Protein AF-A0A0C7MWM7-F1 (afdb_monomer_lite)

Sequence (470 aa):
MTQKNDNQSDFERLVEHFRNSLSCLRSLIGVEPFIDVAGTFFELIVSMCPESCFQELLEEHCEGRRALELELEREITSHPELDLEVDPRFLMKSISRTRLYERHTLELKIKLVIISKTVIAFLDFFDKEYAEAFFKFRWTLQFLHECRKTLGICDIPVAVSLDYERSLSLLCAKSLVRGFGGLRATKTKIATEFKVNRLDIFEGLLANILDCTEPSILTCGDELDQFMMEEMFTVLGQMEECISFLRGPLCEIEDFGSRRIYAIRGQQTHLDGMIRKFILASTFTLSGDPSFLFCFDKILEGIVLYGGIHLYVIAFFCELRLFYEDELLNCGTVPRLFEKNSSPLAALANTLVERGSEMGTLDNDLKHLRCPYVLVKINDEKPIIVDALHEPAGKHSHEITLLLSAAKLKAKRKIHGEHQSEVQTSEDLWKKGLSWVQFWQNCYLDNKGEIPIKLATLFNDINGLEPYLP

Foldseek 3Di:
DDDPPVQAFLVNVVLVVLLVLVVVLLVCQVPPQLLVSLVSVLVCLLLVRDLVSCCQQQPPPRPNNVSNVVNLVVVCVVCVLQPLPDQLLVSLCSLVVPVVDDLVVSLVSLSNSLSSLLVVLVSCVSVLVLVSSLVSLVSSLSNLVSLVVDPPSCPNCCSPQLSSSLSSLLSNLVSLLRNCPALQNPDDPPPPDDPDPSLVSLVVSLVSNVVSDDPVLVDDPDLSSLLVLLSSLQSQLSSLVRNQQVLFDWDWDDDPDPDTFIWTQGNLVSLLSNLLSLLLSLLSDTQLDPCNLVSLLSNQLSQLSNWFAQLLLLVLSVVVSVVSVVSNVVSVNDVPPPPPDSPLSSVVSVVQNVVQPVVDPDPVSSLVHIRFHWTATSNPRDTDGDRDDDDDDDPDSDCVVVVVVCVVPDDDDDDDDDDDDPPCDSVNSHVSSVVSVVSSVVSNCVRVNDDDPSSVVSVCVSVVPPDPDD

pLDDT: mean 78.72, std 19.09, range [25.38, 97.62]

Structure (mmCIF, N/CA/C/O backbone):
data_AF-A0A0C7MWM7-F1
#
_entry.id   AF-A0A0C7MWM7-F1
#
loop_
_atom_site.group_PDB
_atom_site.id
_atom_site.type_symbol
_atom_site.label_atom_id
_atom_site.label_alt_id
_atom_site.label_comp_id
_atom_site.label_asym_id
_atom_site.label_entity_id
_atom_site.label_seq_id
_atom_site.pdbx_PDB_ins_code
_atom_site.Cartn_x
_atom_site.Cartn_y
_atom_site.Cartn_z
_atom_site.occupancy
_atom_site.B_iso_or_equiv
_atom_site.auth_seq_id
_atom_site.auth_comp_id
_atom_site.auth_asym_id
_atom_site.auth_atom_id
_atom_site.pdbx_PDB_model_num
ATOM 1 N N . MET A 1 1 ? -28.249 -20.165 -4.852 1.00 33.12 1 MET A N 1
ATOM 2 C CA . MET A 1 1 ? -27.755 -20.173 -6.245 1.00 33.12 1 MET A CA 1
ATOM 3 C C . MET A 1 1 ? -28.249 -18.904 -6.916 1.00 33.12 1 MET A C 1
ATOM 5 O O . MET A 1 1 ? -29.285 -18.905 -7.563 1.00 33.12 1 MET A O 1
ATOM 9 N N . THR A 1 2 ? -27.574 -17.796 -6.635 1.00 31.20 2 THR A N 1
ATOM 10 C CA . THR A 1 2 ? -27.790 -16.497 -7.276 1.00 31.20 2 THR A CA 1
ATOM 11 C C . THR A 1 2 ? -27.116 -16.527 -8.645 1.00 31.20 2 THR A C 1
ATOM 13 O O . THR A 1 2 ? -25.989 -17.004 -8.766 1.00 31.20 2 THR A O 1
ATOM 16 N N . GLN A 1 3 ? -27.835 -16.098 -9.684 1.00 28.28 3 GLN A N 1
ATOM 17 C CA . GLN A 1 3 ? -27.293 -15.941 -11.033 1.00 28.28 3 GLN A CA 1
ATOM 18 C C . GLN A 1 3 ? -26.101 -14.976 -10.972 1.00 28.28 3 GLN A C 1
ATOM 20 O O . GLN A 1 3 ? -26.263 -13.844 -10.518 1.00 28.28 3 GLN A O 1
ATOM 25 N N . LYS A 1 4 ? -24.913 -15.425 -11.400 1.00 34.53 4 LYS A N 1
ATOM 26 C CA . LYS A 1 4 ? -23.802 -14.524 -11.728 1.00 34.53 4 LYS A CA 1
ATOM 27 C C . LYS A 1 4 ? -24.313 -13.602 -12.838 1.00 34.53 4 LYS A C 1
ATOM 29 O O . LYS A 1 4 ? -24.700 -14.078 -13.901 1.00 34.53 4 LYS A O 1
ATOM 34 N N . ASN A 1 5 ? -24.381 -12.301 -12.572 1.00 39.12 5 ASN A N 1
ATOM 35 C CA . ASN A 1 5 ? -24.448 -11.319 -13.646 1.00 39.12 5 ASN A CA 1
ATOM 36 C C . ASN A 1 5 ? -23.078 -11.368 -14.333 1.00 39.12 5 ASN A C 1
ATOM 38 O O . ASN A 1 5 ? -22.126 -10.789 -13.821 1.00 39.12 5 ASN A O 1
ATOM 42 N N . ASP A 1 6 ? -22.975 -12.082 -15.455 1.00 54.12 6 ASP A N 1
ATOM 43 C CA . ASP A 1 6 ? -21.720 -12.341 -16.188 1.00 54.12 6 ASP A CA 1
ATOM 44 C C . ASP A 1 6 ? -21.024 -11.076 -16.750 1.00 54.12 6 ASP A C 1
ATOM 46 O O . ASP A 1 6 ? -20.010 -11.188 -17.428 1.00 54.12 6 ASP A O 1
ATOM 50 N N . ASN A 1 7 ? -21.531 -9.872 -16.456 1.00 61.16 7 ASN A N 1
ATOM 51 C CA . ASN A 1 7 ? -21.009 -8.602 -16.970 1.00 61.16 7 ASN A CA 1
ATOM 52 C C . ASN A 1 7 ? -20.361 -7.691 -15.910 1.00 61.16 7 ASN A C 1
ATOM 54 O O . ASN A 1 7 ? -19.885 -6.625 -16.282 1.00 61.16 7 ASN A O 1
ATOM 58 N N . GLN A 1 8 ? -20.381 -8.042 -14.619 1.00 73.12 8 GLN A N 1
ATOM 59 C CA . GLN A 1 8 ? -19.817 -7.192 -13.558 1.00 73.12 8 GLN A CA 1
ATOM 60 C C . GLN A 1 8 ? -18.421 -7.688 -13.164 1.00 73.12 8 GLN A C 1
ATOM 62 O O . GLN A 1 8 ? -18.262 -8.875 -12.865 1.00 73.12 8 GLN A O 1
ATOM 67 N N . SER A 1 9 ? -17.425 -6.796 -13.162 1.00 85.12 9 SER A N 1
ATOM 68 C CA . SER A 1 9 ? -16.034 -7.165 -12.862 1.00 85.12 9 SER A CA 1
ATOM 69 C C . SER A 1 9 ? -15.853 -7.593 -11.399 1.00 85.12 9 SER A C 1
ATOM 71 O O . SER A 1 9 ? -16.672 -7.262 -10.536 1.00 85.12 9 SER A O 1
ATOM 73 N N . ASP A 1 10 ? -14.789 -8.342 -11.094 1.00 89.38 10 ASP A N 1
ATOM 74 C CA . ASP A 1 10 ? -14.528 -8.808 -9.721 1.00 89.38 10 ASP A CA 1
ATOM 75 C C . ASP A 1 10 ? -14.315 -7.622 -8.772 1.00 89.38 10 ASP A C 1
ATOM 77 O O . ASP A 1 10 ? -14.869 -7.584 -7.673 1.00 89.38 10 ASP A O 1
ATOM 81 N N . PHE A 1 11 ? -13.593 -6.598 -9.237 1.00 90.38 11 PHE A N 1
ATOM 82 C CA . PHE A 1 11 ? -13.366 -5.381 -8.467 1.00 90.38 11 PHE A CA 1
ATOM 83 C C . PHE A 1 11 ? -14.666 -4.626 -8.164 1.00 90.38 11 PHE A C 1
ATOM 85 O O . PHE A 1 11 ? -14.890 -4.191 -7.035 1.00 90.38 11 PHE A O 1
ATOM 92 N N . GLU A 1 12 ? -15.571 -4.504 -9.140 1.00 89.31 12 GLU A N 1
ATOM 93 C CA . GLU A 1 12 ? -16.862 -3.842 -8.930 1.00 89.31 12 GLU A CA 1
ATOM 94 C C . GLU A 1 12 ? -17.726 -4.572 -7.900 1.00 89.31 12 GLU A C 1
ATOM 96 O O . GLU A 1 12 ? -18.411 -3.922 -7.106 1.00 89.31 12 GLU A O 1
ATOM 101 N N . ARG A 1 13 ? -17.688 -5.910 -7.884 1.00 91.12 13 ARG A N 1
ATOM 102 C CA . ARG A 1 13 ? -18.406 -6.721 -6.890 1.00 91.12 13 ARG A CA 1
ATOM 103 C C . ARG A 1 13 ? -17.858 -6.492 -5.482 1.00 91.12 13 ARG A C 1
ATOM 105 O O . ARG A 1 13 ? -18.648 -6.314 -4.553 1.00 91.12 13 ARG A O 1
ATOM 112 N N . LEU A 1 14 ? -16.536 -6.427 -5.331 1.00 93.06 14 LEU A N 1
ATOM 113 C CA . LEU A 1 14 ? -15.890 -6.136 -4.051 1.00 93.06 14 LEU A CA 1
ATOM 114 C C . LEU A 1 14 ? -16.191 -4.708 -3.561 1.00 93.06 14 LEU A C 1
ATOM 116 O O . LEU A 1 14 ? -16.560 -4.505 -2.405 1.00 93.06 14 LEU A O 1
ATOM 120 N N . VAL A 1 15 ? -16.105 -3.710 -4.444 1.00 92.31 15 VAL A N 1
ATOM 121 C CA . VAL A 1 15 ? -16.446 -2.315 -4.117 1.00 92.31 15 VAL A CA 1
ATOM 122 C C . VAL A 1 15 ? -17.910 -2.186 -3.695 1.00 92.31 15 VAL A C 1
ATOM 124 O O . VAL A 1 15 ? -18.219 -1.491 -2.726 1.00 92.31 15 VAL A O 1
ATOM 127 N N . GLU A 1 16 ? -18.821 -2.873 -4.381 1.00 92.81 16 GLU A N 1
ATOM 128 C CA . GLU A 1 16 ? -20.236 -2.895 -4.013 1.00 92.81 16 GLU A CA 1
ATOM 129 C C . GLU A 1 16 ? -20.456 -3.557 -2.645 1.00 92.81 16 GLU A C 1
ATOM 131 O O . GLU A 1 16 ? -21.248 -3.070 -1.837 1.00 92.81 16 GLU A O 1
ATOM 136 N N . HIS A 1 17 ? -19.714 -4.622 -2.328 1.00 93.88 17 HIS A N 1
ATOM 137 C CA . HIS A 1 17 ? -19.728 -5.216 -0.992 1.00 93.88 17 HIS A CA 1
ATOM 138 C C . HIS A 1 17 ? -19.313 -4.200 0.087 1.00 93.88 17 HIS A C 1
ATOM 140 O O . HIS A 1 17 ? -20.028 -4.032 1.078 1.00 93.88 17 HIS A O 1
ATOM 146 N N . PHE A 1 18 ? -18.222 -3.457 -0.125 1.00 95.38 18 PHE A N 1
ATOM 147 C CA . PHE A 1 18 ? -17.782 -2.417 0.808 1.00 95.38 18 PHE A CA 1
ATOM 148 C C . PHE A 1 18 ? -18.805 -1.287 0.978 1.00 95.38 18 PHE A C 1
ATOM 150 O O . PHE A 1 18 ? -19.082 -0.878 2.108 1.00 95.38 18 PHE A O 1
ATOM 157 N N . ARG A 1 19 ? -19.408 -0.803 -0.115 1.00 94.06 19 ARG A N 1
ATOM 158 C CA . ARG A 1 19 ? -20.455 0.234 -0.058 1.00 94.06 19 ARG A CA 1
ATOM 159 C C . ARG A 1 19 ? -21.679 -0.227 0.723 1.00 94.06 19 ARG A C 1
ATOM 161 O O . ARG A 1 19 ? -22.191 0.522 1.551 1.00 94.06 19 ARG A O 1
ATOM 168 N N . ASN A 1 20 ? -22.116 -1.469 0.520 1.00 93.81 20 ASN A N 1
ATOM 169 C CA . ASN A 1 20 ? -23.230 -2.039 1.275 1.00 93.81 20 ASN A CA 1
ATOM 170 C C . ASN A 1 20 ? -22.915 -2.133 2.775 1.00 93.81 20 ASN A C 1
ATOM 172 O O . ASN A 1 20 ? -23.752 -1.764 3.603 1.00 93.81 20 ASN A O 1
ATOM 176 N N . SER A 1 21 ? -21.696 -2.540 3.133 1.00 94.19 21 SER A N 1
ATOM 177 C CA . SER A 1 21 ? -21.236 -2.566 4.526 1.00 94.19 21 SER A CA 1
ATOM 178 C C . SER A 1 21 ? -21.186 -1.166 5.153 1.00 94.19 21 SER A C 1
ATOM 180 O O . SER A 1 21 ? -21.617 -0.990 6.292 1.00 94.19 21 SER A O 1
ATOM 182 N N . LEU A 1 22 ? -20.749 -0.145 4.409 1.00 93.94 22 LEU A N 1
ATOM 183 C CA . LEU A 1 22 ? -20.747 1.253 4.865 1.00 93.94 22 LEU A CA 1
ATOM 184 C C . LEU A 1 22 ? -22.156 1.844 5.003 1.00 93.94 22 LEU A C 1
ATOM 186 O O . LEU A 1 22 ? -22.429 2.573 5.957 1.00 93.94 22 LEU A O 1
ATOM 190 N N . SER A 1 23 ? -23.065 1.508 4.089 1.00 91.88 23 SER A N 1
ATOM 191 C CA . SER A 1 23 ? -24.478 1.892 4.172 1.00 91.88 23 SER A CA 1
ATOM 192 C C . SER A 1 23 ? -25.149 1.275 5.404 1.00 91.88 23 SER A C 1
ATOM 194 O O . SER A 1 23 ? -25.833 1.970 6.160 1.00 91.88 23 SER A O 1
ATOM 196 N N . CYS A 1 24 ? -24.869 -0.007 5.670 1.00 91.75 24 CYS A N 1
ATOM 197 C CA . CYS A 1 24 ? -25.295 -0.680 6.893 1.00 91.75 24 CYS A CA 1
ATOM 198 C C . CYS A 1 24 ? -24.737 0.037 8.128 1.00 91.75 24 CYS A C 1
ATOM 200 O O . CYS A 1 24 ? -25.513 0.458 8.985 1.00 91.75 24 CYS A O 1
ATOM 202 N N . LEU A 1 25 ? -23.423 0.282 8.174 1.00 93.19 25 LEU A N 1
ATOM 203 C CA . LEU A 1 25 ? -22.775 0.993 9.273 1.00 93.19 25 LEU A CA 1
ATOM 204 C C . LEU A 1 25 ? -23.434 2.348 9.554 1.00 93.19 25 LEU A C 1
ATOM 206 O O . LEU A 1 25 ? -23.732 2.653 10.706 1.00 93.19 25 LEU A O 1
ATOM 210 N N . ARG A 1 26 ? -23.717 3.140 8.513 1.00 91.31 26 ARG A N 1
ATOM 211 C CA . ARG A 1 26 ? -24.379 4.444 8.644 1.00 91.31 26 ARG A CA 1
ATOM 212 C C . ARG A 1 26 ? -25.718 4.346 9.375 1.00 91.31 26 ARG A C 1
ATOM 214 O O . ARG A 1 26 ? -26.043 5.241 10.148 1.00 91.31 26 ARG A O 1
ATOM 221 N N . SER A 1 27 ? -26.482 3.280 9.138 1.00 91.06 27 SER A N 1
ATOM 222 C CA . SER A 1 27 ? -27.773 3.059 9.799 1.00 91.06 27 SER A CA 1
ATOM 223 C C . SER A 1 27 ? -27.658 2.655 11.275 1.00 91.06 27 SER A C 1
ATOM 225 O O . SER A 1 27 ? -28.618 2.832 12.021 1.00 91.06 27 SER A O 1
ATOM 227 N N . LEU A 1 28 ? -26.495 2.147 11.701 1.00 92.62 28 LEU A N 1
ATOM 228 C CA . LEU A 1 28 ? -26.235 1.729 13.083 1.00 92.62 28 LEU A CA 1
ATOM 229 C C . LEU A 1 28 ? -25.753 2.885 13.972 1.00 92.62 28 LEU A C 1
ATOM 231 O O . LEU A 1 28 ? -25.896 2.818 15.194 1.00 92.62 28 LEU A O 1
ATOM 235 N N . ILE A 1 29 ? -25.191 3.948 13.384 1.00 91.62 29 ILE A N 1
ATOM 236 C CA . ILE A 1 29 ? -24.675 5.099 14.136 1.00 91.62 29 ILE A CA 1
ATOM 237 C C . ILE A 1 29 ? -25.815 5.764 14.921 1.00 91.62 29 ILE A C 1
ATOM 239 O O . ILE A 1 29 ? -26.821 6.187 14.354 1.00 91.62 29 ILE A O 1
ATOM 243 N N . GLY A 1 30 ? -25.640 5.875 16.241 1.00 85.19 30 GLY A N 1
ATOM 244 C CA . GLY A 1 30 ? -26.635 6.441 17.158 1.00 85.19 30 GLY A CA 1
ATOM 245 C C . GLY A 1 30 ? -27.773 5.487 17.542 1.00 85.19 30 GLY A C 1
ATOM 246 O O . GLY A 1 30 ? -28.643 5.877 18.322 1.00 85.19 30 GLY A O 1
ATOM 247 N N . VAL A 1 31 ? -27.773 4.255 17.019 1.00 90.75 31 VAL A N 1
ATOM 248 C CA . VAL A 1 31 ? -28.730 3.192 17.368 1.00 90.75 31 VAL A CA 1
ATOM 249 C C . VAL A 1 31 ? -28.053 2.112 18.208 1.00 90.75 31 VAL A C 1
ATOM 251 O O . VAL A 1 31 ? -28.560 1.762 19.272 1.00 90.75 31 VAL A O 1
ATOM 254 N N . GLU A 1 32 ? -26.909 1.611 17.745 1.00 93.19 32 GLU A N 1
ATOM 255 C CA . GLU A 1 32 ? -26.139 0.557 18.414 1.00 93.19 32 GLU A CA 1
ATOM 256 C C . GLU A 1 32 ? -25.053 1.130 19.345 1.00 93.19 32 GLU A C 1
ATOM 258 O O . GLU A 1 32 ? -24.655 2.292 19.192 1.00 93.19 32 GLU A O 1
ATOM 263 N N . PRO A 1 33 ? -24.536 0.335 20.306 1.00 90.62 33 PRO A N 1
ATOM 264 C CA . PRO A 1 33 ? -23.399 0.730 21.131 1.00 90.62 33 PRO A CA 1
ATOM 265 C C . PRO A 1 33 ? -22.183 1.124 20.287 1.00 90.62 33 PRO A C 1
ATOM 267 O O . PRO A 1 33 ? -21.852 0.467 19.296 1.00 90.62 33 PRO A O 1
ATOM 270 N N . PHE A 1 34 ? -21.460 2.163 20.719 1.00 90.94 34 PHE A N 1
ATOM 271 C CA . PHE A 1 34 ? -20.319 2.693 19.971 1.00 90.94 34 PHE A CA 1
ATOM 272 C C . PHE A 1 34 ? -19.281 1.617 19.631 1.00 90.94 34 PHE A C 1
ATOM 274 O O . PHE A 1 34 ? -18.800 1.574 18.504 1.00 90.94 34 PHE A O 1
ATOM 281 N N . ILE A 1 35 ? -18.958 0.718 20.565 1.00 89.75 35 ILE A N 1
ATOM 282 C CA . ILE A 1 35 ? -17.933 -0.317 20.357 1.00 89.75 35 ILE A CA 1
ATOM 283 C C . ILE A 1 35 ? -18.257 -1.277 19.199 1.00 89.75 35 ILE A C 1
ATOM 285 O O . ILE A 1 35 ? -17.336 -1.796 18.565 1.00 89.75 35 ILE A O 1
ATOM 289 N N . ASP A 1 36 ? -19.538 -1.499 18.902 1.00 91.25 36 ASP A N 1
ATOM 290 C CA . ASP A 1 36 ? -19.986 -2.394 17.831 1.00 91.25 36 ASP A CA 1
ATOM 291 C C . ASP A 1 36 ? -19.968 -1.674 16.476 1.00 91.25 36 ASP A C 1
ATOM 293 O O . ASP A 1 36 ? -19.462 -2.204 15.479 1.00 91.25 36 ASP A O 1
ATOM 297 N N . VAL A 1 37 ? -20.420 -0.415 16.462 1.00 93.50 37 VAL A N 1
ATOM 298 C CA . VAL A 1 37 ? -20.321 0.489 15.305 1.00 93.50 37 VAL A CA 1
ATOM 299 C C . VAL A 1 37 ? -18.852 0.701 14.926 1.00 93.50 37 VAL A C 1
ATOM 301 O O . VAL A 1 37 ? -18.446 0.459 13.790 1.00 93.50 37 VAL A O 1
ATOM 304 N N . ALA A 1 38 ? -18.026 1.095 15.893 1.00 93.12 38 ALA A N 1
ATOM 305 C CA . ALA A 1 38 ? -16.607 1.344 15.701 1.00 93.12 38 ALA A CA 1
ATOM 306 C C . ALA A 1 38 ? -15.834 0.058 15.386 1.00 93.12 38 ALA A C 1
ATOM 308 O O . ALA A 1 38 ? -14.878 0.109 14.621 1.00 93.12 38 ALA A O 1
ATOM 309 N N . GLY A 1 39 ? -16.267 -1.097 15.907 1.00 94.00 39 GLY A N 1
ATOM 310 C CA . GLY A 1 39 ? -15.743 -2.404 15.511 1.00 94.00 39 GLY A CA 1
ATOM 311 C C . GLY A 1 39 ? -15.975 -2.695 14.032 1.00 94.00 39 GLY A C 1
ATOM 312 O O . GLY A 1 39 ? -15.036 -3.033 13.324 1.00 94.00 39 GLY A O 1
ATOM 313 N N . THR A 1 40 ? -17.188 -2.468 13.532 1.00 94.25 40 THR A N 1
ATOM 314 C CA . THR A 1 40 ? -17.496 -2.649 12.104 1.00 94.25 40 THR A CA 1
ATOM 315 C C . THR A 1 40 ? -16.705 -1.674 11.224 1.00 94.25 40 THR A C 1
ATOM 317 O O . THR A 1 40 ? -16.177 -2.059 10.182 1.00 94.25 40 THR A O 1
ATOM 320 N N . PHE A 1 41 ? -16.566 -0.416 11.653 1.00 96.06 41 PHE A N 1
ATOM 321 C CA . PHE A 1 41 ? -15.723 0.566 10.964 1.00 96.06 41 PHE A CA 1
ATOM 322 C C . PHE A 1 41 ? -14.242 0.157 10.970 1.00 96.06 41 PHE A C 1
ATOM 324 O O . PHE A 1 41 ? -13.569 0.264 9.948 1.00 96.06 41 PHE A O 1
ATOM 331 N N . PHE A 1 42 ? -13.745 -0.359 12.097 1.00 96.38 42 PHE A N 1
ATOM 332 C CA . PHE A 1 42 ? -12.392 -0.892 12.230 1.00 96.38 42 PHE A CA 1
ATOM 333 C C . PHE A 1 42 ? -12.145 -2.056 11.266 1.00 96.38 42 PHE A C 1
ATOM 335 O O . PHE A 1 42 ? -11.141 -2.017 10.560 1.00 96.38 42 PHE A O 1
ATOM 342 N N . GLU A 1 43 ? -13.061 -3.028 11.168 1.00 95.75 43 GLU A N 1
ATOM 343 C CA . GLU A 1 43 ? -12.934 -4.148 10.221 1.00 95.75 43 GLU A CA 1
ATOM 344 C C . GLU A 1 43 ? -12.824 -3.657 8.770 1.00 95.75 43 GLU A C 1
ATOM 346 O O . GLU A 1 43 ? -11.996 -4.152 8.009 1.00 95.75 43 GLU A O 1
ATOM 351 N N . LEU A 1 44 ? -13.595 -2.632 8.386 1.00 96.31 44 LEU A N 1
ATOM 352 C CA . LEU A 1 44 ? -13.498 -2.028 7.052 1.00 96.31 44 LEU A CA 1
ATOM 353 C C . LEU A 1 44 ? -12.138 -1.353 6.817 1.00 96.31 44 LEU A C 1
ATOM 355 O O . LEU A 1 44 ? -11.580 -1.471 5.726 1.00 96.31 44 LEU A O 1
ATOM 359 N N . ILE A 1 45 ? -11.590 -0.673 7.830 1.00 96.31 45 ILE A N 1
ATOM 360 C CA . ILE A 1 45 ? -10.263 -0.045 7.758 1.00 96.31 45 ILE A CA 1
ATOM 361 C C . ILE A 1 45 ? -9.166 -1.100 7.590 1.00 96.31 45 ILE A C 1
ATOM 363 O O . ILE A 1 45 ? -8.324 -0.967 6.703 1.00 96.31 45 ILE A O 1
ATOM 367 N N . VAL A 1 46 ? -9.155 -2.140 8.431 1.00 95.19 46 VAL A N 1
ATOM 368 C CA . VAL A 1 46 ? -8.114 -3.183 8.375 1.00 95.19 46 VAL A CA 1
ATOM 369 C C . VAL A 1 46 ? -8.272 -4.103 7.165 1.00 95.19 46 VAL A C 1
ATOM 371 O O . VAL A 1 46 ? -7.281 -4.652 6.708 1.00 95.19 46 VAL A O 1
ATOM 374 N N . SER A 1 47 ? -9.465 -4.177 6.570 1.00 94.38 47 SER A N 1
ATOM 375 C CA . SER A 1 47 ? -9.691 -4.805 5.256 1.00 94.38 47 SER A CA 1
ATOM 376 C C . SER A 1 47 ? -9.239 -3.929 4.077 1.00 94.38 47 SER A C 1
ATOM 378 O O . SER A 1 47 ? -9.521 -4.249 2.925 1.00 94.38 47 SER A O 1
ATOM 380 N N . MET A 1 48 ? -8.568 -2.801 4.347 1.00 93.88 48 MET A N 1
ATOM 381 C CA . MET A 1 48 ? -8.035 -1.867 3.348 1.00 93.88 48 MET A CA 1
ATOM 382 C C . MET A 1 48 ? -9.102 -1.305 2.395 1.00 93.88 48 MET A C 1
ATOM 384 O O . MET A 1 48 ? -8.789 -0.960 1.255 1.00 93.88 48 MET A O 1
ATOM 388 N N . CYS A 1 49 ? -10.352 -1.184 2.863 1.00 94.69 49 CYS A N 1
ATOM 389 C CA . CYS A 1 49 ? -11.464 -0.665 2.069 1.00 94.69 49 CYS A CA 1
ATOM 390 C C . CYS A 1 49 ? -11.070 0.658 1.369 1.00 94.69 49 CYS A C 1
ATOM 392 O O . CYS A 1 49 ? -10.532 1.560 2.027 1.00 94.69 49 CYS A O 1
ATOM 394 N N . PRO A 1 50 ? -11.314 0.804 0.049 1.00 91.94 50 PRO A N 1
ATOM 395 C CA . PRO A 1 50 ? -10.897 1.991 -0.686 1.00 91.94 50 PRO A CA 1
ATOM 396 C C . PRO A 1 50 ? -11.461 3.283 -0.087 1.00 91.94 50 PRO A C 1
ATOM 398 O O . PRO A 1 50 ? -12.660 3.391 0.169 1.00 91.94 50 PRO A O 1
ATOM 401 N N . GLU A 1 51 ? -10.615 4.310 0.047 1.00 91.06 51 GLU A N 1
ATOM 402 C CA . GLU A 1 51 ? -10.994 5.633 0.579 1.00 91.06 51 GLU A CA 1
ATOM 403 C C . GLU A 1 51 ? -12.222 6.224 -0.138 1.00 91.06 51 GLU A C 1
ATOM 405 O O . GLU A 1 51 ? -13.062 6.871 0.481 1.00 91.06 51 GLU A O 1
ATOM 410 N N . SER A 1 52 ? -12.363 5.971 -1.443 1.00 89.56 52 SER A N 1
ATOM 411 C CA . SER A 1 52 ? -13.507 6.421 -2.242 1.00 89.56 52 SER A CA 1
ATOM 412 C C . SER A 1 52 ? -14.846 5.862 -1.754 1.00 89.56 52 SER A C 1
ATOM 414 O O . SER A 1 52 ? -15.859 6.543 -1.886 1.00 89.56 52 SER A O 1
ATOM 416 N N . CYS A 1 53 ? -14.870 4.668 -1.158 1.00 92.44 53 CYS A N 1
ATOM 417 C CA . CYS A 1 53 ? -16.091 4.082 -0.609 1.00 92.44 53 CYS A CA 1
ATOM 418 C C . CYS A 1 53 ? -16.559 4.836 0.640 1.00 92.44 53 CYS A C 1
ATOM 420 O O . CYS A 1 53 ? -17.758 4.989 0.854 1.00 92.44 53 CYS A O 1
ATOM 422 N N . PHE A 1 54 ? -15.626 5.370 1.433 1.00 93.62 54 PHE A N 1
ATOM 423 C CA . PHE A 1 54 ? -15.937 6.110 2.654 1.00 93.62 54 PHE A CA 1
ATOM 424 C C . PHE A 1 54 ? -16.498 7.515 2.406 1.00 93.62 54 PHE A C 1
ATOM 426 O O . PHE A 1 54 ? -16.996 8.120 3.352 1.00 93.62 54 PHE A O 1
ATOM 433 N N . GLN A 1 55 ? -16.457 8.040 1.175 1.00 90.25 55 GLN A N 1
ATOM 434 C CA . GLN A 1 55 ? -16.918 9.401 0.861 1.00 90.25 55 GLN A CA 1
ATOM 435 C C . GLN A 1 55 ? -18.350 9.658 1.337 1.00 90.25 55 GLN A C 1
ATOM 437 O O . GLN A 1 55 ? -18.600 10.643 2.023 1.00 90.25 55 GLN A O 1
ATOM 442 N N . GLU A 1 56 ? -19.269 8.725 1.092 1.00 86.06 56 GLU A N 1
ATOM 443 C CA . GLU A 1 56 ? -20.674 8.875 1.494 1.00 86.06 56 GLU A CA 1
ATOM 444 C C . GLU A 1 56 ? -20.875 8.978 3.016 1.00 86.06 56 GLU A C 1
ATOM 446 O O . GLU A 1 56 ? -21.893 9.506 3.474 1.00 86.06 56 GLU A O 1
ATOM 451 N N . LEU A 1 57 ? -19.918 8.479 3.805 1.00 90.25 57 LEU A N 1
ATOM 452 C CA . LEU A 1 57 ? -19.961 8.491 5.265 1.00 90.25 57 LEU A CA 1
ATOM 453 C C . LEU A 1 57 ? -19.120 9.624 5.873 1.00 90.25 57 LEU A C 1
ATOM 455 O O . LEU A 1 57 ? -19.548 10.217 6.862 1.00 90.25 57 LEU A O 1
ATOM 459 N N . LEU A 1 58 ? -17.947 9.914 5.301 1.00 92.50 58 LEU A N 1
ATOM 460 C CA . LEU A 1 58 ? -16.889 10.737 5.905 1.00 92.50 58 LEU A CA 1
ATOM 461 C C . LEU A 1 58 ? -16.635 12.082 5.207 1.00 92.50 58 LEU A C 1
ATOM 463 O O . LEU A 1 58 ? -15.831 12.874 5.704 1.00 92.50 58 LEU A O 1
ATOM 467 N N . GLU A 1 59 ? -17.283 12.368 4.073 1.00 89.00 59 GLU A N 1
ATOM 468 C CA . GLU A 1 59 ? -17.121 13.661 3.400 1.00 89.00 59 GLU A CA 1
ATOM 469 C C . GLU A 1 59 ? -17.469 14.833 4.334 1.00 89.00 59 GLU A C 1
ATOM 471 O O . GLU A 1 59 ? -18.301 14.723 5.245 1.00 89.00 59 GLU A O 1
ATOM 476 N N . GLU A 1 60 ? -16.782 15.960 4.132 1.00 76.00 60 GLU A N 1
ATOM 477 C CA . GLU A 1 60 ? -16.915 17.143 4.974 1.00 76.00 60 GLU A CA 1
ATOM 478 C C . GLU A 1 60 ? -18.391 17.571 5.047 1.00 76.00 60 GLU A C 1
ATOM 480 O O . GLU A 1 60 ? -19.066 17.748 4.035 1.00 76.00 60 GLU A O 1
ATOM 485 N N . HIS A 1 61 ? -18.904 17.714 6.272 1.00 79.62 61 HIS A N 1
ATOM 486 C CA . HIS A 1 61 ? -20.310 18.018 6.581 1.00 79.62 61 HIS A CA 1
ATOM 487 C C . HIS A 1 61 ? -21.333 16.881 6.412 1.00 79.62 61 HIS A C 1
ATOM 489 O O . HIS A 1 61 ? -22.520 17.134 6.638 1.00 79.62 61 HIS A O 1
ATOM 495 N N . CYS A 1 62 ? -20.921 15.646 6.113 1.00 87.12 62 CYS A N 1
ATOM 496 C CA . CYS A 1 62 ? -21.832 14.504 6.172 1.00 87.12 62 CYS A CA 1
ATOM 497 C C . CYS A 1 62 ? -22.360 14.297 7.606 1.00 87.12 62 CYS A C 1
ATOM 499 O O . CYS A 1 62 ? -21.613 14.350 8.587 1.00 87.12 62 CYS A O 1
ATOM 501 N N . GLU A 1 63 ? -23.667 14.052 7.744 1.00 87.19 63 GLU A N 1
ATOM 502 C CA . GLU A 1 63 ? -24.295 13.777 9.044 1.00 87.19 63 GLU A CA 1
ATOM 503 C C . GLU A 1 63 ? -23.721 12.518 9.701 1.00 87.19 63 GLU A C 1
ATOM 505 O O . GLU A 1 63 ? -23.541 12.494 10.917 1.00 87.19 63 GLU A O 1
ATOM 510 N N . GLY A 1 64 ? -23.383 11.504 8.895 1.00 87.38 64 GLY A N 1
ATOM 511 C CA . GLY A 1 64 ? -22.791 10.256 9.376 1.00 87.38 64 GLY A CA 1
ATOM 512 C C . GLY A 1 64 ? -21.445 10.483 10.061 1.00 87.38 64 GLY A C 1
ATOM 513 O O . GLY A 1 64 ? -21.233 9.983 11.163 1.00 87.38 64 GLY A O 1
ATOM 514 N N . ARG A 1 65 ? -20.583 11.319 9.469 1.00 91.69 65 ARG A N 1
ATOM 515 C CA . ARG A 1 65 ? -19.309 11.723 10.069 1.00 91.69 65 ARG A CA 1
ATOM 516 C C . ARG A 1 65 ? -19.495 12.406 11.415 1.00 91.69 65 ARG A C 1
ATOM 518 O O . ARG A 1 65 ? -18.904 11.975 12.398 1.00 91.69 65 ARG A O 1
ATOM 525 N N . ARG A 1 66 ? -20.339 13.442 11.469 1.00 91.38 66 ARG A N 1
ATOM 526 C CA . ARG A 1 66 ? -20.590 14.184 12.717 1.00 91.38 66 ARG A CA 1
ATOM 527 C C . ARG A 1 66 ? -21.118 13.263 13.809 1.00 91.38 66 ARG A C 1
ATOM 529 O O . ARG A 1 66 ? -20.705 13.379 14.955 1.00 91.38 66 ARG A O 1
ATOM 536 N N . ALA A 1 67 ? -22.031 12.360 13.461 1.00 91.75 67 ALA A N 1
ATOM 537 C CA . ALA A 1 67 ? -22.581 11.408 14.410 1.00 91.75 67 ALA A CA 1
ATOM 538 C C . ALA A 1 67 ? -21.510 10.421 14.912 1.00 91.75 67 ALA A C 1
ATOM 540 O O . ALA A 1 67 ? -21.422 10.198 16.115 1.00 91.75 67 ALA A O 1
ATOM 541 N N . LEU A 1 68 ? -20.647 9.902 14.030 1.00 92.62 68 LEU A N 1
ATOM 542 C CA . LEU A 1 68 ? -19.527 9.037 14.413 1.00 92.62 68 LEU A CA 1
ATOM 543 C C . LEU A 1 68 ? -18.531 9.752 15.342 1.00 92.62 68 LEU A C 1
ATOM 545 O O . LEU A 1 68 ? -18.157 9.198 16.372 1.00 92.62 68 LEU A O 1
ATOM 549 N N . GLU A 1 69 ? -18.125 10.977 15.000 1.00 93.69 69 GLU A N 1
ATOM 550 C CA . GLU A 1 69 ? -17.201 11.790 15.803 1.00 93.69 69 GLU A CA 1
ATOM 551 C C . GLU A 1 69 ? -17.788 12.123 17.184 1.00 93.69 69 GLU A C 1
ATOM 553 O O . GLU A 1 69 ? -17.087 12.016 18.188 1.00 93.69 69 GLU A O 1
ATOM 558 N N . LEU A 1 70 ? -19.083 12.454 17.258 1.00 93.31 70 LEU A N 1
ATOM 559 C CA . LEU A 1 70 ? -19.773 12.719 18.525 1.00 93.31 70 LEU A CA 1
ATOM 560 C C . LEU A 1 70 ? -19.880 11.476 19.417 1.00 93.31 70 LEU A C 1
ATOM 562 O O . LEU A 1 70 ? -19.722 11.585 20.633 1.00 93.31 70 LEU A O 1
ATOM 566 N N . GLU A 1 71 ? -20.171 10.304 18.846 1.00 93.06 71 GLU A N 1
ATOM 567 C CA . GLU A 1 71 ? -20.199 9.050 19.610 1.00 93.06 71 GLU A CA 1
ATOM 568 C C . GLU A 1 71 ? -18.793 8.670 20.096 1.00 93.06 71 GLU A C 1
ATOM 570 O O . GLU A 1 71 ? -18.624 8.318 21.262 1.00 93.06 71 GLU A O 1
ATOM 575 N N . LEU A 1 72 ? -17.770 8.839 19.254 1.00 93.50 72 LEU A N 1
ATOM 576 C CA . LEU A 1 72 ? -16.368 8.638 19.624 1.00 93.50 72 LEU A CA 1
ATOM 577 C C . LEU A 1 72 ? -15.932 9.574 20.764 1.00 93.50 72 LEU A C 1
ATOM 579 O O . LEU A 1 72 ? -15.324 9.121 21.734 1.00 93.50 72 LEU A O 1
ATOM 583 N N . GLU A 1 73 ? -16.252 10.868 20.680 1.00 93.00 73 GLU A N 1
ATOM 584 C CA . GLU A 1 73 ? -15.946 11.847 21.729 1.00 93.00 73 GLU A CA 1
ATOM 585 C C . GLU A 1 73 ? -16.659 11.497 23.042 1.00 93.00 73 GLU A C 1
ATOM 587 O O . GLU A 1 73 ? -16.049 11.543 24.117 1.00 93.00 73 GLU A O 1
ATOM 592 N N . ARG A 1 74 ? -17.937 11.100 22.968 1.00 92.94 74 ARG A N 1
ATOM 593 C CA . ARG A 1 74 ? -18.717 10.667 24.133 1.00 92.94 74 ARG A CA 1
ATOM 594 C C . ARG A 1 74 ? -18.091 9.441 24.789 1.00 92.94 74 ARG A C 1
ATOM 596 O O . ARG A 1 74 ? -17.930 9.438 26.009 1.00 92.94 74 ARG A O 1
ATOM 603 N N . GLU A 1 75 ? -17.721 8.439 23.997 1.00 91.75 75 GLU A N 1
ATOM 604 C CA . GLU A 1 75 ? -17.117 7.207 24.495 1.00 91.75 75 GLU A CA 1
ATOM 605 C C . GLU A 1 75 ? -15.776 7.495 25.186 1.00 91.75 75 GLU A C 1
ATOM 607 O O . GLU A 1 75 ? -15.578 7.103 26.336 1.00 91.75 75 GLU A O 1
ATOM 612 N N . ILE A 1 76 ? -14.885 8.263 24.548 1.00 90.38 76 ILE A N 1
ATOM 613 C CA . ILE A 1 76 ? -13.585 8.642 25.128 1.00 90.38 76 ILE A CA 1
ATOM 614 C C . ILE A 1 76 ? -13.776 9.429 26.431 1.00 90.38 76 ILE A C 1
ATOM 616 O O . ILE A 1 76 ? -13.130 9.136 27.437 1.00 90.38 76 ILE A O 1
ATOM 620 N N . THR A 1 77 ? -14.700 10.392 26.450 1.00 90.44 77 THR A N 1
ATOM 621 C CA . THR A 1 77 ? -14.973 11.216 27.639 1.00 90.44 77 THR A CA 1
ATOM 622 C C . THR A 1 77 ? -15.576 10.397 28.784 1.00 90.44 77 THR A C 1
ATOM 624 O O . THR A 1 77 ? -15.360 10.716 29.955 1.00 90.44 77 THR A O 1
ATOM 627 N N . SER A 1 78 ? -16.311 9.324 28.474 1.00 90.00 78 SER A N 1
ATOM 628 C CA . SER A 1 78 ? -16.876 8.413 29.477 1.00 90.00 78 SER A CA 1
ATOM 629 C C . SER A 1 78 ? -15.828 7.519 30.156 1.00 90.00 78 SER A C 1
ATOM 631 O O . SER A 1 78 ? -16.073 7.018 31.256 1.00 90.00 78 SER A O 1
ATOM 633 N N . HIS A 1 79 ? -14.641 7.392 29.552 1.00 88.06 79 HIS A N 1
ATOM 634 C CA . HIS A 1 79 ? -13.521 6.584 30.032 1.00 88.06 79 HIS A CA 1
ATOM 635 C C . HIS A 1 79 ? -12.251 7.427 30.248 1.00 88.06 79 HIS A C 1
ATOM 637 O O . HIS A 1 79 ? -11.236 7.197 29.587 1.00 88.06 79 HIS A O 1
ATOM 643 N N . PRO A 1 80 ? -12.247 8.387 31.195 1.00 85.69 80 PRO A N 1
ATOM 644 C CA . PRO A 1 80 ? -11.110 9.286 31.415 1.00 85.69 80 PRO A CA 1
ATOM 645 C C . PRO A 1 80 ? -9.834 8.562 31.871 1.00 85.69 80 PRO A C 1
ATOM 647 O O . PRO A 1 80 ? -8.743 9.124 31.813 1.00 85.69 80 PRO A O 1
ATOM 650 N N . GLU A 1 81 ? -9.936 7.318 32.345 1.00 85.06 81 GLU A N 1
ATOM 651 C CA . GLU A 1 81 ? -8.774 6.485 32.646 1.00 85.06 81 GLU A CA 1
ATOM 652 C C . GLU A 1 81 ? -8.057 5.943 31.395 1.00 85.06 81 GLU A C 1
ATOM 654 O O . GLU A 1 81 ? -6.929 5.454 31.511 1.00 85.06 81 GLU A O 1
ATOM 659 N N . LEU A 1 82 ? -8.707 6.006 30.227 1.00 89.06 82 LEU A N 1
ATOM 660 C CA . LEU A 1 82 ? -8.193 5.598 28.920 1.00 89.06 82 LEU A CA 1
ATOM 661 C C . LEU A 1 82 ? -7.733 6.815 28.112 1.00 89.06 82 LEU A C 1
ATOM 663 O O . LEU A 1 82 ? -8.185 7.050 26.995 1.00 89.06 82 LEU A O 1
ATOM 667 N N . ASP A 1 83 ? -6.823 7.596 28.687 1.00 88.44 83 ASP A N 1
ATOM 668 C CA . ASP A 1 83 ? -6.245 8.749 28.002 1.00 88.44 83 ASP A CA 1
ATOM 669 C C . ASP A 1 83 ? -5.421 8.288 26.786 1.00 88.44 83 ASP A C 1
ATOM 671 O O . ASP A 1 83 ? -4.370 7.660 26.930 1.00 88.44 83 ASP A O 1
ATOM 675 N N . LEU A 1 84 ? -5.920 8.577 25.582 1.00 90.44 84 LEU A N 1
ATOM 676 C CA . LEU A 1 84 ? -5.301 8.181 24.316 1.00 90.44 84 LEU A CA 1
ATOM 677 C C . LEU A 1 84 ? -4.151 9.111 23.890 1.00 90.44 84 LEU A C 1
ATOM 679 O O . LEU A 1 84 ? -3.531 8.860 22.857 1.00 90.44 84 LEU A O 1
ATOM 683 N N . GLU A 1 85 ? -3.869 10.173 24.646 1.00 89.94 85 GLU A N 1
ATOM 684 C CA . GLU A 1 85 ? -2.788 11.126 24.361 1.00 89.94 85 GLU A CA 1
ATOM 685 C C . GLU A 1 85 ? -1.490 10.795 25.120 1.00 89.94 85 GLU A C 1
ATOM 687 O O . GLU A 1 85 ? -0.417 11.311 24.798 1.00 89.94 85 GLU A O 1
ATOM 692 N N . VAL A 1 86 ? -1.548 9.909 26.121 1.00 93.31 86 VAL A N 1
ATOM 693 C CA . VAL A 1 86 ? -0.357 9.479 26.874 1.00 93.31 86 VAL A CA 1
ATOM 694 C C . VAL A 1 86 ? 0.469 8.444 26.111 1.00 93.31 86 VAL A C 1
ATOM 696 O O . VAL A 1 86 ? 0.028 7.825 25.147 1.00 93.31 86 VAL A O 1
ATOM 699 N N . ASP A 1 87 ? 1.695 8.206 26.577 1.00 93.38 87 ASP A N 1
ATOM 700 C CA . ASP A 1 87 ? 2.566 7.173 26.014 1.00 93.38 87 ASP A CA 1
ATOM 701 C C . ASP A 1 87 ? 1.925 5.762 26.111 1.00 93.38 87 ASP A C 1
ATOM 703 O O . ASP A 1 87 ? 1.441 5.389 27.192 1.00 93.38 87 ASP A O 1
ATOM 707 N N . PRO A 1 88 ? 1.976 4.935 25.043 1.00 94.56 88 PRO A N 1
ATOM 708 C CA . PRO A 1 88 ? 1.328 3.621 25.010 1.00 94.56 88 PRO A CA 1
ATOM 709 C C . PRO A 1 88 ? 1.728 2.703 26.170 1.00 94.56 88 PRO A C 1
ATOM 711 O O . PRO A 1 88 ? 0.900 1.989 26.743 1.00 94.56 88 PRO A O 1
ATOM 714 N N . ARG A 1 89 ? 3.005 2.741 26.572 1.00 93.62 89 ARG A N 1
ATOM 715 C CA . ARG A 1 89 ? 3.522 1.923 27.674 1.00 93.62 89 ARG A CA 1
ATOM 716 C C . ARG A 1 89 ? 2.972 2.386 29.012 1.00 93.62 89 ARG A C 1
ATOM 718 O O . ARG A 1 89 ? 2.769 1.565 29.912 1.00 93.62 89 ARG A O 1
ATOM 725 N N . PHE A 1 90 ? 2.780 3.691 29.185 1.00 92.62 90 PHE A N 1
ATOM 726 C CA . PHE A 1 90 ? 2.158 4.227 30.389 1.00 92.62 90 PHE A CA 1
ATOM 727 C C . PHE A 1 90 ? 0.686 3.819 30.468 1.00 92.62 90 PHE A C 1
ATOM 729 O O . PHE A 1 90 ? 0.270 3.299 31.507 1.00 92.62 90 PHE A O 1
ATOM 736 N N . LEU A 1 91 ? -0.063 3.960 29.370 1.00 93.00 91 LEU A N 1
ATOM 737 C CA . LEU A 1 91 ? -1.468 3.564 29.313 1.00 93.00 91 LEU A CA 1
ATOM 738 C C . LEU A 1 91 ? -1.646 2.070 29.609 1.00 93.00 91 LEU A C 1
ATOM 740 O O . LEU A 1 91 ? -2.411 1.703 30.500 1.00 93.00 91 LEU A O 1
ATOM 744 N N . MET A 1 92 ? -0.866 1.202 28.959 1.00 90.88 92 MET A N 1
ATOM 745 C CA . MET A 1 92 ? -0.929 -0.243 29.197 1.00 90.88 92 MET A CA 1
ATOM 746 C C . MET A 1 92 ? -0.575 -0.603 30.650 1.00 90.88 92 MET A C 1
ATOM 748 O O . MET A 1 92 ? -1.198 -1.472 31.266 1.00 90.88 92 MET A O 1
ATOM 752 N N . LYS A 1 93 ? 0.389 0.094 31.266 1.00 88.25 93 LYS A N 1
ATOM 753 C CA . LYS A 1 93 ? 0.665 -0.055 32.705 1.00 88.25 93 LYS A CA 1
ATOM 754 C C . LYS A 1 93 ? -0.508 0.396 33.570 1.00 88.25 93 LYS A C 1
ATOM 756 O O . LYS A 1 93 ? -0.736 -0.224 34.601 1.00 88.25 93 LYS A O 1
ATOM 761 N N . SER A 1 94 ? -1.218 1.457 33.197 1.00 88.12 94 SER A N 1
ATOM 762 C CA . SER A 1 94 ? -2.409 1.923 33.916 1.00 88.12 94 SER A CA 1
ATOM 763 C C . SER A 1 94 ? -3.515 0.866 33.871 1.00 88.12 94 SER A C 1
ATOM 765 O O . SER A 1 94 ? -3.960 0.405 34.921 1.00 88.12 94 SER A O 1
ATOM 767 N N . ILE A 1 95 ? -3.836 0.384 32.665 1.00 87.31 95 ILE A N 1
ATOM 768 C CA . ILE A 1 95 ? -4.848 -0.650 32.408 1.00 87.31 95 ILE A CA 1
ATOM 769 C C . ILE A 1 95 ? -4.518 -1.957 33.156 1.00 87.31 95 ILE A C 1
ATOM 771 O O . ILE A 1 95 ? -5.391 -2.564 33.772 1.00 87.31 95 ILE A O 1
ATOM 775 N N . SER A 1 96 ? -3.250 -2.386 33.155 1.00 80.12 96 SER A N 1
ATOM 776 C CA . SER A 1 96 ? -2.816 -3.645 33.792 1.00 80.12 96 SER A CA 1
ATOM 777 C C . SER A 1 96 ? -2.596 -3.559 35.308 1.00 80.12 96 SER A C 1
ATOM 779 O O . SER A 1 96 ? -2.652 -4.576 36.006 1.00 80.12 96 SER A O 1
ATOM 781 N N . ARG A 1 97 ? -2.326 -2.366 35.858 1.00 76.56 97 ARG A N 1
ATOM 782 C CA . ARG A 1 97 ? -2.169 -2.161 37.311 1.00 76.56 97 ARG A CA 1
ATOM 783 C C . ARG A 1 97 ? -3.466 -2.353 38.061 1.00 76.56 97 ARG A C 1
ATOM 785 O O . ARG A 1 97 ? -3.434 -2.715 39.239 1.00 76.56 97 ARG A O 1
ATOM 792 N N . THR A 1 98 ? -4.592 -2.169 37.393 1.00 61.59 98 THR A N 1
ATOM 793 C CA . THR A 1 98 ? -5.895 -2.497 37.942 1.00 61.59 98 THR A CA 1
ATOM 794 C C . THR A 1 98 ? -6.114 -4.014 37.884 1.00 61.59 98 THR A C 1
ATOM 796 O O . THR A 1 98 ? -7.019 -4.527 37.240 1.00 61.59 98 THR A O 1
ATOM 799 N N . ARG A 1 99 ? -5.285 -4.760 38.633 1.00 52.00 99 ARG A N 1
ATOM 800 C CA . ARG A 1 99 ? -5.360 -6.220 38.864 1.00 52.00 99 ARG A CA 1
ATOM 801 C C . ARG A 1 99 ? -6.680 -6.691 39.508 1.00 52.00 99 ARG A C 1
ATOM 803 O O . ARG A 1 99 ? -6.781 -7.838 39.923 1.00 52.00 99 ARG A O 1
ATOM 810 N N . LEU A 1 100 ? -7.650 -5.792 39.650 1.00 52.56 100 LEU A N 1
ATOM 811 C CA . LEU A 1 100 ? -8.967 -6.011 40.233 1.00 52.56 100 LEU A CA 1
ATOM 812 C C . LEU A 1 100 ? -10.052 -6.247 39.173 1.00 52.56 100 LEU A C 1
ATOM 814 O O . LEU A 1 100 ? -11.177 -6.554 39.550 1.00 52.56 100 LEU A O 1
ATOM 818 N N . TYR A 1 101 ? -9.751 -6.091 37.880 1.00 56.66 101 TYR A N 1
ATOM 819 C CA . TYR A 1 101 ? -10.752 -6.257 36.830 1.00 56.66 101 TYR A CA 1
ATOM 820 C C . TYR A 1 101 ? -10.851 -7.698 36.329 1.00 56.66 101 TYR A C 1
ATOM 822 O O . TYR A 1 101 ? -9.845 -8.367 36.086 1.00 56.66 101 TYR A O 1
ATOM 830 N N . GLU A 1 102 ? -12.092 -8.148 36.145 1.00 72.62 102 GLU A N 1
ATOM 831 C CA . GLU A 1 102 ? -12.423 -9.366 35.414 1.00 72.62 102 GLU A CA 1
ATOM 832 C C . GLU A 1 102 ? -11.796 -9.316 34.013 1.00 72.62 102 GLU A C 1
ATOM 834 O O . GLU A 1 102 ? -11.736 -8.261 33.378 1.00 72.62 102 GLU A O 1
ATOM 839 N N . ARG A 1 103 ? -11.327 -10.470 33.519 1.00 77.31 103 ARG A N 1
ATOM 840 C CA . ARG A 1 103 ? -10.671 -10.625 32.206 1.00 77.31 103 ARG A CA 1
ATOM 841 C C . ARG A 1 103 ? -11.437 -9.925 31.076 1.00 77.31 103 ARG A C 1
ATOM 843 O O . ARG A 1 103 ? -10.822 -9.303 30.217 1.00 77.31 103 ARG A O 1
ATOM 850 N N . HIS A 1 104 ? -12.764 -9.978 31.134 1.00 81.94 104 HIS A N 1
ATOM 851 C CA . HIS A 1 104 ? -13.654 -9.335 30.176 1.00 81.94 104 HIS A CA 1
ATOM 852 C C . HIS A 1 104 ? -13.526 -7.802 30.160 1.00 81.94 104 HIS A C 1
ATOM 854 O O . HIS A 1 104 ? -13.429 -7.198 29.098 1.00 81.94 104 HIS A O 1
ATOM 860 N N . THR A 1 105 ? -13.448 -7.150 31.323 1.00 84.12 105 THR A N 1
ATOM 861 C CA . THR A 1 105 ? -13.258 -5.693 31.401 1.00 84.12 105 THR A CA 1
ATOM 862 C C . THR A 1 105 ? -11.898 -5.270 30.842 1.00 84.12 105 THR A C 1
ATOM 864 O O . THR A 1 105 ? -11.800 -4.237 30.183 1.00 84.12 105 THR A O 1
ATOM 867 N N . LEU A 1 106 ? -10.842 -6.053 31.092 1.00 83.81 106 LEU A N 1
ATOM 868 C CA . LEU A 1 106 ? -9.513 -5.795 30.529 1.00 83.81 106 LEU A CA 1
ATOM 869 C C . LEU A 1 106 ? -9.540 -5.862 28.995 1.00 83.81 106 LEU A C 1
ATOM 871 O O . LEU A 1 106 ? -9.017 -4.969 28.330 1.00 83.81 106 LEU A O 1
ATOM 875 N N . GLU A 1 107 ? -10.178 -6.899 28.455 1.00 86.62 107 GLU A N 1
ATOM 876 C CA . GLU A 1 107 ? -10.374 -7.089 27.019 1.00 86.62 107 GLU A CA 1
ATOM 877 C C . GLU A 1 107 ? -11.140 -5.925 26.385 1.00 86.62 107 GLU A C 1
ATOM 879 O O . GLU A 1 107 ? -10.664 -5.351 25.407 1.00 86.62 107 GLU A O 1
ATOM 884 N N . LEU A 1 108 ? -12.259 -5.510 26.985 1.00 87.75 108 LEU A N 1
ATOM 885 C CA . LEU A 1 108 ? -13.047 -4.373 26.506 1.00 87.75 108 LEU A CA 1
ATOM 886 C C . LEU A 1 108 ? -12.236 -3.073 26.477 1.00 87.75 108 LEU A C 1
ATOM 888 O O . LEU A 1 108 ? -12.277 -2.361 25.478 1.00 87.75 108 LEU A O 1
ATOM 892 N N . LYS A 1 109 ? -11.453 -2.778 27.524 1.00 90.00 109 LYS A N 1
ATOM 893 C CA . LYS A 1 109 ? -10.613 -1.568 27.563 1.00 90.00 109 LYS A CA 1
ATOM 894 C C . LYS A 1 109 ? -9.542 -1.576 26.475 1.00 90.00 109 LYS A C 1
ATOM 896 O O . LYS A 1 109 ? -9.331 -0.561 25.821 1.00 90.00 109 LYS A O 1
ATOM 901 N N . ILE A 1 110 ? -8.872 -2.710 26.268 1.00 91.44 110 ILE A N 1
ATOM 902 C CA . ILE A 1 110 ? -7.853 -2.849 25.217 1.00 91.44 110 ILE A CA 1
ATOM 903 C C . ILE A 1 110 ? -8.490 -2.705 23.833 1.00 91.44 110 ILE A C 1
ATOM 905 O O . ILE A 1 110 ? -7.977 -1.952 23.006 1.00 91.44 110 ILE A O 1
ATOM 909 N N . LYS A 1 111 ? -9.624 -3.380 23.605 1.00 91.75 111 LYS A N 1
ATOM 910 C CA . LYS A 1 111 ? -10.391 -3.288 22.361 1.00 91.75 111 LYS A CA 1
ATOM 911 C C . LYS A 1 111 ? -10.797 -1.841 22.078 1.00 91.75 111 LYS A C 1
ATOM 913 O O . LYS A 1 111 ? -10.553 -1.356 20.979 1.00 91.75 111 LYS A O 1
ATOM 918 N N . LEU A 1 112 ? -11.337 -1.142 23.076 1.00 92.81 112 LEU A N 1
ATOM 919 C CA . LEU A 1 112 ? -11.749 0.252 22.952 1.00 92.81 112 LEU A CA 1
ATOM 920 C C . LEU A 1 112 ? -10.570 1.171 22.598 1.00 92.81 112 LEU A C 1
ATOM 922 O O . LEU A 1 112 ? -10.693 1.985 21.691 1.00 92.81 112 LEU A O 1
ATOM 926 N N . VAL A 1 113 ? -9.408 1.010 23.243 1.00 94.94 113 VAL A N 1
ATOM 927 C CA . VAL A 1 113 ? -8.207 1.803 22.919 1.00 94.94 113 VAL A CA 1
ATOM 928 C C . VAL A 1 113 ? -7.766 1.588 21.470 1.00 94.94 113 VAL A C 1
ATOM 930 O O . VAL A 1 113 ? -7.549 2.563 20.751 1.00 94.94 113 VAL A O 1
ATOM 933 N N . ILE A 1 114 ? -7.641 0.329 21.033 1.00 95.50 114 ILE A N 1
ATOM 934 C CA . ILE A 1 114 ? -7.167 -0.003 19.679 1.00 95.50 114 ILE A CA 1
ATOM 935 C C . ILE A 1 114 ? -8.142 0.529 18.627 1.00 95.50 114 ILE A C 1
ATOM 937 O O . ILE A 1 114 ? -7.719 1.213 17.693 1.00 95.50 114 ILE A O 1
ATOM 941 N N . ILE A 1 115 ? -9.438 0.252 18.791 1.00 95.44 115 ILE A N 1
ATOM 942 C CA . ILE A 1 115 ? -10.471 0.656 17.834 1.00 95.44 115 ILE A CA 1
ATOM 943 C C . ILE A 1 115 ? -10.564 2.178 17.768 1.00 95.44 115 ILE A C 1
ATOM 945 O O . ILE A 1 115 ? -10.390 2.742 16.690 1.00 95.44 115 ILE A O 1
ATOM 949 N N . SER A 1 116 ? -10.753 2.859 18.902 1.00 95.56 116 SER A N 1
ATOM 950 C CA . SER A 1 116 ? -10.917 4.316 18.922 1.00 95.56 116 SER A CA 1
ATOM 951 C C . SER A 1 116 ? -9.704 5.028 18.338 1.00 95.56 116 SER A C 1
ATOM 953 O O . SER A 1 116 ? -9.861 5.945 17.533 1.00 95.56 116 SER A O 1
ATOM 955 N N . LYS A 1 117 ? -8.478 4.599 18.675 1.00 96.06 117 LYS A N 1
ATOM 956 C CA . LYS A 1 117 ? -7.279 5.270 18.159 1.00 96.06 117 LYS A CA 1
ATOM 957 C C . LYS A 1 117 ? -7.030 4.986 16.677 1.00 96.06 117 LYS A C 1
ATOM 959 O O . LYS A 1 117 ? -6.565 5.884 15.977 1.00 96.06 117 LYS A O 1
ATOM 964 N N . THR A 1 118 ? -7.431 3.813 16.187 1.00 97.19 118 THR A N 1
ATOM 965 C CA . THR A 1 118 ? -7.443 3.494 14.750 1.00 97.19 118 THR A CA 1
ATOM 966 C C . THR A 1 118 ? -8.465 4.342 13.994 1.00 97.19 118 THR A C 1
ATOM 968 O O . THR A 1 118 ? -8.126 4.895 12.952 1.00 97.19 118 THR A O 1
ATOM 971 N N . VAL A 1 119 ? -9.684 4.504 14.528 1.00 96.38 119 VAL A N 1
ATOM 972 C CA . VAL A 1 119 ? -10.721 5.365 13.931 1.00 96.38 119 VAL A CA 1
ATOM 973 C C . VAL A 1 119 ? -10.219 6.803 13.818 1.00 96.38 119 VAL A C 1
ATOM 975 O O . VAL A 1 119 ? -10.271 7.369 12.731 1.00 96.38 119 VAL A O 1
ATOM 978 N N . ILE A 1 120 ? -9.655 7.368 14.894 1.00 96.38 120 ILE A N 1
ATOM 979 C CA . ILE A 1 120 ? -9.078 8.724 14.869 1.00 96.38 120 ILE A CA 1
ATOM 980 C C . ILE A 1 120 ? -7.977 8.826 13.805 1.00 96.38 120 ILE A C 1
ATOM 982 O O . ILE A 1 120 ? -7.980 9.754 13.004 1.00 96.38 120 ILE A O 1
ATOM 986 N N . ALA A 1 121 ? -7.046 7.866 13.770 1.00 97.62 121 ALA A N 1
ATOM 987 C CA . ALA A 1 121 ? -5.952 7.875 12.799 1.00 97.62 121 ALA A CA 1
ATOM 988 C C . ALA A 1 121 ? -6.459 7.820 11.349 1.00 97.62 121 ALA A C 1
ATOM 990 O O . ALA A 1 121 ? -5.893 8.462 10.465 1.00 97.62 121 ALA A O 1
ATOM 991 N N . PHE A 1 122 ? -7.526 7.057 11.102 1.00 97.50 122 PHE A N 1
ATOM 992 C CA . PHE A 1 122 ? -8.126 6.943 9.781 1.00 97.50 122 PHE A CA 1
ATOM 993 C C . PHE A 1 122 ? -8.894 8.201 9.363 1.00 97.50 122 PHE A C 1
ATOM 995 O O . PHE A 1 122 ? -8.840 8.562 8.191 1.00 97.50 122 PHE A O 1
ATOM 1002 N N . LEU A 1 123 ? -9.561 8.896 10.292 1.00 95.94 123 LEU A N 1
ATOM 1003 C CA . LEU A 1 123 ? -10.194 10.188 10.000 1.00 95.94 123 LEU A CA 1
ATOM 1004 C C . LEU A 1 123 ? -9.152 11.211 9.519 1.00 95.94 123 LEU A C 1
ATOM 1006 O O . LEU A 1 123 ? -9.318 11.777 8.441 1.00 95.94 123 LEU A O 1
ATOM 1010 N N . ASP A 1 124 ? -8.024 11.342 10.226 1.00 95.50 124 ASP A N 1
ATOM 1011 C CA . ASP A 1 124 ? -6.916 12.205 9.789 1.00 95.50 124 ASP A CA 1
ATOM 1012 C C . ASP A 1 124 ? -6.365 11.778 8.420 1.00 95.50 124 ASP A C 1
ATOM 1014 O O . ASP A 1 124 ? -6.032 12.604 7.568 1.00 95.50 124 ASP A O 1
ATOM 1018 N N . PHE A 1 125 ? -6.254 10.466 8.189 1.00 95.25 125 PHE A N 1
ATOM 1019 C CA . PHE A 1 125 ? -5.786 9.931 6.914 1.00 95.25 125 PHE A CA 1
ATOM 1020 C C . PHE A 1 125 ? -6.726 10.317 5.767 1.00 95.25 125 PHE A C 1
ATOM 1022 O O . PHE A 1 125 ? -6.261 10.774 4.721 1.00 95.25 125 PHE A O 1
ATOM 1029 N N . PHE A 1 126 ? -8.035 10.169 5.981 1.00 94.94 126 PHE A N 1
ATOM 1030 C CA . PHE A 1 126 ? -9.084 10.518 5.028 1.00 94.94 126 PHE A CA 1
ATOM 1031 C C . PHE A 1 126 ? -9.090 12.023 4.715 1.00 94.94 126 PHE A C 1
ATOM 1033 O O . PHE A 1 126 ? -9.180 12.422 3.550 1.00 94.94 126 PHE A O 1
ATOM 1040 N N . ASP A 1 127 ? -8.864 12.857 5.732 1.00 92.56 127 ASP A N 1
ATOM 1041 C CA . ASP A 1 127 ? -8.725 14.313 5.603 1.00 92.56 127 ASP A CA 1
ATOM 1042 C C . ASP A 1 127 ? -7.399 14.754 4.968 1.00 92.56 127 ASP A C 1
ATOM 1044 O O . ASP A 1 127 ? -7.169 15.942 4.726 1.00 92.56 127 ASP A O 1
ATOM 1048 N N . LYS A 1 128 ? -6.534 13.794 4.616 1.00 92.12 128 LYS A N 1
ATOM 1049 C CA . LYS A 1 128 ? -5.201 14.008 4.035 1.00 92.12 128 LYS A CA 1
ATOM 1050 C C . LYS A 1 128 ? -4.223 14.663 5.013 1.00 92.12 128 LYS A C 1
ATOM 1052 O O . LYS A 1 128 ? -3.156 15.128 4.597 1.00 92.12 128 LYS A O 1
ATOM 1057 N N . GLU A 1 129 ? -4.512 14.616 6.310 1.00 91.75 129 GLU A N 1
ATOM 1058 C CA . GLU A 1 129 ? -3.600 14.944 7.408 1.00 91.75 129 GLU A CA 1
ATOM 1059 C C . GLU A 1 129 ? -2.660 13.762 7.702 1.00 91.75 129 GLU A C 1
ATOM 1061 O O . GLU A 1 129 ? -2.500 13.273 8.817 1.00 91.75 129 GLU A O 1
ATOM 1066 N N . TYR A 1 130 ? -1.988 13.282 6.658 1.00 92.06 130 TYR A N 1
ATOM 1067 C CA . TYR A 1 130 ? -1.226 12.033 6.685 1.00 92.06 130 TYR A CA 1
ATOM 1068 C C . TYR A 1 130 ? -0.088 11.998 7.721 1.00 92.06 130 TYR A C 1
ATOM 1070 O O . TYR A 1 130 ? 0.290 10.923 8.182 1.00 92.06 130 TYR A O 1
ATOM 1078 N N . ALA A 1 131 ? 0.494 13.148 8.076 1.00 89.12 131 ALA A N 1
ATOM 1079 C CA . ALA A 1 131 ? 1.526 13.206 9.111 1.00 89.12 131 ALA A CA 1
ATOM 1080 C C . ALA A 1 131 ? 0.948 12.887 10.501 1.00 89.12 131 ALA A C 1
ATOM 1082 O O . ALA A 1 131 ? 1.554 12.125 11.253 1.00 89.12 131 ALA A O 1
ATOM 1083 N N . GLU A 1 132 ? -0.238 13.415 10.802 1.00 92.06 132 GLU A N 1
ATOM 1084 C CA . GLU A 1 132 ? -0.963 13.150 12.045 1.00 92.06 132 GLU A CA 1
ATOM 1085 C C . GLU A 1 132 ? -1.451 11.702 12.094 1.00 92.06 132 GLU A C 1
ATOM 1087 O O . GLU A 1 132 ? -1.173 10.986 13.062 1.00 92.06 132 GLU A O 1
ATOM 1092 N N . ALA A 1 133 ? -2.051 11.228 10.998 1.00 95.62 133 ALA A N 1
ATOM 1093 C CA . ALA A 1 133 ? -2.443 9.832 10.837 1.00 95.62 133 ALA A CA 1
ATOM 1094 C C . ALA A 1 133 ? -1.269 8.874 11.094 1.00 95.62 133 ALA A C 1
ATOM 1096 O O . ALA A 1 133 ? -1.398 7.906 11.845 1.00 95.62 133 ALA A O 1
ATOM 1097 N N . PHE A 1 134 ? -0.086 9.171 10.538 1.00 95.00 134 PHE A N 1
ATOM 1098 C CA . PHE A 1 134 ? 1.125 8.377 10.754 1.00 95.00 134 PHE A CA 1
ATOM 1099 C C . PHE A 1 134 ? 1.474 8.244 12.242 1.00 95.00 134 PHE A C 1
ATOM 1101 O O . PHE A 1 134 ? 1.737 7.133 12.711 1.00 95.00 134 PHE A O 1
ATOM 1108 N N . PHE A 1 135 ? 1.477 9.344 13.002 1.00 93.75 135 PHE A N 1
ATOM 1109 C CA . PHE A 1 135 ? 1.800 9.283 14.428 1.00 93.75 135 PHE A CA 1
ATOM 1110 C C . PHE A 1 135 ? 0.771 8.472 15.214 1.00 93.75 135 PHE A C 1
ATOM 1112 O O . PHE A 1 135 ? 1.165 7.692 16.083 1.00 93.75 135 PHE A O 1
ATOM 1119 N N . LYS A 1 136 ? -0.517 8.586 14.881 1.00 96.50 136 LYS A N 1
ATOM 1120 C CA . LYS A 1 136 ? -1.593 7.855 15.565 1.00 96.50 136 LYS A CA 1
ATOM 1121 C C . LYS A 1 136 ? -1.611 6.359 15.214 1.00 96.50 136 LYS A C 1
ATOM 1123 O O . LYS A 1 136 ? -1.737 5.525 16.115 1.00 96.50 136 LYS A O 1
ATOM 1128 N N . PHE A 1 137 ? -1.368 5.982 13.957 1.00 97.62 137 PHE A N 1
ATOM 1129 C CA . PHE A 1 137 ? -1.170 4.573 13.585 1.00 97.62 137 PHE A CA 1
ATOM 1130 C C . PHE A 1 137 ? 0.076 3.984 14.251 1.00 97.62 137 PHE A C 1
ATOM 1132 O O . PHE A 1 137 ? 0.022 2.899 14.830 1.00 97.62 137 PHE A O 1
ATOM 1139 N N . ARG A 1 138 ? 1.196 4.718 14.252 1.00 95.69 138 ARG A N 1
ATOM 1140 C CA . ARG A 1 138 ? 2.416 4.300 14.953 1.00 95.69 138 ARG A CA 1
ATOM 1141 C C . ARG A 1 138 ? 2.176 4.111 16.449 1.00 95.69 138 ARG A C 1
ATOM 1143 O O . ARG A 1 138 ? 2.661 3.132 17.012 1.00 95.69 138 ARG A O 1
ATOM 1150 N N . TRP A 1 139 ? 1.456 5.032 17.085 1.00 96.94 139 TRP A N 1
ATOM 1151 C CA . TRP A 1 139 ? 1.084 4.932 18.494 1.00 96.94 139 TRP A CA 1
ATOM 1152 C C . TRP A 1 139 ? 0.287 3.646 18.751 1.00 96.94 139 TRP A C 1
ATOM 1154 O O . TRP A 1 139 ? 0.589 2.908 19.686 1.00 96.94 139 TRP A O 1
ATOM 1164 N N . THR A 1 140 ? -0.654 3.318 17.861 1.00 97.44 140 THR A N 1
ATOM 1165 C CA . THR A 1 140 ? -1.472 2.098 17.950 1.00 97.44 140 THR A CA 1
ATOM 1166 C C . THR A 1 140 ? -0.613 0.833 17.848 1.00 97.44 140 THR A C 1
ATOM 1168 O O . THR A 1 140 ? -0.733 -0.063 18.681 1.00 97.44 140 THR A O 1
ATOM 1171 N N . LEU A 1 141 ? 0.338 0.779 16.908 1.00 96.38 141 LEU A N 1
ATOM 1172 C CA . LEU A 1 141 ? 1.291 -0.337 16.788 1.00 96.38 141 LEU A CA 1
ATOM 1173 C C . LEU A 1 141 ? 2.182 -0.481 18.033 1.00 96.38 141 LEU A C 1
ATOM 1175 O O . LEU A 1 141 ? 2.429 -1.588 18.516 1.00 96.38 141 LEU A O 1
ATOM 1179 N N . GLN A 1 142 ? 2.64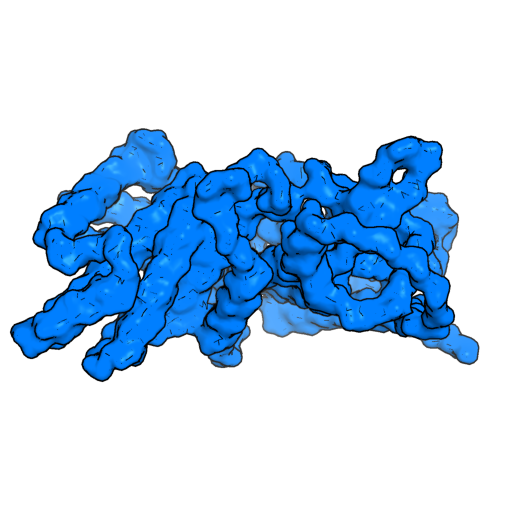1 0.638 18.599 1.00 95.38 142 GLN A N 1
ATOM 1180 C CA . GLN A 1 142 ? 3.398 0.639 19.854 1.00 95.38 142 GLN A CA 1
ATOM 1181 C C . GLN A 1 142 ? 2.550 0.130 21.026 1.00 95.38 142 GLN A C 1
ATOM 1183 O O . GLN A 1 142 ? 3.058 -0.612 21.867 1.00 95.38 142 GLN A O 1
ATOM 1188 N N . PHE A 1 143 ? 1.262 0.477 21.067 1.00 95.81 143 PHE A N 1
ATOM 1189 C CA . PHE A 1 143 ? 0.327 -0.038 22.061 1.00 95.81 143 PHE A CA 1
ATOM 1190 C C . PHE A 1 143 ? 0.147 -1.557 21.935 1.00 95.81 143 PHE A C 1
ATOM 1192 O O . PHE A 1 143 ? 0.333 -2.261 22.926 1.00 95.81 143 PHE A O 1
ATOM 1199 N N . LEU A 1 144 ? -0.078 -2.083 20.723 1.00 94.25 144 LEU A N 1
ATOM 1200 C CA . LEU A 1 144 ? -0.149 -3.530 20.456 1.00 94.25 144 LEU A CA 1
ATOM 1201 C C . LEU A 1 144 ? 1.118 -4.273 20.910 1.00 94.25 144 LEU A C 1
ATOM 1203 O O . LEU A 1 144 ? 1.059 -5.372 21.469 1.00 94.25 144 LEU A O 1
ATOM 1207 N N . HIS A 1 145 ? 2.289 -3.674 20.696 1.00 91.81 145 HIS A N 1
ATOM 1208 C CA . HIS A 1 145 ? 3.552 -4.231 21.171 1.00 91.81 145 HIS A CA 1
ATOM 1209 C C . HIS A 1 145 ? 3.634 -4.287 22.709 1.00 91.81 145 HIS A C 1
ATOM 1211 O O . HIS A 1 145 ? 4.099 -5.280 23.272 1.00 91.81 145 HIS A O 1
ATOM 1217 N N . GLU A 1 146 ? 3.167 -3.254 23.415 1.00 91.88 146 GLU A N 1
ATOM 1218 C CA . GLU A 1 146 ? 3.126 -3.248 24.884 1.00 91.88 146 GLU A CA 1
ATOM 1219 C C . GLU A 1 146 ? 2.055 -4.198 25.450 1.00 91.88 146 GLU A C 1
ATOM 1221 O O . GLU A 1 146 ? 2.295 -4.840 26.478 1.00 91.88 146 GLU A O 1
ATOM 1226 N N . CYS A 1 147 ? 0.921 -4.366 24.763 1.00 89.88 147 CYS A N 1
ATOM 1227 C CA . CYS A 1 147 ? -0.093 -5.372 25.084 1.00 89.88 147 CYS A CA 1
ATOM 1228 C C . CYS A 1 147 ? 0.524 -6.780 25.138 1.00 89.88 147 CYS A C 1
ATOM 1230 O O . CYS A 1 147 ? 0.406 -7.473 26.150 1.00 89.88 147 CYS A O 1
ATOM 1232 N N . ARG A 1 148 ? 1.286 -7.173 24.110 1.00 86.12 148 ARG A N 1
ATOM 1233 C CA . ARG A 1 148 ? 1.919 -8.504 24.021 1.00 86.12 148 ARG A CA 1
ATOM 1234 C C . ARG A 1 148 ? 2.957 -8.790 25.113 1.00 86.12 148 ARG A C 1
ATOM 1236 O O . ARG A 1 148 ? 3.211 -9.949 25.428 1.00 86.12 148 ARG A O 1
ATOM 1243 N N . LYS A 1 149 ? 3.535 -7.761 25.743 1.00 86.00 149 LYS A N 1
ATOM 1244 C CA . LYS A 1 149 ? 4.469 -7.927 26.877 1.00 86.00 149 LYS A CA 1
ATOM 1245 C C . LYS A 1 149 ? 3.777 -8.301 28.186 1.00 86.00 149 LYS A C 1
ATOM 1247 O O . LYS A 1 149 ? 4.451 -8.687 29.143 1.00 86.00 149 LYS A O 1
ATOM 1252 N N . THR A 1 150 ? 2.459 -8.144 28.269 1.00 80.25 150 THR A N 1
ATOM 1253 C CA . THR A 1 150 ? 1.707 -8.353 29.506 1.00 80.25 150 THR A CA 1
ATOM 1254 C C . THR A 1 150 ? 1.125 -9.766 29.541 1.00 80.25 150 THR A C 1
ATOM 1256 O O . THR A 1 150 ? 0.384 -10.179 28.652 1.00 80.25 150 THR A O 1
ATOM 1259 N N . LEU A 1 151 ? 1.440 -10.513 30.603 1.00 70.06 151 LEU A N 1
ATOM 1260 C CA . LEU A 1 151 ? 0.933 -11.872 30.821 1.00 70.06 151 LEU A CA 1
ATOM 1261 C C . LEU A 1 151 ? -0.605 -11.880 30.881 1.00 70.06 151 LEU A C 1
ATOM 1263 O O . LEU A 1 151 ? -1.192 -11.120 31.650 1.00 70.06 151 LEU A O 1
ATOM 1267 N N . GLY A 1 152 ? -1.241 -12.759 30.100 1.00 67.69 152 GLY A N 1
ATOM 1268 C CA . GLY A 1 152 ? -2.702 -12.922 30.051 1.00 67.69 152 GLY A CA 1
ATOM 1269 C C . GLY A 1 152 ? -3.415 -12.179 28.913 1.00 67.69 152 GLY A C 1
ATOM 1270 O O . GLY A 1 152 ? -4.610 -12.385 28.736 1.00 67.69 152 GLY A O 1
ATOM 1271 N N . ILE A 1 153 ? -2.700 -11.364 28.124 1.00 70.50 153 ILE A N 1
ATOM 1272 C CA . ILE A 1 153 ? -3.246 -10.672 26.936 1.00 70.50 153 ILE A CA 1
ATOM 1273 C C . ILE A 1 153 ? -3.179 -11.539 25.668 1.00 70.50 153 ILE A C 1
ATOM 1275 O O . ILE A 1 153 ? -3.839 -11.231 24.682 1.00 70.50 153 ILE A O 1
ATOM 1279 N N . CYS A 1 154 ? -2.455 -12.664 25.709 1.00 62.28 154 CYS A N 1
ATOM 1280 C CA . CYS A 1 154 ? -2.288 -13.592 24.582 1.00 62.28 154 CYS A CA 1
ATOM 1281 C C . CYS A 1 154 ? -3.606 -14.112 23.980 1.00 62.28 154 CYS A C 1
ATOM 1283 O O . CYS A 1 154 ? -3.601 -14.599 22.857 1.00 62.28 154 CYS A O 1
ATOM 1285 N N . ASP A 1 155 ? -4.714 -13.984 24.708 1.00 69.19 155 ASP A N 1
ATOM 1286 C CA . ASP A 1 155 ? -6.022 -14.476 24.296 1.00 69.19 155 ASP A CA 1
ATOM 1287 C C . ASP A 1 155 ? -6.981 -13.363 23.827 1.00 69.19 155 ASP A C 1
ATOM 1289 O O . ASP A 1 155 ? -8.148 -13.656 23.586 1.00 69.19 155 ASP A O 1
ATOM 1293 N N . ILE A 1 156 ? -6.549 -12.094 23.759 1.00 80.75 156 ILE A N 1
ATOM 1294 C CA . ILE A 1 156 ? -7.383 -10.981 23.269 1.00 80.75 156 ILE A CA 1
ATOM 1295 C C . ILE A 1 156 ? -7.183 -10.868 21.752 1.00 80.75 156 ILE A C 1
ATOM 1297 O O . ILE A 1 156 ? -6.143 -10.346 21.339 1.00 80.75 156 ILE A O 1
ATOM 1301 N N . PRO A 1 157 ? -8.146 -11.303 20.909 1.00 84.50 157 PRO A N 1
ATOM 1302 C CA . PRO A 1 157 ? -7.906 -11.502 19.477 1.00 84.50 157 PRO A CA 1
ATOM 1303 C C . PRO A 1 157 ? -7.425 -10.238 18.764 1.00 84.50 157 PRO A C 1
ATOM 1305 O O . PRO A 1 157 ? -6.439 -10.274 18.035 1.00 84.50 157 PRO A O 1
ATOM 1308 N N . VAL A 1 158 ? -8.043 -9.089 19.057 1.00 84.88 158 VAL A N 1
ATOM 1309 C CA . VAL A 1 158 ? -7.684 -7.804 18.435 1.00 84.88 158 VAL A CA 1
ATOM 1310 C C . VAL A 1 158 ? -6.253 -7.349 18.758 1.00 84.88 158 VAL A C 1
ATOM 1312 O O . VAL A 1 158 ? -5.641 -6.638 17.969 1.00 84.88 158 VAL A O 1
ATOM 1315 N N . ALA A 1 159 ? -5.697 -7.766 19.900 1.00 85.25 159 ALA A N 1
ATOM 1316 C CA . ALA A 1 159 ? -4.365 -7.358 20.346 1.00 85.25 159 ALA A CA 1
ATOM 1317 C C . ALA A 1 159 ? -3.240 -8.291 19.862 1.00 85.25 159 ALA A C 1
ATOM 1319 O O . ALA A 1 159 ? -2.069 -7.910 19.915 1.00 85.25 159 ALA A O 1
ATOM 1320 N N . VAL A 1 160 ? -3.584 -9.512 19.441 1.00 87.62 160 VAL A N 1
ATOM 1321 C CA . VAL A 1 160 ? -2.622 -10.542 19.004 1.00 87.62 160 VAL A CA 1
ATOM 1322 C C . VAL A 1 160 ? -2.764 -10.927 17.533 1.00 87.62 160 VAL A C 1
ATOM 1324 O O . VAL A 1 160 ? -1.922 -11.663 17.028 1.00 87.62 160 VAL A O 1
ATOM 1327 N N . SER A 1 161 ? -3.807 -10.442 16.854 1.00 90.31 161 SER A N 1
ATOM 1328 C CA . SER A 1 161 ? -4.030 -10.674 15.428 1.00 90.31 161 SER A CA 1
ATOM 1329 C C . SER A 1 161 ? -2.895 -10.075 14.599 1.00 90.31 161 SER A C 1
ATOM 1331 O O . SER A 1 161 ? -2.733 -8.852 14.524 1.00 90.31 161 SER A O 1
ATOM 1333 N N . LEU A 1 162 ? -2.128 -10.953 13.950 1.00 89.38 162 LEU A N 1
ATOM 1334 C CA . LEU A 1 162 ? -1.073 -10.558 13.018 1.00 89.38 162 LEU A CA 1
ATOM 1335 C C . LEU A 1 162 ? -1.651 -9.864 11.779 1.00 89.38 162 LEU A C 1
ATOM 1337 O O . LEU A 1 162 ? -1.018 -8.956 11.250 1.00 89.38 162 LEU A O 1
ATOM 1341 N N . ASP A 1 163 ? -2.867 -10.218 11.356 1.00 89.88 163 ASP A N 1
ATOM 1342 C CA . ASP A 1 163 ? -3.528 -9.586 10.209 1.00 89.88 163 ASP A CA 1
ATOM 1343 C C . ASP A 1 163 ? -3.892 -8.125 10.492 1.00 89.88 163 ASP A C 1
ATOM 1345 O O . ASP A 1 163 ? -3.668 -7.247 9.653 1.00 89.88 163 ASP A O 1
ATOM 1349 N N . TYR A 1 164 ? -4.383 -7.830 11.700 1.00 93.56 164 TYR A N 1
ATOM 1350 C CA . TYR A 1 164 ? -4.660 -6.451 12.107 1.00 93.56 164 TYR A CA 1
ATOM 1351 C C . TYR A 1 164 ? -3.372 -5.653 12.269 1.00 93.56 164 TYR A C 1
ATOM 1353 O O . TYR A 1 164 ? -3.287 -4.518 11.803 1.00 93.56 164 TYR A O 1
ATOM 1361 N N . GLU A 1 165 ? -2.341 -6.243 12.876 1.00 94.56 165 GLU A N 1
ATOM 1362 C CA . GLU A 1 165 ? -1.039 -5.592 13.000 1.00 94.56 165 GLU A CA 1
ATOM 1363 C C . GLU A 1 165 ? -0.405 -5.302 11.632 1.00 94.56 165 GLU A C 1
ATOM 1365 O O . GLU A 1 165 ? 0.116 -4.202 11.418 1.00 94.56 165 GLU A O 1
ATOM 1370 N N . ARG A 1 166 ? -0.497 -6.241 10.684 1.00 94.38 166 ARG A N 1
ATOM 1371 C CA . ARG A 1 166 ? -0.057 -6.063 9.296 1.00 94.38 166 ARG A CA 1
ATOM 1372 C C . ARG A 1 166 ? -0.801 -4.908 8.636 1.00 94.38 166 ARG A C 1
ATOM 1374 O O . ARG A 1 166 ? -0.161 -3.996 8.117 1.00 94.38 166 ARG A O 1
ATOM 1381 N N . SER A 1 167 ? -2.127 -4.894 8.713 1.00 95.81 167 SER A N 1
ATOM 1382 C CA . SER A 1 167 ? -2.969 -3.877 8.069 1.00 95.81 167 SER A CA 1
ATOM 1383 C C . SER A 1 167 ? -2.752 -2.480 8.656 1.00 95.81 167 SER A C 1
ATOM 1385 O O . SER A 1 167 ? -2.561 -1.509 7.925 1.00 95.81 167 SER A O 1
ATOM 1387 N N . LEU A 1 168 ? -2.641 -2.369 9.982 1.00 97.44 168 LEU A N 1
ATOM 1388 C CA . LEU A 1 168 ? -2.270 -1.118 10.649 1.00 97.44 168 LEU A CA 1
ATOM 1389 C C . LEU A 1 168 ? -0.847 -0.670 10.284 1.00 97.44 168 LEU A C 1
ATOM 1391 O O . LEU A 1 168 ? -0.600 0.527 10.132 1.00 97.44 168 LEU A O 1
ATOM 1395 N N . SER A 1 169 ? 0.090 -1.607 10.099 1.00 97.56 169 SER A N 1
ATOM 1396 C CA . SER A 1 169 ? 1.446 -1.302 9.623 1.00 97.56 169 SER A CA 1
ATOM 1397 C C . SER A 1 169 ? 1.438 -0.777 8.186 1.00 97.56 169 SER A C 1
ATOM 1399 O O . SER A 1 169 ? 2.154 0.181 7.888 1.00 97.56 169 SER A O 1
ATOM 1401 N N . LEU A 1 170 ? 0.588 -1.335 7.317 1.00 97.25 170 LEU A N 1
ATOM 1402 C CA . LEU A 1 170 ? 0.383 -0.863 5.946 1.00 97.25 170 LEU A CA 1
ATOM 1403 C C . LEU A 1 170 ? -0.222 0.546 5.915 1.00 97.25 170 LEU A C 1
ATOM 1405 O O . LEU A 1 170 ? 0.287 1.412 5.203 1.00 97.25 170 LEU A O 1
ATOM 1409 N N . LEU A 1 171 ? -1.246 0.822 6.726 1.00 97.44 171 LEU A N 1
ATOM 1410 C CA . LEU A 1 171 ? -1.844 2.160 6.846 1.00 97.44 171 LEU A CA 1
ATOM 1411 C C . LEU A 1 171 ? -0.858 3.186 7.422 1.00 97.44 171 LEU A C 1
ATOM 1413 O O . LEU A 1 171 ? -0.767 4.318 6.933 1.00 97.44 171 LEU A O 1
ATOM 1417 N N . CYS A 1 172 ? -0.055 2.781 8.409 1.00 97.25 172 CYS A N 1
ATOM 1418 C CA . CYS A 1 172 ? 1.040 3.585 8.946 1.00 97.25 172 CYS A CA 1
ATOM 1419 C C . CYS A 1 172 ? 2.064 3.929 7.852 1.00 97.25 172 CYS A C 1
ATOM 1421 O O . CYS A 1 172 ? 2.439 5.093 7.688 1.00 97.25 172 CYS A O 1
ATOM 1423 N N . ALA A 1 173 ? 2.472 2.941 7.050 1.00 95.56 173 ALA A N 1
ATOM 1424 C CA . ALA A 1 173 ? 3.390 3.136 5.934 1.00 95.56 173 ALA A CA 1
ATOM 1425 C C . ALA A 1 173 ? 2.796 4.046 4.845 1.00 95.56 173 ALA A C 1
ATOM 1427 O O . ALA A 1 173 ? 3.462 4.993 4.429 1.00 95.56 173 ALA A O 1
ATOM 1428 N N . LYS A 1 174 ? 1.534 3.842 4.440 1.00 94.62 174 LYS A N 1
ATOM 1429 C CA . LYS A 1 174 ? 0.819 4.722 3.495 1.00 94.62 174 LYS A CA 1
ATOM 1430 C C . LYS A 1 174 ? 0.804 6.171 3.975 1.00 94.62 174 LYS A C 1
ATOM 1432 O O . LYS A 1 174 ? 1.112 7.083 3.206 1.00 94.62 174 LYS A O 1
ATOM 1437 N N . SER A 1 175 ? 0.491 6.377 5.252 1.00 94.38 175 SER A N 1
ATOM 1438 C CA . SER A 1 175 ? 0.499 7.697 5.890 1.00 94.38 175 SER A CA 1
ATOM 1439 C C . SER A 1 175 ? 1.890 8.335 5.841 1.00 94.38 175 SER A C 1
ATOM 1441 O O . SER A 1 175 ? 2.027 9.502 5.483 1.00 94.38 175 SER A O 1
ATOM 1443 N N . LEU A 1 176 ? 2.946 7.561 6.112 1.00 91.69 176 LEU A N 1
ATOM 1444 C CA . LEU A 1 176 ? 4.333 8.029 6.048 1.00 91.69 176 LEU A CA 1
ATOM 1445 C C . LEU A 1 176 ? 4.763 8.404 4.618 1.00 91.69 176 LEU A C 1
ATOM 1447 O O . LEU A 1 176 ? 5.372 9.459 4.421 1.00 91.69 176 LEU A O 1
ATOM 1451 N N . VAL A 1 177 ? 4.426 7.577 3.621 1.00 89.50 177 VAL A N 1
ATOM 1452 C CA . VAL A 1 177 ? 4.709 7.838 2.198 1.00 89.50 177 VAL A CA 1
ATOM 1453 C C . VAL A 1 177 ? 4.030 9.135 1.745 1.00 89.50 177 VAL A C 1
ATOM 1455 O O . VAL A 1 177 ? 4.680 10.006 1.160 1.00 89.50 177 VAL A O 1
ATOM 1458 N N . ARG A 1 178 ? 2.735 9.305 2.050 1.00 87.94 178 ARG A N 1
ATOM 1459 C CA . ARG A 1 178 ? 1.945 10.464 1.600 1.00 87.94 178 ARG A CA 1
ATOM 1460 C C . ARG A 1 178 ? 2.228 11.740 2.401 1.00 87.94 178 ARG A C 1
ATOM 1462 O O . ARG A 1 178 ? 2.343 12.816 1.817 1.00 87.94 178 ARG A O 1
ATOM 1469 N N . GLY A 1 179 ? 2.379 11.643 3.722 1.00 78.81 179 GLY A N 1
ATOM 1470 C CA . GLY A 1 179 ? 2.499 12.796 4.624 1.00 78.81 179 GLY A CA 1
ATOM 1471 C C . GLY A 1 179 ? 3.819 13.538 4.552 1.00 78.81 179 GLY A C 1
ATOM 1472 O O . GLY A 1 179 ? 3.874 14.736 4.825 1.00 78.81 179 GLY A O 1
ATOM 1473 N N . PHE A 1 180 ? 4.875 12.865 4.104 1.00 68.50 180 PHE A N 1
ATOM 1474 C CA . PHE A 1 180 ? 6.175 13.494 3.904 1.00 68.50 180 PHE A CA 1
ATOM 1475 C C . PHE A 1 180 ? 6.483 13.757 2.423 1.00 68.50 180 PHE A C 1
ATOM 1477 O O . PHE A 1 180 ? 7.617 14.087 2.099 1.00 68.50 180 PHE A O 1
ATOM 1484 N N . GLY A 1 181 ? 5.479 13.695 1.537 1.00 56.25 181 GLY A N 1
ATOM 1485 C CA . GLY A 1 181 ? 5.518 14.288 0.195 1.00 56.25 181 GLY A CA 1
ATOM 1486 C C . GLY A 1 181 ? 6.684 13.862 -0.703 1.00 56.25 181 GLY A C 1
ATOM 1487 O O . GLY A 1 181 ? 7.175 14.695 -1.462 1.00 56.25 181 GLY A O 1
ATOM 1488 N N . GLY A 1 182 ? 7.151 12.614 -0.604 1.00 58.78 182 GLY A N 1
ATOM 1489 C CA . GLY A 1 182 ? 8.285 12.116 -1.393 1.00 58.78 182 GLY A CA 1
ATOM 1490 C C . GLY A 1 182 ? 9.650 12.701 -0.986 1.00 58.78 182 GLY A C 1
ATOM 1491 O O . GLY A 1 182 ? 9.901 13.029 0.180 1.00 58.78 182 GLY A O 1
ATOM 1492 N N . LEU A 1 183 ? 10.567 12.841 -1.950 1.00 50.47 183 LEU A N 1
ATOM 1493 C CA . LEU A 1 183 ? 11.921 13.381 -1.741 1.00 50.47 183 LEU A CA 1
ATOM 1494 C C . LEU A 1 183 ? 11.913 14.872 -1.354 1.00 50.47 183 LEU A C 1
ATOM 1496 O O . LEU A 1 183 ? 12.843 15.344 -0.684 1.00 50.47 183 LEU A O 1
ATOM 1500 N N . ARG A 1 184 ? 10.846 15.607 -1.708 1.00 44.78 184 ARG A N 1
ATOM 1501 C CA . ARG A 1 184 ? 10.644 17.044 -1.420 1.00 44.78 184 ARG A CA 1
ATOM 1502 C C . ARG A 1 184 ? 10.759 17.420 0.054 1.00 44.78 184 ARG A C 1
ATOM 1504 O O . ARG A 1 184 ? 11.185 18.535 0.367 1.00 44.78 184 ARG A O 1
ATOM 1511 N N . ALA A 1 185 ? 10.416 16.536 0.991 1.00 47.41 185 ALA A N 1
ATOM 1512 C CA . ALA A 1 185 ? 10.444 16.896 2.410 1.00 47.41 185 ALA A CA 1
ATOM 1513 C C . ALA A 1 185 ? 11.835 16.830 3.052 1.00 47.41 185 ALA A C 1
ATOM 1515 O O . ALA A 1 185 ? 11.937 16.899 4.278 1.00 47.41 185 ALA A O 1
ATOM 1516 N N . THR A 1 186 ? 12.915 16.733 2.274 1.00 47.00 186 THR A N 1
ATOM 1517 C CA . THR A 1 186 ? 14.258 16.914 2.834 1.00 47.00 186 THR A CA 1
ATOM 1518 C C . THR A 1 186 ? 14.553 18.359 3.245 1.00 47.00 186 THR A C 1
ATOM 1520 O O . THR A 1 186 ? 15.459 18.535 4.058 1.00 47.00 186 THR A O 1
ATOM 1523 N N . LYS A 1 187 ? 13.832 19.402 2.770 1.00 40.91 187 LYS A N 1
ATOM 1524 C CA . LYS A 1 1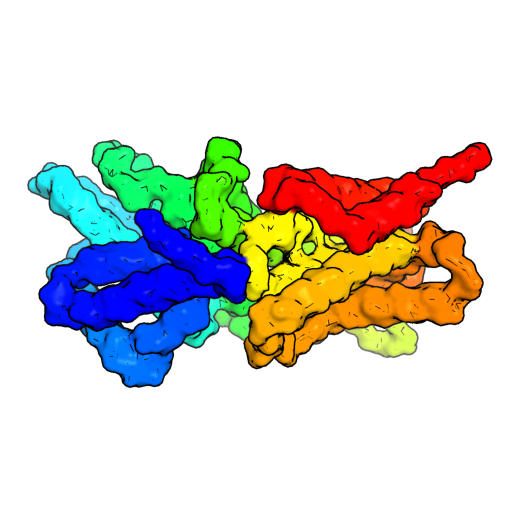87 ? 14.251 20.792 3.084 1.00 40.91 187 LYS A CA 1
ATOM 1525 C C . LYS A 1 187 ? 13.221 21.888 3.379 1.00 40.91 187 LYS A C 1
ATOM 1527 O O . LYS A 1 187 ? 13.659 22.898 3.921 1.00 40.91 187 LYS A O 1
ATOM 1532 N N . THR A 1 188 ? 11.918 21.773 3.113 1.00 34.94 188 THR A N 1
ATOM 1533 C CA . THR A 1 188 ? 11.122 23.027 3.006 1.00 34.94 188 THR A CA 1
ATOM 1534 C C . THR A 1 188 ? 10.092 23.342 4.094 1.00 34.94 188 THR A C 1
ATOM 1536 O O . THR A 1 188 ? 9.593 24.461 4.086 1.00 34.94 188 THR A O 1
ATOM 1539 N N . LYS A 1 189 ? 9.814 22.467 5.075 1.00 34.81 189 LYS A N 1
ATOM 1540 C CA . LYS A 1 189 ? 8.912 22.807 6.210 1.00 34.81 189 LYS A CA 1
ATOM 1541 C C . LYS A 1 189 ? 9.223 22.132 7.559 1.00 34.81 189 LYS A C 1
ATOM 1543 O O . LYS A 1 189 ? 8.384 22.124 8.445 1.00 34.81 189 LYS A O 1
ATOM 1548 N N . ILE A 1 190 ? 10.429 21.598 7.760 1.00 40.94 190 ILE A N 1
ATOM 1549 C CA . ILE A 1 190 ? 10.787 20.871 8.998 1.00 40.94 190 ILE A CA 1
ATOM 1550 C C . ILE A 1 190 ? 11.937 21.583 9.716 1.00 40.94 190 ILE A C 1
ATOM 1552 O O . ILE A 1 190 ? 12.971 20.998 10.022 1.00 40.94 190 ILE A O 1
ATOM 1556 N N . ALA A 1 191 ? 11.797 22.892 9.923 1.00 33.91 191 ALA A N 1
ATOM 1557 C CA . ALA A 1 191 ? 12.767 23.659 10.702 1.00 33.91 191 ALA A CA 1
ATOM 1558 C C . ALA A 1 191 ? 12.402 23.750 12.193 1.00 33.91 191 ALA A C 1
ATOM 1560 O O . ALA A 1 191 ? 13.222 24.252 12.957 1.00 33.91 191 ALA A O 1
ATOM 1561 N N . THR A 1 192 ? 11.239 23.246 12.630 1.00 35.38 192 THR A N 1
ATOM 1562 C CA . THR A 1 192 ? 10.842 23.383 14.042 1.00 35.38 192 THR A CA 1
ATOM 1563 C C . THR A 1 192 ? 10.329 22.137 14.761 1.00 35.38 192 THR A C 1
ATOM 1565 O O . THR A 1 192 ? 10.512 22.126 15.971 1.00 35.38 192 THR A O 1
ATOM 1568 N N . GLU A 1 193 ? 9.800 21.072 14.130 1.00 39.94 193 GLU A N 1
ATOM 1569 C CA . GLU A 1 193 ? 9.107 20.042 14.951 1.00 39.94 193 GLU A CA 1
ATOM 1570 C C . GLU A 1 193 ? 9.465 18.556 14.776 1.00 39.94 193 GLU A C 1
ATOM 1572 O O . GLU A 1 193 ? 9.248 17.814 15.726 1.00 39.94 193 GLU A O 1
ATOM 1577 N N . PHE A 1 194 ? 10.110 18.066 13.705 1.00 47.03 194 PHE A N 1
ATOM 1578 C CA . PHE A 1 194 ? 10.285 16.600 13.580 1.00 47.03 194 PHE A CA 1
ATOM 1579 C C . PHE A 1 194 ? 11.641 16.141 13.016 1.00 47.03 194 PHE A C 1
ATOM 1581 O O . PHE A 1 194 ? 11.839 16.016 11.811 1.00 47.03 194 PHE A O 1
ATOM 1588 N N . LYS A 1 195 ? 12.586 15.800 13.909 1.00 54.66 195 LYS A N 1
ATOM 1589 C CA . LYS A 1 195 ? 13.809 15.029 13.587 1.00 54.66 195 LYS A CA 1
ATOM 1590 C C . LYS A 1 195 ? 13.515 13.526 13.599 1.00 54.66 195 LYS A C 1
ATOM 1592 O O . LYS A 1 195 ? 14.000 12.793 14.455 1.00 54.66 195 LYS A O 1
ATOM 1597 N N . VAL A 1 196 ? 12.681 13.071 12.677 1.00 62.50 196 VAL A N 1
ATOM 1598 C CA . VAL A 1 196 ? 12.306 11.659 12.578 1.00 62.50 196 VAL A CA 1
ATOM 1599 C C . VAL A 1 196 ? 13.196 10.981 11.531 1.00 62.50 196 VAL A C 1
ATOM 1601 O O . VAL A 1 196 ? 13.223 11.417 10.379 1.00 62.50 196 VAL A O 1
ATOM 1604 N N . ASN A 1 197 ? 13.947 9.940 11.918 1.00 79.75 197 ASN A N 1
ATOM 1605 C CA . ASN A 1 197 ? 14.738 9.153 10.966 1.00 79.75 197 ASN A CA 1
ATOM 1606 C C . ASN A 1 197 ? 13.801 8.273 10.128 1.00 79.75 197 ASN A C 1
ATOM 1608 O O . ASN A 1 197 ? 13.392 7.199 10.562 1.00 79.75 197 ASN A O 1
ATOM 1612 N N . ARG A 1 198 ? 13.420 8.764 8.945 1.00 81.56 198 ARG A N 1
ATOM 1613 C CA . ARG A 1 198 ? 12.449 8.093 8.068 1.00 81.56 198 ARG A CA 1
ATOM 1614 C C . ARG A 1 198 ? 12.953 6.752 7.553 1.00 81.56 198 ARG A C 1
ATOM 1616 O O . ARG A 1 198 ? 12.144 5.848 7.401 1.00 81.56 198 ARG A O 1
ATOM 1623 N N . LEU A 1 199 ? 14.259 6.628 7.312 1.00 84.50 199 LEU A N 1
ATOM 1624 C CA . LEU A 1 199 ? 14.853 5.398 6.798 1.00 84.50 199 LEU A CA 1
ATOM 1625 C C . LEU A 1 199 ? 14.639 4.242 7.781 1.00 84.50 199 LEU A C 1
ATOM 1627 O O . LEU A 1 199 ? 14.010 3.254 7.421 1.00 84.50 199 LEU A O 1
ATOM 1631 N N . ASP A 1 200 ? 15.054 4.422 9.038 1.00 85.50 200 ASP A N 1
ATOM 1632 C CA . ASP A 1 200 ? 14.895 3.403 10.085 1.00 85.50 200 ASP A CA 1
ATOM 1633 C C . ASP A 1 200 ? 13.422 3.027 10.306 1.00 85.50 200 AS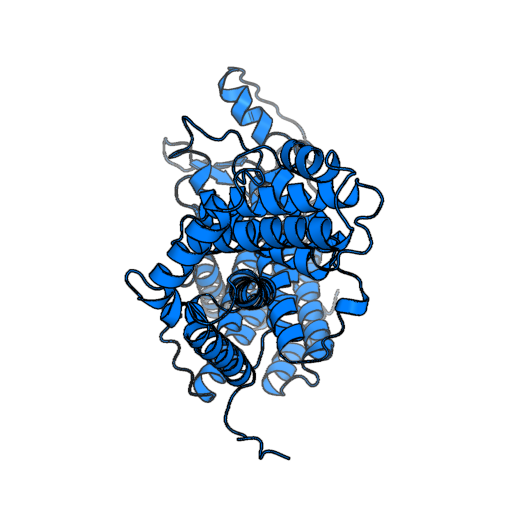P A C 1
ATOM 1635 O O . ASP A 1 200 ? 13.108 1.898 10.670 1.00 85.50 200 ASP A O 1
ATOM 1639 N N . ILE A 1 201 ? 12.501 3.973 10.102 1.00 89.81 201 ILE A N 1
ATOM 1640 C CA . ILE A 1 201 ? 11.066 3.720 10.261 1.00 89.81 201 ILE A CA 1
ATOM 1641 C C . ILE A 1 201 ? 10.518 2.916 9.094 1.00 89.81 201 ILE A C 1
ATOM 1643 O O . ILE A 1 201 ? 9.765 1.981 9.337 1.00 89.81 201 ILE A O 1
ATOM 1647 N N . PHE A 1 202 ? 10.883 3.247 7.854 1.00 91.06 202 PHE A N 1
ATOM 1648 C CA . PHE A 1 202 ? 10.497 2.432 6.706 1.00 91.06 202 PHE A CA 1
ATOM 1649 C C . PHE A 1 202 ? 11.050 1.013 6.835 1.00 91.06 202 PHE A C 1
ATOM 1651 O O . PHE A 1 202 ? 10.300 0.062 6.654 1.00 91.06 202 PHE A O 1
ATOM 1658 N N . GLU A 1 203 ? 12.319 0.861 7.218 1.00 89.44 203 GLU A N 1
ATOM 1659 C CA . GLU A 1 203 ? 12.935 -0.452 7.440 1.00 89.44 203 GLU A CA 1
ATOM 1660 C C . GLU A 1 203 ? 12.261 -1.220 8.586 1.00 89.44 203 GLU A C 1
ATOM 1662 O O . GLU A 1 203 ? 11.978 -2.408 8.449 1.00 89.44 203 GLU A O 1
ATOM 1667 N N . GLY A 1 204 ? 11.939 -0.541 9.692 1.00 91.00 204 GLY A N 1
ATOM 1668 C CA . GLY A 1 204 ? 11.231 -1.141 10.822 1.00 91.00 204 GLY A CA 1
ATOM 1669 C C . GLY A 1 204 ? 9.800 -1.566 10.486 1.00 91.00 204 GLY A C 1
ATOM 1670 O O . GLY A 1 204 ? 9.384 -2.655 10.869 1.00 91.00 204 GLY A O 1
ATOM 1671 N N . LEU A 1 205 ? 9.051 -0.742 9.744 1.00 94.81 205 LEU A N 1
ATOM 1672 C CA . LEU A 1 205 ? 7.709 -1.091 9.268 1.00 94.81 205 LEU A CA 1
ATOM 1673 C C . LEU A 1 205 ? 7.760 -2.241 8.258 1.00 94.81 205 LEU A C 1
ATOM 1675 O O . LEU A 1 205 ? 6.924 -3.135 8.329 1.00 94.81 205 LEU A O 1
ATOM 1679 N N . LEU A 1 206 ? 8.747 -2.243 7.355 1.00 92.44 206 LEU A N 1
ATOM 1680 C CA . LEU A 1 206 ? 8.937 -3.303 6.365 1.00 92.44 206 LEU A CA 1
ATOM 1681 C C . LEU A 1 206 ? 9.181 -4.644 7.059 1.00 92.44 206 LEU A C 1
ATOM 1683 O O . LEU A 1 206 ? 8.515 -5.624 6.739 1.00 92.44 206 LEU A O 1
ATOM 1687 N N . ALA A 1 207 ? 10.087 -4.669 8.040 1.00 90.50 207 ALA A N 1
ATOM 1688 C CA . ALA A 1 207 ? 10.338 -5.853 8.854 1.00 90.50 207 ALA A CA 1
ATOM 1689 C C . ALA A 1 207 ? 9.067 -6.308 9.586 1.00 90.50 207 ALA A C 1
ATOM 1691 O O . ALA A 1 207 ? 8.712 -7.476 9.493 1.00 90.50 207 ALA A O 1
ATOM 1692 N N . ASN A 1 208 ? 8.330 -5.385 10.218 1.00 92.44 208 ASN A N 1
ATOM 1693 C CA . ASN A 1 208 ? 7.104 -5.726 10.943 1.00 92.44 208 ASN A CA 1
ATOM 1694 C C . ASN A 1 208 ? 6.024 -6.334 10.036 1.00 92.44 208 ASN A C 1
ATOM 1696 O O . ASN A 1 208 ? 5.397 -7.321 10.405 1.00 92.44 208 ASN A O 1
ATOM 1700 N N . ILE A 1 209 ? 5.815 -5.765 8.842 1.00 92.81 209 ILE A N 1
ATOM 1701 C CA . ILE A 1 209 ? 4.853 -6.286 7.860 1.00 92.81 209 ILE A CA 1
ATOM 1702 C C . ILE A 1 209 ? 5.236 -7.711 7.457 1.00 92.81 209 ILE A C 1
ATOM 1704 O O . ILE A 1 209 ? 4.376 -8.588 7.442 1.00 92.81 209 ILE A O 1
ATOM 1708 N N . LEU A 1 210 ? 6.516 -7.954 7.162 1.00 88.44 210 LEU A N 1
ATOM 1709 C CA . LEU A 1 210 ? 7.004 -9.277 6.769 1.00 88.44 210 LEU A CA 1
ATOM 1710 C C . LEU A 1 210 ? 6.916 -10.290 7.918 1.00 88.44 210 LEU A C 1
ATOM 1712 O O . LEU A 1 210 ? 6.473 -11.410 7.685 1.00 88.44 210 LEU A O 1
ATOM 1716 N N . ASP A 1 211 ? 7.255 -9.894 9.146 1.00 87.31 211 ASP A N 1
ATOM 1717 C CA . ASP A 1 211 ? 7.139 -10.742 10.340 1.00 87.31 211 ASP A CA 1
ATOM 1718 C C . ASP A 1 211 ? 5.673 -11.108 10.647 1.00 87.31 211 ASP A C 1
ATOM 1720 O O . ASP A 1 211 ? 5.400 -12.192 11.160 1.00 87.31 211 ASP A O 1
ATOM 1724 N N . CYS A 1 212 ? 4.722 -10.234 10.295 1.00 86.69 212 CYS A N 1
ATOM 1725 C CA . CYS A 1 212 ? 3.278 -10.479 10.404 1.00 86.69 212 CYS A CA 1
ATOM 1726 C C . CYS A 1 212 ? 2.671 -11.168 9.162 1.00 86.69 212 CYS A C 1
ATOM 1728 O O . CYS A 1 212 ? 1.449 -11.302 9.063 1.00 86.69 212 CYS A O 1
ATOM 1730 N N . THR A 1 213 ? 3.488 -11.568 8.183 1.00 83.62 213 THR A N 1
ATOM 1731 C CA . THR A 1 213 ? 3.032 -12.247 6.962 1.00 83.62 213 THR A CA 1
ATOM 1732 C C . THR A 1 213 ? 3.501 -13.697 6.979 1.00 83.62 213 THR A C 1
ATOM 1734 O O . THR A 1 213 ? 4.619 -14.016 6.575 1.00 83.62 213 THR A O 1
ATOM 1737 N N . GLU A 1 214 ? 2.641 -14.603 7.441 1.00 71.00 214 GLU A N 1
ATOM 1738 C CA . GLU A 1 214 ? 2.922 -16.036 7.365 1.00 71.00 214 GLU A CA 1
ATOM 1739 C C . GLU A 1 214 ? 2.808 -16.541 5.912 1.00 71.00 214 GLU A C 1
ATOM 1741 O O . GLU A 1 214 ? 1.902 -16.126 5.188 1.00 71.00 214 GLU A O 1
ATOM 1746 N N . PRO A 1 215 ? 3.666 -17.477 5.458 1.00 68.00 215 PRO A N 1
ATOM 1747 C CA . PRO A 1 215 ? 3.609 -18.000 4.089 1.00 68.00 215 PRO A CA 1
ATOM 1748 C C . PRO A 1 215 ? 2.262 -18.628 3.696 1.00 68.00 215 PRO A C 1
ATOM 1750 O O . PRO A 1 215 ? 1.907 -18.622 2.523 1.00 68.00 215 PRO A O 1
ATOM 1753 N N . SER A 1 216 ? 1.510 -19.158 4.662 1.00 61.19 216 SER A N 1
ATOM 1754 C CA . SER A 1 216 ? 0.151 -19.691 4.481 1.00 61.19 216 SER A CA 1
ATOM 1755 C C . SER A 1 216 ? -0.856 -18.625 4.037 1.00 61.19 216 SER A C 1
ATOM 1757 O O . SER A 1 216 ? -1.773 -18.936 3.282 1.00 61.19 216 SER A O 1
ATOM 1759 N N . ILE A 1 217 ? -0.663 -17.371 4.452 1.00 60.75 217 ILE A N 1
ATOM 1760 C CA . ILE A 1 217 ? -1.536 -16.229 4.132 1.00 60.75 217 ILE A CA 1
ATOM 1761 C C . ILE A 1 217 ? -1.357 -15.790 2.670 1.00 60.75 217 ILE A C 1
ATOM 1763 O O . ILE A 1 217 ? -2.223 -15.145 2.096 1.00 60.75 217 ILE A O 1
ATOM 1767 N N . LEU A 1 218 ? -0.266 -16.204 2.015 1.00 63.47 218 LEU A N 1
ATOM 1768 C CA . LEU A 1 218 ? -0.027 -15.931 0.594 1.00 63.47 218 LEU A CA 1
ATOM 1769 C C . LEU A 1 218 ? -0.899 -16.787 -0.344 1.00 63.47 218 LEU A C 1
ATOM 1771 O O . LEU A 1 218 ? -0.779 -16.667 -1.561 1.00 63.47 218 LEU A O 1
ATOM 1775 N N . THR A 1 219 ? -1.756 -17.659 0.197 1.00 66.88 219 THR A N 1
ATOM 1776 C CA . THR A 1 219 ? -2.758 -18.391 -0.585 1.00 66.88 219 THR A CA 1
ATOM 1777 C C . THR A 1 219 ? -4.064 -17.600 -0.591 1.00 66.88 219 THR A C 1
ATOM 1779 O O . THR A 1 219 ? -4.719 -17.484 0.437 1.00 66.88 219 THR A O 1
ATOM 1782 N N . CYS A 1 220 ? -4.425 -17.015 -1.736 1.00 71.69 220 CYS A N 1
ATOM 1783 C CA . CYS A 1 220 ? -5.663 -16.239 -1.860 1.00 71.69 220 CYS A CA 1
ATOM 1784 C C . CYS A 1 220 ? -6.868 -17.186 -1.918 1.00 71.69 220 CYS A C 1
ATOM 1786 O O . CYS A 1 220 ? -6.954 -18.012 -2.832 1.00 71.69 220 CYS A O 1
ATOM 1788 N N . GLY A 1 221 ? -7.778 -17.085 -0.945 1.00 75.19 221 GLY A N 1
ATOM 1789 C CA . GLY A 1 221 ? -9.006 -17.878 -0.898 1.00 75.19 221 GLY A CA 1
ATOM 1790 C C . GLY A 1 221 ? -10.174 -17.226 -1.637 1.00 75.19 221 GLY A C 1
ATOM 1791 O O . GLY A 1 221 ? -11.019 -17.937 -2.189 1.00 75.19 221 GLY A O 1
ATOM 1792 N N . ASP A 1 222 ? -10.217 -15.892 -1.667 1.00 86.44 222 ASP A N 1
ATOM 1793 C CA . ASP A 1 222 ? -11.281 -15.108 -2.292 1.00 86.44 222 ASP A CA 1
ATOM 1794 C C . ASP A 1 222 ? -10.796 -13.766 -2.895 1.00 86.44 222 ASP A C 1
ATOM 1796 O O . ASP A 1 222 ? -9.601 -13.475 -2.974 1.00 86.44 222 ASP A O 1
ATOM 1800 N N . GLU A 1 223 ? -11.752 -12.962 -3.380 1.00 90.44 223 GLU A N 1
ATOM 1801 C CA . GLU A 1 223 ? -11.514 -11.644 -3.989 1.00 90.44 223 GLU A CA 1
ATOM 1802 C C . GLU A 1 223 ? -10.948 -10.623 -2.987 1.00 90.44 223 GLU A C 1
ATOM 1804 O O . GLU A 1 223 ? -10.164 -9.757 -3.377 1.00 90.44 223 GLU A O 1
ATOM 1809 N N . LEU A 1 224 ? -11.315 -10.722 -1.703 1.00 90.81 224 LEU A N 1
ATOM 1810 C CA . LEU A 1 224 ? -10.830 -9.819 -0.662 1.00 90.81 224 LEU A CA 1
ATOM 1811 C C . LEU A 1 224 ? -9.367 -10.118 -0.332 1.00 90.81 224 LEU A C 1
ATOM 1813 O O . LEU A 1 224 ? -8.569 -9.187 -0.263 1.00 90.81 224 LEU A O 1
ATOM 1817 N N . ASP A 1 225 ? -9.000 -11.392 -0.189 1.00 88.12 225 ASP A N 1
ATOM 1818 C CA . ASP A 1 225 ? -7.608 -11.802 0.013 1.00 88.12 225 ASP A CA 1
ATOM 1819 C C . ASP A 1 225 ? -6.723 -11.298 -1.129 1.00 88.12 225 ASP A C 1
ATOM 1821 O O . ASP A 1 225 ? -5.671 -10.700 -0.901 1.00 88.12 225 ASP A O 1
ATOM 1825 N N . GLN A 1 226 ? -7.182 -11.484 -2.368 1.00 90.06 226 GLN A N 1
ATOM 1826 C CA . GLN A 1 226 ? -6.472 -11.033 -3.558 1.00 90.06 226 GLN A CA 1
ATOM 1827 C C . GLN A 1 226 ? -6.270 -9.507 -3.567 1.00 90.06 226 GLN A C 1
ATOM 1829 O O . GLN A 1 226 ? -5.155 -9.037 -3.808 1.00 90.06 226 GLN A O 1
ATOM 1834 N N . PHE A 1 227 ? -7.309 -8.741 -3.230 1.00 92.69 227 PHE A N 1
ATOM 1835 C CA . PHE A 1 227 ? -7.233 -7.286 -3.090 1.00 92.69 227 PHE A CA 1
ATOM 1836 C C . PHE A 1 227 ? -6.298 -6.846 -1.947 1.00 92.69 227 PHE A C 1
ATOM 1838 O O . PHE A 1 227 ? -5.477 -5.944 -2.112 1.00 92.69 227 PHE A O 1
ATOM 1845 N N . MET A 1 228 ? -6.347 -7.506 -0.787 1.00 91.25 228 MET A N 1
ATOM 1846 C CA . MET A 1 228 ? -5.444 -7.200 0.328 1.00 91.25 228 MET A CA 1
ATOM 1847 C C . MET A 1 228 ? -3.979 -7.491 -0.021 1.00 91.25 228 MET A C 1
ATOM 1849 O O . MET A 1 228 ? -3.083 -6.742 0.380 1.00 91.25 228 MET A O 1
ATOM 1853 N N . MET A 1 229 ? -3.721 -8.560 -0.777 1.00 90.44 229 MET A N 1
ATOM 1854 C CA . MET A 1 229 ? -2.386 -8.921 -1.256 1.00 90.44 229 MET A CA 1
ATOM 1855 C C . MET A 1 229 ? -1.841 -7.896 -2.253 1.00 90.44 229 MET A C 1
ATOM 1857 O O . MET A 1 229 ? -0.681 -7.485 -2.145 1.00 90.44 229 MET A O 1
ATOM 1861 N N . GLU A 1 230 ? -2.676 -7.437 -3.183 1.00 93.00 230 GLU A N 1
ATOM 1862 C CA . GLU A 1 230 ? -2.362 -6.319 -4.069 1.00 93.00 230 GLU A CA 1
ATOM 1863 C C . GLU A 1 230 ? -1.995 -5.056 -3.275 1.00 93.00 230 GLU A C 1
ATOM 1865 O O . GLU A 1 230 ? -0.932 -4.464 -3.497 1.00 93.00 230 GLU A O 1
ATOM 1870 N N . GLU A 1 231 ? -2.851 -4.649 -2.337 1.00 93.69 231 GLU A N 1
ATOM 1871 C CA . GLU A 1 231 ? -2.652 -3.455 -1.516 1.00 93.69 231 GLU A CA 1
ATOM 1872 C C . GLU A 1 231 ? -1.361 -3.550 -0.699 1.00 93.69 231 GLU A C 1
ATOM 1874 O O . GLU A 1 231 ? -0.563 -2.607 -0.662 1.00 93.69 231 GLU A O 1
ATOM 1879 N N . MET A 1 232 ? -1.094 -4.716 -0.104 1.00 94.06 232 MET A N 1
ATOM 1880 C CA . MET A 1 232 ? 0.150 -4.981 0.608 1.00 94.06 232 MET A CA 1
ATOM 1881 C C . MET A 1 232 ? 1.359 -4.769 -0.306 1.00 94.06 232 MET A C 1
ATOM 1883 O O . MET A 1 232 ? 2.259 -3.995 0.031 1.00 94.06 232 MET A O 1
ATOM 1887 N N . PHE A 1 233 ? 1.404 -5.423 -1.470 1.00 94.94 233 PHE A N 1
ATOM 1888 C CA . PHE A 1 233 ? 2.549 -5.308 -2.372 1.00 94.94 233 PHE A CA 1
ATOM 1889 C C . PHE A 1 233 ? 2.707 -3.907 -2.965 1.00 94.94 233 PHE A C 1
ATOM 1891 O O . PHE A 1 233 ? 3.840 -3.444 -3.112 1.00 94.94 233 PHE A O 1
ATOM 1898 N N . THR A 1 234 ? 1.608 -3.197 -3.211 1.00 95.81 234 THR A N 1
ATOM 1899 C CA . THR A 1 234 ? 1.620 -1.795 -3.642 1.00 95.81 234 THR A CA 1
ATOM 1900 C C . THR A 1 234 ? 2.309 -0.905 -2.610 1.00 95.81 234 THR A C 1
ATOM 1902 O O . THR A 1 234 ? 3.215 -0.136 -2.946 1.00 95.81 234 THR A O 1
ATOM 1905 N N . VAL A 1 235 ? 1.941 -1.033 -1.332 1.00 95.25 235 VAL A N 1
ATOM 1906 C CA . VAL A 1 235 ? 2.558 -0.260 -0.243 1.00 95.25 235 VAL A CA 1
ATOM 1907 C C . VAL A 1 235 ? 4.025 -0.640 -0.059 1.00 95.25 235 VAL A C 1
ATOM 1909 O O . VAL A 1 235 ? 4.873 0.244 0.062 1.00 95.25 235 VAL A O 1
ATOM 1912 N N . LEU A 1 236 ? 4.355 -1.935 -0.108 1.00 95.44 236 LEU A N 1
ATOM 1913 C CA . LEU A 1 236 ? 5.743 -2.397 -0.047 1.00 95.44 236 LEU A CA 1
ATOM 1914 C C . LEU A 1 236 ? 6.589 -1.818 -1.193 1.00 95.44 236 LEU A C 1
ATOM 1916 O O . LEU A 1 236 ? 7.711 -1.377 -0.954 1.00 95.44 236 LEU A O 1
ATOM 1920 N N . GLY A 1 237 ? 6.050 -1.756 -2.414 1.00 95.44 237 GLY A N 1
ATOM 1921 C CA . GLY A 1 237 ? 6.714 -1.130 -3.560 1.00 95.44 237 GLY A CA 1
ATOM 1922 C C . GLY A 1 237 ? 7.004 0.357 -3.334 1.00 95.44 237 GLY A C 1
ATOM 1923 O O . GLY A 1 237 ? 8.119 0.813 -3.580 1.00 95.44 237 GLY A O 1
ATOM 1924 N N . GLN A 1 238 ? 6.043 1.102 -2.780 1.00 94.12 238 GLN A N 1
ATOM 1925 C CA . GLN A 1 238 ? 6.221 2.519 -2.427 1.00 94.12 238 GLN A CA 1
ATOM 1926 C C . GLN A 1 238 ? 7.253 2.733 -1.305 1.00 94.12 238 GLN A C 1
ATOM 1928 O O . GLN A 1 238 ? 7.996 3.718 -1.315 1.00 94.12 238 GLN A O 1
ATOM 1933 N N . MET A 1 239 ? 7.322 1.823 -0.329 1.00 93.62 239 MET A N 1
ATOM 1934 C CA . MET A 1 239 ? 8.341 1.867 0.725 1.00 93.62 239 MET A CA 1
ATOM 1935 C C . MET A 1 239 ? 9.741 1.623 0.158 1.00 93.62 239 MET A C 1
ATOM 1937 O O . MET A 1 239 ? 10.658 2.378 0.473 1.00 93.62 239 MET A O 1
ATOM 1941 N N . GLU A 1 240 ? 9.901 0.615 -0.702 1.00 94.25 240 GLU A N 1
ATOM 1942 C CA . GLU A 1 240 ? 11.163 0.322 -1.391 1.00 94.25 240 GLU A CA 1
ATOM 1943 C C . GLU A 1 240 ? 11.622 1.506 -2.256 1.00 94.25 240 GLU A C 1
ATOM 1945 O O . GLU A 1 240 ? 12.793 1.887 -2.206 1.00 94.25 240 GLU A O 1
ATOM 1950 N N . GLU A 1 241 ? 10.698 2.169 -2.963 1.00 92.31 241 GLU A N 1
ATOM 1951 C CA . GLU A 1 241 ? 10.972 3.421 -3.681 1.00 92.31 241 GLU A CA 1
ATOM 1952 C C . GLU A 1 241 ? 11.563 4.474 -2.729 1.00 92.31 241 GLU A C 1
ATOM 1954 O O . GLU A 1 241 ? 12.656 4.994 -2.975 1.00 92.31 241 GLU A O 1
ATOM 1959 N N . CYS A 1 242 ? 10.904 4.738 -1.596 1.00 89.50 242 CYS A N 1
ATOM 1960 C CA . CYS A 1 242 ? 11.378 5.705 -0.604 1.00 89.50 242 CYS A CA 1
ATOM 1961 C C . CYS A 1 242 ? 12.762 5.338 -0.045 1.00 89.50 242 CYS A C 1
ATOM 1963 O O . CYS A 1 242 ? 13.648 6.195 0.027 1.00 89.50 242 CYS A O 1
ATOM 1965 N N . ILE A 1 243 ? 12.969 4.075 0.339 1.00 88.56 243 ILE A N 1
ATOM 1966 C CA . ILE A 1 243 ? 14.242 3.584 0.882 1.00 88.56 243 ILE A CA 1
ATOM 1967 C C . ILE A 1 243 ? 15.354 3.729 -0.161 1.00 88.56 243 ILE A C 1
ATOM 1969 O O . ILE A 1 243 ? 16.453 4.175 0.182 1.00 88.56 243 ILE A O 1
ATOM 1973 N N . SER A 1 244 ? 15.069 3.425 -1.432 1.00 88.50 244 SER A N 1
ATOM 1974 C CA . SER A 1 244 ? 16.053 3.489 -2.515 1.00 88.50 244 SER A CA 1
ATOM 1975 C C . SER A 1 244 ? 16.690 4.872 -2.637 1.00 88.50 244 SER A C 1
ATOM 1977 O O . SER A 1 244 ? 17.902 4.977 -2.824 1.00 88.50 244 SER A O 1
ATOM 1979 N N . PHE A 1 245 ? 15.907 5.938 -2.466 1.00 85.06 245 PHE A N 1
ATOM 1980 C CA . PHE A 1 245 ? 16.416 7.301 -2.521 1.00 85.06 245 PHE A CA 1
ATOM 1981 C C . PHE A 1 245 ? 16.983 7.787 -1.184 1.00 85.06 245 PHE A C 1
ATOM 1983 O O . PHE A 1 245 ? 17.942 8.555 -1.173 1.00 85.06 245 PHE A O 1
ATOM 1990 N N . LEU A 1 246 ? 16.434 7.334 -0.053 1.00 83.19 246 LEU A N 1
ATOM 1991 C CA . LEU A 1 246 ? 16.958 7.676 1.274 1.00 83.19 246 LEU A CA 1
ATOM 1992 C C . LEU A 1 246 ? 18.334 7.057 1.550 1.00 83.19 246 LEU A C 1
ATOM 1994 O O . LEU A 1 246 ? 19.100 7.626 2.327 1.00 83.19 246 LEU A O 1
ATOM 1998 N N . ARG A 1 247 ? 18.654 5.915 0.930 1.00 81.75 247 ARG A N 1
ATOM 1999 C CA . ARG A 1 247 ? 19.993 5.301 0.947 1.00 81.75 247 ARG A CA 1
ATOM 2000 C C . ARG A 1 247 ? 20.857 5.677 -0.257 1.00 81.75 247 ARG A C 1
ATOM 2002 O O . ARG A 1 247 ? 22.070 5.470 -0.226 1.00 81.75 247 ARG A O 1
ATOM 2009 N N . GLY A 1 248 ? 20.237 6.200 -1.309 1.00 74.25 248 GLY A N 1
ATOM 2010 C CA . GLY A 1 248 ? 20.880 6.540 -2.570 1.00 74.25 248 GLY A CA 1
ATOM 2011 C C . GLY A 1 248 ? 22.012 7.564 -2.420 1.00 74.25 248 GLY A C 1
ATOM 2012 O O . GLY A 1 248 ? 21.904 8.485 -1.607 1.00 74.25 248 GLY A O 1
ATOM 2013 N N . PRO A 1 249 ? 23.115 7.452 -3.183 1.00 75.69 249 PRO A N 1
ATOM 2014 C CA . PRO A 1 249 ? 24.195 8.425 -3.105 1.00 75.69 249 PRO A CA 1
ATOM 2015 C C . PRO A 1 249 ? 23.767 9.794 -3.650 1.00 75.69 249 PRO A C 1
ATOM 2017 O O . PRO A 1 249 ? 23.003 9.908 -4.614 1.00 75.69 249 PRO A O 1
ATOM 2020 N N . LEU A 1 250 ? 24.319 10.842 -3.037 1.00 76.19 250 LEU A N 1
ATOM 2021 C CA . LEU A 1 250 ? 24.195 12.219 -3.498 1.00 76.19 250 LEU A CA 1
ATOM 2022 C C . LEU A 1 250 ? 25.225 12.492 -4.600 1.00 76.19 250 LEU A C 1
ATOM 2024 O O . LEU A 1 250 ? 26.428 12.418 -4.359 1.00 76.19 250 LEU A O 1
ATOM 2028 N N . CYS A 1 251 ? 24.758 12.870 -5.783 1.00 76.31 251 CYS A N 1
ATOM 2029 C CA . CYS A 1 251 ? 25.586 13.195 -6.937 1.00 76.31 251 CYS A CA 1
ATOM 2030 C C . CYS A 1 251 ? 25.602 14.713 -7.177 1.00 76.31 251 CYS A C 1
ATOM 2032 O O . CYS A 1 251 ? 24.551 15.358 -7.225 1.00 76.31 251 CYS A O 1
ATOM 2034 N N . GLU A 1 252 ? 26.795 15.289 -7.342 1.00 76.19 252 GLU A N 1
ATOM 2035 C CA . GLU A 1 252 ? 26.971 16.644 -7.877 1.00 76.19 252 GLU A CA 1
ATOM 2036 C C . GLU A 1 252 ? 27.047 16.550 -9.403 1.00 76.19 252 GLU A C 1
ATOM 2038 O O . GLU A 1 252 ? 27.827 15.765 -9.937 1.00 76.19 252 GLU A O 1
ATOM 2043 N N . ILE A 1 253 ? 26.206 17.317 -10.094 1.00 70.50 253 ILE A N 1
ATOM 2044 C CA . ILE A 1 253 ? 26.139 17.330 -11.554 1.00 70.50 253 ILE A CA 1
ATOM 2045 C C . ILE A 1 253 ? 26.869 18.575 -12.049 1.00 70.50 253 ILE A C 1
ATOM 2047 O O . ILE A 1 253 ? 26.489 19.704 -11.718 1.00 70.50 253 ILE A O 1
ATOM 2051 N N . GLU A 1 254 ? 27.915 18.353 -12.842 1.00 66.62 254 GLU A N 1
ATOM 2052 C CA . GLU A 1 254 ? 28.621 19.405 -13.568 1.00 66.62 254 GLU A CA 1
ATOM 2053 C C . GLU A 1 254 ? 27.797 19.791 -14.802 1.00 66.62 254 GLU A C 1
ATOM 2055 O O . GLU A 1 254 ? 27.856 19.139 -15.839 1.00 66.62 254 GLU A O 1
ATOM 2060 N N . ASP A 1 255 ? 26.985 20.839 -14.675 1.00 62.66 255 ASP A N 1
ATOM 2061 C CA . ASP A 1 255 ? 26.370 21.504 -15.825 1.00 62.66 255 ASP A CA 1
ATOM 2062 C C . ASP A 1 255 ? 27.298 22.632 -16.315 1.00 62.66 255 ASP A C 1
ATOM 2064 O O . ASP A 1 255 ? 28.065 23.202 -15.536 1.00 62.66 255 ASP A O 1
ATOM 2068 N N . PHE A 1 256 ? 27.202 23.019 -17.589 1.00 54.22 256 PHE A N 1
ATOM 2069 C CA . PHE A 1 256 ? 27.997 24.094 -18.205 1.00 54.22 256 PHE A CA 1
ATOM 2070 C C . PHE A 1 256 ? 27.716 25.496 -17.603 1.00 54.22 256 PHE A C 1
ATOM 2072 O O . PHE A 1 256 ? 28.283 26.498 -18.048 1.00 54.22 256 PHE A O 1
ATOM 2079 N N . GLY A 1 257 ? 26.850 25.591 -16.587 1.00 58.62 257 GLY A N 1
ATOM 2080 C CA . GLY A 1 257 ? 26.505 26.803 -15.844 1.00 58.62 257 GLY A CA 1
ATOM 2081 C C . GLY A 1 257 ? 27.125 26.883 -14.439 1.00 58.62 257 GLY A C 1
ATOM 2082 O O . GLY A 1 257 ? 27.474 25.896 -13.806 1.00 58.62 257 GLY A O 1
ATOM 2083 N N . SER A 1 258 ? 27.204 28.096 -13.884 1.00 55.72 258 SER A N 1
ATOM 2084 C CA . SER A 1 258 ? 27.845 28.393 -12.588 1.00 55.72 258 SER A CA 1
ATOM 2085 C C . SER A 1 258 ? 27.113 27.874 -11.336 1.00 55.72 258 SER A C 1
ATOM 2087 O O . SER A 1 258 ? 27.560 28.131 -10.214 1.00 55.72 258 SER A O 1
ATOM 2089 N N . ARG A 1 259 ? 25.986 27.161 -11.481 1.00 68.69 259 ARG A N 1
ATOM 2090 C CA . ARG A 1 259 ? 25.162 26.695 -10.357 1.00 68.69 259 ARG A CA 1
ATOM 2091 C C . ARG A 1 259 ? 25.298 25.187 -10.181 1.00 68.69 259 ARG A C 1
ATOM 2093 O O . ARG A 1 259 ? 24.876 24.426 -11.038 1.00 68.69 259 ARG A O 1
ATOM 2100 N N . ARG A 1 260 ? 25.797 24.770 -9.016 1.00 68.69 260 ARG A N 1
ATOM 2101 C CA . ARG A 1 260 ? 25.853 23.357 -8.615 1.00 68.69 260 ARG A CA 1
ATOM 2102 C C . ARG A 1 260 ? 24.448 22.769 -8.535 1.00 68.69 260 ARG A C 1
ATOM 2104 O O . ARG A 1 260 ? 23.607 23.282 -7.787 1.00 68.69 260 ARG A O 1
ATOM 2111 N N . ILE A 1 261 ? 24.208 21.702 -9.289 1.00 71.88 261 ILE A N 1
ATOM 2112 C CA . ILE A 1 261 ? 22.976 20.917 -9.239 1.00 71.88 261 ILE A CA 1
ATOM 2113 C C . ILE A 1 261 ? 23.283 19.631 -8.472 1.00 71.88 261 ILE A C 1
ATOM 2115 O O . ILE A 1 261 ? 24.285 18.972 -8.729 1.00 71.88 261 ILE A O 1
ATOM 2119 N N . TYR A 1 262 ? 22.419 19.290 -7.517 1.00 77.00 262 TYR A N 1
ATOM 2120 C CA . TYR A 1 262 ? 22.512 18.049 -6.756 1.00 77.00 262 TYR A CA 1
ATOM 2121 C C . TYR A 1 262 ? 21.342 17.137 -7.112 1.00 77.00 262 TYR A C 1
ATOM 2123 O O . TYR A 1 262 ? 20.187 17.582 -7.137 1.00 77.00 262 TYR A O 1
ATOM 2131 N N . ALA A 1 263 ? 21.649 15.869 -7.346 1.00 77.38 263 ALA A N 1
ATOM 2132 C CA . ALA A 1 263 ? 20.676 14.828 -7.629 1.00 77.38 263 ALA A CA 1
ATOM 2133 C C . ALA A 1 263 ? 20.985 13.572 -6.816 1.00 77.38 263 ALA A C 1
ATOM 2135 O O . ALA A 1 263 ? 22.086 13.415 -6.297 1.00 77.38 263 ALA A O 1
ATOM 2136 N N . ILE A 1 264 ? 20.000 12.696 -6.684 1.00 79.31 264 ILE A N 1
ATOM 2137 C CA . ILE A 1 264 ? 20.124 11.424 -5.978 1.00 79.31 264 ILE A CA 1
ATOM 2138 C C . ILE A 1 264 ? 19.996 10.307 -7.007 1.00 79.31 264 ILE A C 1
ATOM 2140 O O . ILE A 1 264 ? 19.111 10.345 -7.867 1.00 79.31 264 ILE A O 1
ATOM 2144 N N . ARG A 1 265 ? 20.872 9.308 -6.903 1.00 82.94 265 ARG A N 1
ATOM 2145 C CA . ARG A 1 265 ? 20.707 8.030 -7.600 1.00 82.94 265 ARG A CA 1
ATOM 2146 C C . ARG A 1 265 ? 19.985 7.063 -6.674 1.00 82.94 265 ARG A C 1
ATOM 2148 O O . ARG A 1 265 ? 20.436 6.872 -5.550 1.00 82.94 265 ARG A O 1
ATOM 2155 N N . GLY A 1 266 ? 18.905 6.436 -7.130 1.00 84.50 266 GLY A N 1
ATOM 2156 C CA . GLY A 1 266 ? 18.255 5.384 -6.347 1.00 84.50 266 GLY A CA 1
ATOM 2157 C C . GLY A 1 266 ? 19.187 4.183 -6.147 1.00 84.50 266 GLY A C 1
ATOM 2158 O O . GLY A 1 266 ? 19.940 3.801 -7.046 1.00 84.50 266 GLY A O 1
ATOM 2159 N N . GLN A 1 267 ? 19.164 3.581 -4.959 1.00 85.31 267 GLN A N 1
ATOM 2160 C CA . GLN A 1 267 ? 19.917 2.362 -4.690 1.00 85.31 267 GLN A CA 1
ATOM 2161 C C . GLN A 1 267 ? 19.306 1.183 -5.462 1.00 85.31 267 GLN A C 1
ATOM 2163 O O . GLN A 1 267 ? 18.168 0.791 -5.211 1.00 85.31 267 GLN A O 1
ATOM 2168 N N . GLN A 1 268 ? 20.093 0.573 -6.354 1.00 88.44 268 GLN A N 1
ATOM 2169 C CA . GLN A 1 268 ? 19.631 -0.479 -7.272 1.00 88.44 268 GLN A CA 1
ATOM 2170 C C . GLN A 1 268 ? 18.960 -1.675 -6.582 1.00 88.44 268 GLN A C 1
ATOM 2172 O O . GLN A 1 268 ? 18.010 -2.225 -7.127 1.00 88.44 268 GLN A O 1
ATOM 2177 N N . THR A 1 269 ? 19.412 -2.080 -5.389 1.00 89.25 269 THR A N 1
ATOM 2178 C CA . THR A 1 269 ? 18.808 -3.208 -4.653 1.00 89.25 269 THR A CA 1
ATOM 2179 C C . THR A 1 269 ? 17.364 -2.929 -4.243 1.00 89.25 269 THR A C 1
ATOM 2181 O O . THR A 1 269 ? 16.519 -3.810 -4.349 1.00 89.25 269 THR A O 1
ATOM 2184 N N . HIS A 1 270 ? 17.072 -1.701 -3.814 1.00 90.94 270 HIS A N 1
ATOM 2185 C CA . HIS A 1 270 ? 15.725 -1.286 -3.425 1.00 90.94 270 HIS A CA 1
ATOM 2186 C C . HIS A 1 270 ? 14.869 -0.936 -4.649 1.00 90.94 270 HIS A C 1
ATOM 2188 O O . HIS A 1 270 ? 13.678 -1.211 -4.651 1.00 90.94 270 HIS A O 1
ATOM 2194 N N . LEU A 1 271 ? 15.467 -0.439 -5.740 1.00 93.31 271 LEU A N 1
ATOM 2195 C CA . LEU A 1 271 ? 14.760 -0.298 -7.022 1.00 93.31 271 LEU A CA 1
ATOM 2196 C C . LEU A 1 271 ? 14.334 -1.660 -7.599 1.00 93.31 271 LEU A C 1
ATOM 2198 O O . LEU A 1 271 ? 13.215 -1.802 -8.076 1.00 93.31 271 LEU A O 1
ATOM 2202 N N . ASP A 1 272 ? 15.184 -2.687 -7.506 1.00 94.25 272 ASP A N 1
ATOM 2203 C CA . ASP A 1 272 ? 14.807 -4.065 -7.855 1.00 94.25 272 ASP A CA 1
ATOM 2204 C C . ASP A 1 272 ? 13.668 -4.587 -6.967 1.00 94.25 272 ASP A C 1
ATOM 2206 O O . ASP A 1 272 ? 12.724 -5.201 -7.465 1.00 94.25 272 ASP A O 1
ATOM 2210 N N . GLY A 1 273 ? 13.737 -4.310 -5.659 1.00 92.88 273 GLY A N 1
ATOM 2211 C CA . GLY A 1 273 ? 12.661 -4.593 -4.710 1.00 92.88 273 GLY A CA 1
ATOM 2212 C C . GLY A 1 273 ? 11.345 -3.937 -5.129 1.00 92.88 273 GLY A C 1
ATOM 2213 O O . GLY A 1 273 ? 10.348 -4.633 -5.298 1.00 92.88 273 GLY A O 1
ATOM 2214 N N . MET A 1 274 ? 11.364 -2.629 -5.387 1.00 95.75 274 MET A N 1
ATOM 2215 C CA . MET A 1 274 ? 10.228 -1.845 -5.877 1.00 95.75 274 MET A CA 1
ATOM 2216 C C . MET A 1 274 ? 9.600 -2.476 -7.128 1.00 95.75 274 MET A C 1
ATOM 2218 O O . MET A 1 274 ? 8.407 -2.775 -7.117 1.00 95.75 274 MET A O 1
ATOM 2222 N N . ILE A 1 275 ? 10.393 -2.739 -8.176 1.00 97.56 275 ILE A N 1
ATOM 2223 C CA . ILE A 1 275 ? 9.910 -3.332 -9.438 1.00 97.56 275 ILE A CA 1
ATOM 2224 C C . ILE A 1 275 ? 9.220 -4.675 -9.175 1.00 97.56 275 ILE A C 1
ATOM 2226 O O . ILE A 1 275 ? 8.097 -4.896 -9.624 1.00 97.56 275 ILE A O 1
ATOM 2230 N N . ARG A 1 276 ? 9.853 -5.566 -8.402 1.00 96.75 276 ARG A N 1
ATOM 2231 C CA . ARG A 1 276 ? 9.287 -6.886 -8.078 1.00 96.75 276 ARG A CA 1
ATOM 2232 C C . ARG A 1 276 ? 7.986 -6.788 -7.284 1.00 96.75 276 ARG A C 1
ATOM 2234 O O . ARG A 1 276 ? 7.083 -7.588 -7.505 1.00 96.75 276 ARG A O 1
ATOM 2241 N N . LYS A 1 277 ? 7.871 -5.827 -6.365 1.00 96.06 277 LYS A N 1
ATOM 2242 C CA . LYS A 1 277 ? 6.645 -5.621 -5.582 1.00 96.06 277 LYS A CA 1
ATOM 2243 C C . LYS A 1 277 ? 5.502 -5.094 -6.447 1.00 96.06 277 LYS A C 1
ATOM 2245 O O . LYS A 1 277 ? 4.399 -5.606 -6.317 1.00 96.06 277 LYS A O 1
ATOM 2250 N N . PHE A 1 278 ? 5.757 -4.178 -7.380 1.00 97.38 278 PHE A N 1
ATOM 2251 C CA . PHE A 1 278 ? 4.718 -3.742 -8.321 1.00 97.38 278 PHE A CA 1
ATOM 2252 C C . PHE A 1 278 ? 4.350 -4.812 -9.358 1.00 97.38 278 PHE A C 1
ATOM 2254 O O . PHE A 1 278 ? 3.182 -4.910 -9.725 1.00 97.38 278 PHE A O 1
ATOM 2261 N N . ILE A 1 279 ? 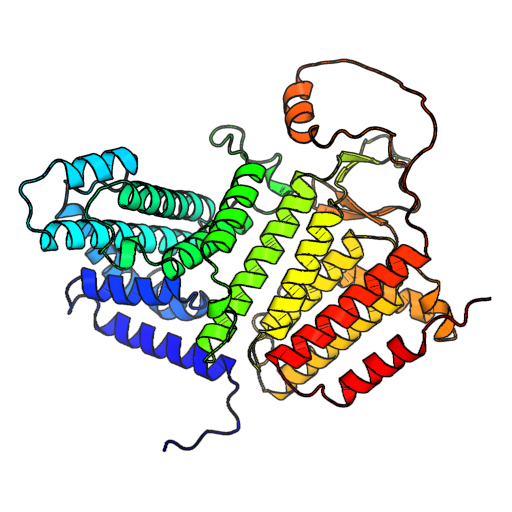5.296 -5.666 -9.772 1.00 96.00 279 ILE A N 1
ATOM 2262 C CA . ILE A 1 279 ? 4.980 -6.872 -10.555 1.00 96.00 279 ILE A CA 1
ATOM 2263 C C . ILE A 1 279 ? 4.011 -7.766 -9.774 1.00 96.00 279 ILE A C 1
ATOM 2265 O O . ILE A 1 279 ? 2.954 -8.103 -10.298 1.00 96.00 279 ILE A O 1
ATOM 2269 N N . LEU A 1 280 ? 4.315 -8.086 -8.512 1.00 94.25 280 LEU A N 1
ATOM 2270 C CA . LEU A 1 280 ? 3.405 -8.865 -7.669 1.00 94.25 280 LEU A CA 1
ATOM 2271 C C . LEU A 1 280 ? 2.036 -8.189 -7.555 1.00 94.25 280 LEU A C 1
ATOM 2273 O O . LEU A 1 280 ? 1.042 -8.833 -7.874 1.00 94.25 280 LEU A O 1
ATOM 2277 N N . ALA A 1 281 ? 1.995 -6.902 -7.190 1.00 94.31 281 ALA A N 1
ATOM 2278 C CA . ALA A 1 281 ? 0.757 -6.134 -7.064 1.00 94.31 281 ALA A CA 1
ATOM 2279 C C . ALA A 1 281 ? -0.107 -6.247 -8.327 1.00 94.31 281 ALA A C 1
ATOM 2281 O O . ALA A 1 281 ? -1.224 -6.741 -8.232 1.00 94.31 281 ALA A O 1
ATOM 2282 N N . SER A 1 282 ? 0.456 -5.949 -9.508 1.00 94.31 282 SER A N 1
ATOM 2283 C CA . SER A 1 282 ? -0.264 -6.096 -10.782 1.00 94.31 282 SER A CA 1
ATOM 2284 C C . SER A 1 282 ? -0.811 -7.510 -10.992 1.00 94.31 282 SER A C 1
ATOM 2286 O O . SER A 1 282 ? -1.950 -7.680 -11.391 1.00 94.31 282 SER A O 1
ATOM 2288 N N . THR A 1 283 ? -0.060 -8.566 -10.680 1.00 91.88 283 THR A N 1
ATOM 2289 C CA . THR A 1 283 ? -0.577 -9.934 -10.867 1.00 91.88 283 THR A CA 1
ATOM 2290 C C . THR A 1 283 ? -1.654 -10.332 -9.854 1.00 91.88 283 THR A C 1
ATOM 2292 O O . THR A 1 283 ? -2.403 -11.271 -10.119 1.00 91.88 283 THR A O 1
ATOM 2295 N N . PHE A 1 284 ? -1.769 -9.626 -8.725 1.00 91.06 284 PHE A N 1
ATOM 2296 C CA . PHE A 1 284 ? -2.874 -9.792 -7.783 1.00 91.06 284 PHE A CA 1
ATOM 2297 C C . PHE A 1 284 ? -4.080 -8.916 -8.134 1.00 91.06 284 PHE A C 1
ATOM 2299 O O . PHE A 1 284 ? -5.191 -9.343 -7.858 1.00 91.06 284 PHE A O 1
ATOM 2306 N N . THR A 1 285 ? -3.915 -7.784 -8.816 1.00 91.38 285 THR A N 1
ATOM 2307 C CA . THR A 1 285 ? -5.008 -6.839 -9.083 1.00 91.38 285 THR A CA 1
ATOM 2308 C C . THR A 1 285 ? -6.252 -7.479 -9.709 1.00 91.38 285 THR A C 1
ATOM 2310 O O . THR A 1 285 ? -6.159 -8.239 -10.674 1.00 91.38 285 THR A O 1
ATOM 2313 N N . LEU A 1 286 ? -7.436 -7.204 -9.155 1.00 90.44 286 LEU A N 1
ATOM 2314 C CA . LEU A 1 286 ? -8.713 -7.781 -9.598 1.00 90.44 286 LEU A CA 1
ATOM 2315 C C . LEU A 1 286 ? -9.127 -7.312 -11.002 1.00 90.44 286 LEU A C 1
ATOM 2317 O O . LEU A 1 286 ? -8.755 -6.232 -11.458 1.00 90.44 286 LEU A O 1
ATOM 2321 N N . SER A 1 287 ? -9.935 -8.118 -11.700 1.00 87.94 287 SER A N 1
ATOM 2322 C CA . SER A 1 287 ? -10.445 -7.728 -13.019 1.00 87.94 287 SER A CA 1
ATOM 2323 C C . SER A 1 287 ? -11.251 -6.424 -12.930 1.00 87.94 287 SER A C 1
ATOM 2325 O O . SER A 1 287 ? -12.077 -6.241 -12.033 1.00 87.94 287 SER A O 1
ATOM 2327 N N . GLY A 1 288 ? -10.990 -5.498 -13.858 1.00 84.12 288 GLY A N 1
ATOM 2328 C CA . GLY A 1 288 ? -11.636 -4.183 -13.908 1.00 84.12 288 GLY A CA 1
ATOM 2329 C C . GLY A 1 288 ? -11.156 -3.155 -12.873 1.00 84.12 288 GLY A C 1
ATOM 2330 O O . GLY A 1 288 ? -11.715 -2.057 -12.850 1.00 84.12 288 GLY A O 1
ATOM 2331 N N . ASP A 1 289 ? -10.148 -3.463 -12.048 1.00 87.12 289 ASP A N 1
ATOM 2332 C CA . ASP A 1 289 ? -9.517 -2.470 -11.172 1.00 87.12 289 ASP A CA 1
ATOM 2333 C C . ASP A 1 289 ? -8.531 -1.586 -11.969 1.00 87.12 289 ASP A C 1
ATOM 2335 O O . ASP A 1 289 ? -7.600 -2.091 -12.603 1.00 87.12 289 ASP A O 1
ATOM 2339 N N . PRO A 1 290 ? -8.699 -0.253 -11.978 1.00 84.81 290 PRO A N 1
ATOM 2340 C CA . PRO A 1 290 ? -7.774 0.654 -12.656 1.00 84.81 290 PRO A CA 1
ATOM 2341 C C . PRO A 1 290 ? -6.373 0.762 -12.015 1.00 84.81 290 PRO A C 1
ATOM 2343 O O . PRO A 1 290 ? -5.471 1.328 -12.642 1.00 84.81 290 PRO A O 1
ATOM 2346 N N . SER A 1 291 ? -6.151 0.248 -10.801 1.00 87.44 291 SER A N 1
ATOM 2347 C CA . SER A 1 291 ? -4.842 0.246 -10.120 1.00 87.44 291 SER A CA 1
ATOM 2348 C C . SER A 1 291 ? -3.735 -0.466 -10.921 1.00 87.44 291 SER A C 1
ATOM 2350 O O . SER A 1 291 ? -2.554 -0.136 -10.764 1.00 87.44 291 SER A O 1
ATOM 2352 N N . PHE A 1 292 ? -4.097 -1.373 -11.838 1.00 87.56 292 PHE A N 1
ATOM 2353 C CA . PHE A 1 292 ? -3.182 -2.021 -12.782 1.00 87.56 292 PHE A CA 1
ATOM 2354 C C . PHE A 1 292 ? -2.289 -1.007 -13.506 1.00 87.56 292 PHE A C 1
ATOM 2356 O O . PHE A 1 292 ? -1.071 -1.184 -13.578 1.00 87.56 292 PHE A O 1
ATOM 2363 N N . LEU A 1 293 ? -2.882 0.082 -14.009 1.00 88.88 293 LEU A N 1
ATOM 2364 C CA . LEU A 1 293 ? -2.154 1.110 -14.757 1.00 88.88 293 LEU A CA 1
ATOM 2365 C C . LEU A 1 293 ? -1.115 1.801 -13.876 1.00 88.88 293 LEU A C 1
ATOM 2367 O O . LEU A 1 293 ? 0.019 2.014 -14.301 1.00 88.88 293 LEU A O 1
ATOM 2371 N N . PHE A 1 294 ? -1.478 2.078 -12.623 1.00 90.00 294 PHE A N 1
ATOM 2372 C CA . PHE A 1 294 ? -0.552 2.634 -11.644 1.00 90.00 294 PHE A CA 1
ATOM 2373 C C . PHE A 1 294 ? 0.617 1.681 -11.358 1.00 90.00 294 PHE A C 1
ATOM 2375 O O . PHE A 1 294 ? 1.764 2.126 -11.290 1.00 90.00 294 PHE A O 1
ATOM 2382 N N . CYS A 1 295 ? 0.358 0.375 -11.234 1.00 93.69 295 CYS A N 1
ATOM 2383 C CA . CYS A 1 295 ? 1.412 -0.618 -11.034 1.00 93.69 295 CYS A CA 1
ATOM 2384 C C . CYS A 1 295 ? 2.395 -0.648 -12.212 1.00 93.69 295 CYS A C 1
ATOM 2386 O O . CYS A 1 295 ? 3.606 -0.621 -11.991 1.00 93.69 295 CYS A O 1
ATOM 2388 N N . PHE A 1 296 ? 1.904 -0.648 -13.455 1.00 93.62 296 PHE A N 1
ATOM 2389 C CA . PHE A 1 296 ? 2.773 -0.639 -14.635 1.00 93.62 296 PHE A CA 1
ATOM 2390 C C . PHE A 1 296 ? 3.540 0.670 -14.808 1.00 93.62 296 PHE A C 1
ATOM 2392 O O . PHE A 1 296 ? 4.735 0.625 -15.103 1.00 93.62 296 PHE A O 1
ATOM 2399 N N . ASP A 1 297 ? 2.911 1.819 -14.549 1.00 92.12 297 ASP A N 1
ATOM 2400 C CA . ASP A 1 297 ? 3.615 3.103 -14.514 1.00 92.12 297 ASP A CA 1
ATOM 2401 C C . ASP A 1 297 ? 4.773 3.039 -13.508 1.00 92.12 297 ASP A C 1
ATOM 2403 O O . ASP A 1 297 ? 5.902 3.398 -13.836 1.00 92.12 297 ASP A O 1
ATOM 2407 N N . LYS A 1 298 ? 4.540 2.484 -12.312 1.00 94.06 298 LYS A N 1
ATOM 2408 C CA . LYS A 1 298 ? 5.576 2.321 -11.285 1.00 94.06 298 LYS A CA 1
ATOM 2409 C C . LYS A 1 298 ? 6.664 1.309 -11.647 1.00 94.06 298 LYS A C 1
ATOM 2411 O O . LYS A 1 298 ? 7.827 1.536 -11.312 1.00 94.06 298 LYS A O 1
ATOM 2416 N N . ILE A 1 299 ? 6.336 0.232 -12.361 1.00 95.88 299 ILE A N 1
ATOM 2417 C CA . ILE A 1 299 ? 7.337 -0.690 -12.922 1.00 95.88 299 ILE A CA 1
ATOM 2418 C C . ILE A 1 299 ? 8.240 0.060 -13.909 1.00 95.88 299 ILE A C 1
ATOM 2420 O O . ILE A 1 299 ? 9.464 -0.002 -13.785 1.00 95.88 299 ILE A O 1
ATOM 2424 N N . LEU A 1 300 ? 7.653 0.811 -14.845 1.00 94.19 300 LEU A N 1
ATOM 2425 C CA . LEU A 1 300 ? 8.390 1.592 -15.841 1.00 94.19 300 LEU A CA 1
ATOM 2426 C C . LEU A 1 300 ? 9.269 2.664 -15.185 1.00 94.19 300 LEU A C 1
ATOM 2428 O O . LEU A 1 300 ? 10.444 2.788 -15.534 1.00 94.19 300 LEU A O 1
ATOM 2432 N N . GLU A 1 301 ? 8.747 3.385 -14.188 1.00 92.69 301 GLU A N 1
ATOM 2433 C CA . GLU A 1 301 ? 9.533 4.313 -13.367 1.00 92.69 301 GLU A CA 1
ATOM 2434 C C . GLU A 1 301 ? 10.743 3.620 -12.737 1.00 92.69 301 GLU A C 1
ATOM 2436 O O . GLU A 1 301 ? 11.867 4.111 -12.854 1.00 92.69 301 GLU A O 1
ATOM 2441 N N . GLY A 1 302 ? 10.526 2.466 -12.100 1.00 93.62 302 GLY A N 1
ATOM 2442 C CA . GLY A 1 302 ? 11.581 1.684 -11.465 1.00 93.62 302 GLY A CA 1
ATOM 2443 C C . GLY A 1 302 ? 12.666 1.262 -12.454 1.00 93.62 302 GLY A C 1
ATOM 2444 O O . GLY A 1 302 ? 13.850 1.421 -12.160 1.00 93.62 302 GLY A O 1
ATOM 2445 N N . ILE A 1 303 ? 12.287 0.785 -13.646 1.00 93.75 303 ILE A N 1
ATOM 2446 C CA . ILE A 1 303 ? 13.235 0.369 -14.694 1.00 93.75 303 ILE A CA 1
ATOM 2447 C C . ILE A 1 303 ? 14.056 1.563 -15.203 1.00 93.75 303 ILE A C 1
ATOM 2449 O O . ILE A 1 303 ? 15.277 1.459 -15.352 1.00 93.75 303 ILE A O 1
ATOM 2453 N N . VAL A 1 304 ? 13.411 2.712 -15.432 1.00 91.44 304 VAL A N 1
ATOM 2454 C CA . VAL A 1 304 ? 14.087 3.949 -15.855 1.00 91.44 304 VAL A CA 1
ATOM 2455 C C . VAL A 1 304 ? 15.061 4.443 -14.781 1.00 91.44 304 VAL A C 1
ATOM 2457 O O . VAL A 1 304 ? 16.191 4.811 -15.097 1.00 91.44 304 VAL A O 1
ATOM 2460 N N . LEU A 1 305 ? 14.658 4.411 -13.508 1.00 90.38 305 LEU A N 1
ATOM 2461 C CA . LEU A 1 305 ? 15.505 4.791 -12.374 1.00 90.38 305 LEU A CA 1
ATOM 2462 C C . LEU A 1 305 ? 16.658 3.807 -12.137 1.00 90.38 305 LEU A C 1
ATOM 2464 O O . LEU A 1 305 ? 17.727 4.218 -11.681 1.00 90.38 305 LEU A O 1
ATOM 2468 N N . TYR A 1 306 ? 16.464 2.521 -12.443 1.00 91.25 306 TYR A N 1
ATOM 2469 C CA . TYR A 1 306 ? 17.514 1.507 -12.351 1.00 91.25 306 TYR A CA 1
ATOM 2470 C C . TYR A 1 306 ? 18.660 1.808 -13.331 1.00 91.25 306 TYR A C 1
ATOM 2472 O O . TYR A 1 306 ? 19.836 1.717 -12.956 1.00 91.25 306 TYR A O 1
ATOM 2480 N N . GLY A 1 307 ? 18.298 2.234 -14.549 1.00 86.94 307 GLY A N 1
ATOM 2481 C CA . GLY A 1 307 ? 19.202 2.684 -15.608 1.00 86.94 307 GLY A CA 1
ATOM 2482 C C . GLY A 1 307 ? 19.973 1.554 -16.303 1.00 86.94 307 GLY A C 1
ATOM 2483 O O . GLY A 1 307 ? 20.235 0.500 -15.726 1.00 86.94 307 GLY A O 1
ATOM 2484 N N . GLY A 1 308 ? 20.352 1.767 -17.567 1.00 84.44 308 GLY A N 1
ATOM 2485 C CA . GLY A 1 308 ? 21.162 0.827 -18.355 1.00 84.44 308 GLY A CA 1
ATOM 2486 C C . GLY A 1 308 ? 20.431 -0.426 -18.861 1.00 84.44 308 GLY A C 1
ATOM 2487 O O . GLY A 1 308 ? 21.031 -1.229 -19.576 1.00 84.44 308 GLY A O 1
ATOM 2488 N N . ILE A 1 309 ? 19.152 -0.598 -18.526 1.00 90.00 309 ILE A N 1
ATOM 2489 C CA . ILE A 1 309 ? 18.308 -1.706 -18.988 1.00 90.00 309 ILE A CA 1
ATOM 2490 C C . ILE A 1 309 ? 17.974 -1.526 -20.472 1.00 90.00 309 ILE A C 1
ATOM 2492 O O . ILE A 1 309 ? 17.804 -0.411 -20.959 1.00 90.00 309 ILE A O 1
ATOM 2496 N N . HIS A 1 310 ? 17.899 -2.626 -21.215 1.00 87.88 310 HIS A N 1
ATOM 2497 C CA . HIS A 1 310 ? 17.653 -2.593 -22.656 1.00 87.88 310 HIS A CA 1
ATOM 2498 C C . HIS A 1 310 ? 16.250 -2.068 -22.965 1.00 87.88 310 HIS A C 1
ATOM 2500 O O . HIS A 1 310 ? 15.285 -2.448 -22.297 1.00 87.88 310 HIS A O 1
ATOM 2506 N N . LEU A 1 311 ? 16.132 -1.227 -23.998 1.00 86.38 311 LEU A N 1
ATOM 2507 C CA . LEU A 1 311 ? 14.856 -0.617 -24.386 1.00 86.38 311 LEU A CA 1
ATOM 2508 C C . LEU A 1 311 ? 13.798 -1.668 -24.725 1.00 86.38 311 LEU A C 1
ATOM 2510 O O . LEU A 1 311 ? 12.626 -1.439 -24.459 1.00 86.38 311 LEU A O 1
ATOM 2514 N N . TYR A 1 312 ? 14.206 -2.836 -25.221 1.00 86.38 312 TYR A N 1
ATOM 2515 C CA . TYR A 1 312 ? 13.296 -3.947 -25.495 1.00 86.38 312 TYR A CA 1
ATOM 2516 C C . TYR A 1 312 ? 12.531 -4.434 -24.248 1.00 86.38 312 TYR A C 1
ATOM 2518 O O . TYR A 1 312 ? 11.349 -4.751 -24.321 1.00 86.38 312 TYR A O 1
ATOM 2526 N N . VAL A 1 313 ? 13.174 -4.434 -23.073 1.00 89.88 313 VAL A N 1
ATOM 2527 C CA . VAL A 1 313 ? 12.512 -4.788 -21.802 1.00 89.88 313 VAL A CA 1
ATOM 2528 C C . VAL A 1 313 ? 11.520 -3.700 -21.392 1.00 89.88 313 VAL A C 1
ATOM 2530 O O . VAL A 1 313 ? 10.449 -4.006 -20.882 1.00 89.88 313 VAL A O 1
ATOM 2533 N N . ILE A 1 314 ? 11.851 -2.430 -21.636 1.00 90.75 314 ILE A N 1
ATOM 2534 C CA . ILE A 1 314 ? 10.940 -1.306 -21.375 1.00 90.75 314 ILE A CA 1
ATOM 2535 C C . ILE A 1 314 ? 9.721 -1.399 -22.297 1.00 90.75 314 ILE A C 1
ATOM 2537 O O . ILE A 1 314 ? 8.597 -1.324 -21.813 1.00 90.75 314 ILE A O 1
ATOM 2541 N N . ALA A 1 315 ? 9.944 -1.636 -23.592 1.00 88.62 315 ALA A N 1
ATOM 2542 C CA . ALA A 1 315 ? 8.891 -1.817 -24.585 1.00 88.62 315 ALA A CA 1
ATOM 2543 C C . ALA A 1 315 ? 7.933 -2.949 -24.190 1.00 88.62 315 ALA A C 1
ATOM 2545 O O . ALA A 1 315 ? 6.725 -2.755 -24.225 1.00 88.62 315 ALA A O 1
ATOM 2546 N N . PHE A 1 316 ? 8.456 -4.080 -23.706 1.00 90.75 316 PHE A N 1
ATOM 2547 C CA . PHE A 1 316 ? 7.631 -5.174 -23.192 1.00 90.75 316 PHE A CA 1
ATOM 2548 C C . PHE A 1 316 ? 6.658 -4.721 -22.082 1.00 90.75 316 PHE A C 1
ATOM 2550 O O . PHE A 1 316 ? 5.469 -5.029 -22.141 1.00 90.75 316 PHE A O 1
ATOM 2557 N N . PHE A 1 317 ? 7.123 -3.957 -21.087 1.00 92.75 317 PHE A N 1
ATOM 2558 C CA . PHE A 1 317 ? 6.244 -3.456 -20.020 1.00 92.75 317 PHE A CA 1
ATOM 2559 C C . PHE A 1 317 ? 5.299 -2.336 -20.490 1.00 92.75 317 PHE A C 1
ATOM 2561 O O . PHE A 1 317 ? 4.197 -2.219 -19.955 1.00 92.75 317 PHE A O 1
ATOM 2568 N N . CYS A 1 318 ? 5.681 -1.548 -21.502 1.00 90.38 318 CYS A N 1
ATOM 2569 C CA . CYS A 1 318 ? 4.774 -0.609 -22.168 1.00 90.38 318 CYS A CA 1
ATOM 2570 C C . CYS A 1 318 ? 3.627 -1.349 -22.880 1.00 90.38 318 CYS A C 1
ATOM 2572 O O . CYS A 1 318 ? 2.470 -0.978 -22.702 1.00 90.38 318 CYS A O 1
ATOM 2574 N N . GLU A 1 319 ? 3.922 -2.421 -23.620 1.00 89.50 319 GLU A N 1
ATOM 2575 C CA . GLU A 1 319 ? 2.909 -3.245 -24.297 1.00 89.50 319 GLU A CA 1
ATOM 2576 C C . GLU A 1 319 ? 1.979 -3.951 -23.301 1.00 89.50 319 GLU A C 1
ATOM 2578 O O . GLU A 1 319 ? 0.764 -3.973 -23.498 1.00 89.50 319 GLU A O 1
ATOM 2583 N N . LEU A 1 320 ? 2.514 -4.458 -22.179 1.00 90.31 320 LEU A N 1
ATOM 2584 C CA . LEU A 1 320 ? 1.680 -4.980 -21.090 1.00 90.31 320 LEU A CA 1
ATOM 2585 C C . LEU A 1 320 ? 0.710 -3.918 -20.569 1.00 90.31 320 LEU A C 1
ATOM 2587 O O . LEU A 1 320 ? -0.484 -4.179 -20.450 1.00 90.31 320 LEU A O 1
ATOM 2591 N N . ARG A 1 321 ? 1.202 -2.708 -20.291 1.00 90.81 321 ARG A N 1
ATOM 2592 C CA . ARG A 1 321 ? 0.365 -1.596 -19.825 1.00 90.81 321 ARG A CA 1
ATOM 2593 C C . ARG A 1 321 ? -0.759 -1.281 -20.818 1.00 90.81 321 ARG A C 1
ATOM 2595 O O . ARG A 1 321 ? -1.900 -1.136 -20.391 1.00 90.81 321 ARG A O 1
ATOM 2602 N N . LEU A 1 322 ? -0.449 -1.201 -22.116 1.00 88.31 322 LEU A N 1
ATOM 2603 C CA . LEU A 1 322 ? -1.434 -0.944 -23.175 1.00 88.31 322 LEU A CA 1
ATOM 2604 C C . LEU A 1 322 ? -2.484 -2.056 -23.267 1.00 88.31 322 LEU A C 1
ATOM 2606 O O . LEU A 1 322 ? -3.671 -1.769 -23.397 1.00 88.31 322 LEU A O 1
ATOM 2610 N N . PHE A 1 323 ? -2.072 -3.319 -23.129 1.00 88.69 323 PHE A N 1
ATOM 2611 C CA . PHE A 1 323 ? -2.997 -4.451 -23.099 1.00 88.69 323 PHE A CA 1
ATOM 2612 C C . PHE A 1 323 ? -4.048 -4.312 -21.984 1.00 88.69 323 PHE A C 1
ATOM 2614 O O . PHE A 1 323 ? -5.238 -4.503 -22.238 1.00 88.69 323 PHE A O 1
ATOM 2621 N N . TYR A 1 324 ? -3.632 -3.950 -20.767 1.00 86.38 324 TYR A N 1
ATOM 2622 C CA . TYR A 1 324 ? -4.559 -3.766 -19.644 1.00 86.38 324 TYR A CA 1
ATOM 2623 C C . TYR A 1 324 ? -5.386 -2.483 -19.744 1.00 86.38 324 TYR A C 1
ATOM 2625 O O . TYR A 1 324 ? -6.525 -2.449 -19.281 1.00 86.38 324 TYR A O 1
ATOM 2633 N N . GLU A 1 325 ? -4.844 -1.433 -20.363 1.00 86.94 325 GLU A N 1
ATOM 2634 C CA . GLU A 1 325 ? -5.595 -0.215 -20.678 1.00 86.94 325 GLU A CA 1
ATOM 2635 C C . GLU A 1 325 ? -6.769 -0.528 -21.622 1.00 86.94 325 GLU A C 1
ATOM 2637 O O . GLU A 1 325 ? -7.907 -0.137 -21.350 1.00 86.94 325 GLU A O 1
ATOM 2642 N N . ASP A 1 326 ? -6.522 -1.327 -22.664 1.00 85.12 326 ASP A N 1
ATOM 2643 C CA . ASP A 1 326 ? -7.559 -1.828 -23.569 1.00 85.12 326 ASP A CA 1
ATOM 2644 C C . ASP A 1 326 ? -8.583 -2.718 -22.843 1.00 85.12 326 ASP A C 1
ATOM 2646 O O . ASP A 1 326 ? -9.787 -2.615 -23.088 1.00 85.12 326 ASP A O 1
ATOM 2650 N N . GLU A 1 327 ? -8.136 -3.604 -21.948 1.00 82.56 327 GLU A N 1
ATOM 2651 C CA . GLU A 1 327 ? -9.022 -4.472 -21.161 1.00 82.56 327 GLU A CA 1
ATOM 2652 C C . GLU A 1 327 ? -9.976 -3.654 -20.275 1.00 82.56 327 GLU A C 1
ATOM 2654 O O . GLU A 1 327 ? -11.185 -3.894 -20.278 1.00 82.56 327 GLU A O 1
ATOM 2659 N N . LEU A 1 328 ? -9.462 -2.622 -19.600 1.00 81.19 328 LEU A N 1
ATOM 2660 C CA . LEU A 1 328 ? -10.254 -1.730 -18.753 1.00 81.19 328 LEU A CA 1
ATOM 2661 C C . LEU A 1 328 ? -11.327 -0.973 -19.553 1.00 81.19 328 LEU A C 1
ATOM 2663 O O . LEU A 1 328 ? -12.473 -0.869 -19.111 1.00 81.19 328 LEU A O 1
ATOM 2667 N N . LEU A 1 329 ? -10.978 -0.481 -20.748 1.00 80.75 329 LEU A N 1
ATOM 2668 C CA . LEU A 1 329 ? -11.924 0.191 -21.645 1.00 80.75 329 LEU A CA 1
ATOM 2669 C C . LEU A 1 329 ? -13.054 -0.745 -22.093 1.00 80.75 329 LEU A C 1
ATOM 2671 O O . LEU A 1 329 ? -14.209 -0.321 -22.188 1.00 80.75 329 LEU A O 1
ATOM 2675 N N . ASN A 1 330 ? -12.739 -2.020 -22.333 1.00 77.31 330 ASN A N 1
ATOM 2676 C CA . ASN A 1 330 ? -13.725 -3.030 -22.717 1.00 77.31 330 ASN A CA 1
ATOM 2677 C C . ASN A 1 330 ? -14.683 -3.396 -21.570 1.00 77.31 330 ASN A C 1
ATOM 2679 O O . ASN A 1 330 ? -15.837 -3.730 -21.837 1.00 77.31 330 ASN A O 1
ATOM 2683 N N . CYS A 1 331 ? -14.253 -3.267 -20.312 1.00 69.38 331 CYS A N 1
ATOM 2684 C CA . CYS A 1 331 ? -15.101 -3.460 -19.129 1.00 69.38 331 CYS A CA 1
ATOM 2685 C C . CYS A 1 331 ? -16.108 -2.316 -18.892 1.00 69.38 331 CYS A C 1
ATOM 2687 O O . CYS A 1 331 ? -16.902 -2.380 -17.960 1.00 69.38 331 CYS A O 1
ATOM 2689 N N . GLY A 1 332 ? -16.112 -1.260 -19.716 1.00 62.75 332 GLY A N 1
ATOM 2690 C CA . GLY A 1 332 ? -17.028 -0.123 -19.559 1.00 62.75 332 GLY A CA 1
ATOM 2691 C C . GLY A 1 332 ? -16.647 0.835 -18.425 1.00 62.75 332 GLY A C 1
ATOM 2692 O O . GLY A 1 332 ? -17.306 1.864 -18.237 1.00 62.75 332 GLY A O 1
ATOM 2693 N N . THR A 1 333 ? -15.552 0.554 -17.716 1.00 56.75 333 THR A N 1
ATOM 2694 C CA . THR A 1 333 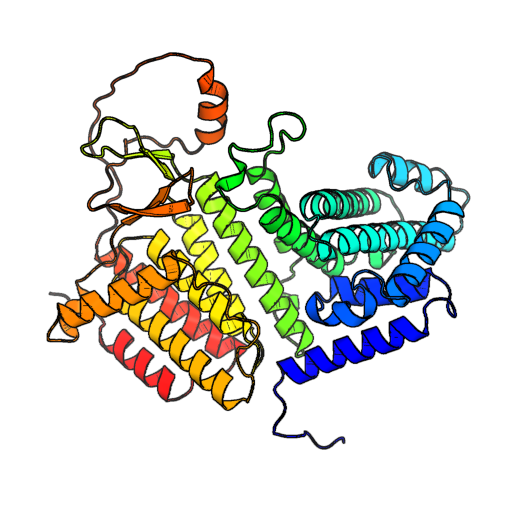? -14.962 1.435 -16.714 1.00 56.75 333 THR A CA 1
ATOM 2695 C C . THR A 1 333 ? -14.283 2.597 -17.430 1.00 56.75 333 THR A C 1
ATOM 2697 O O . THR A 1 333 ? -13.133 2.519 -17.856 1.00 56.75 333 THR A O 1
ATOM 2700 N N . VAL A 1 334 ? -14.997 3.711 -17.605 1.00 50.84 334 VAL A N 1
ATOM 2701 C CA . VAL A 1 334 ? -14.371 4.926 -18.141 1.00 50.84 334 VAL A CA 1
ATOM 2702 C C . VAL A 1 334 ? -13.307 5.381 -17.130 1.00 50.84 334 VAL A C 1
ATOM 2704 O O . VAL A 1 334 ? -13.668 5.556 -15.962 1.00 50.84 334 VAL A O 1
ATOM 2707 N N . PRO A 1 335 ? -12.044 5.643 -17.527 1.00 50.34 335 PRO A N 1
ATOM 2708 C CA . PRO A 1 335 ? -10.968 6.071 -16.623 1.00 50.34 335 PRO A CA 1
ATOM 2709 C C . PRO A 1 335 ? -11.163 7.495 -16.058 1.00 50.34 335 PRO A C 1
ATOM 2711 O O . PRO A 1 335 ? -10.244 8.303 -16.038 1.00 50.34 335 PRO A O 1
ATOM 2714 N N . ARG A 1 336 ? -12.361 7.871 -15.594 1.00 42.06 336 ARG A N 1
ATOM 2715 C CA . ARG A 1 336 ? -12.671 9.237 -15.132 1.00 42.06 336 ARG A CA 1
ATOM 2716 C C . ARG A 1 336 ? -11.959 9.620 -13.833 1.00 42.06 336 ARG A C 1
ATOM 2718 O O . ARG A 1 336 ? -11.927 10.796 -13.495 1.00 42.06 336 ARG A O 1
ATOM 2725 N N . LEU A 1 337 ? -11.387 8.655 -13.110 1.00 43.44 337 LEU A N 1
ATOM 2726 C CA . LEU A 1 337 ? -10.663 8.886 -11.853 1.00 43.44 337 LEU A CA 1
ATOM 2727 C C . LEU A 1 337 ? -9.130 8.869 -11.999 1.00 43.44 337 LEU A C 1
ATOM 2729 O O . LEU A 1 337 ? -8.444 9.287 -11.068 1.00 43.44 337 LEU A O 1
ATOM 2733 N N . PHE A 1 338 ? -8.593 8.470 -13.160 1.00 46.25 338 PHE A N 1
ATOM 2734 C CA . PHE A 1 338 ? -7.146 8.341 -13.405 1.00 46.25 338 PHE A CA 1
ATOM 2735 C C . PHE A 1 338 ? -6.573 9.366 -14.399 1.00 46.25 338 PHE A C 1
ATOM 2737 O O . PHE A 1 338 ? -5.437 9.232 -14.838 1.00 46.25 338 PHE A O 1
ATOM 2744 N N . GLU A 1 339 ? -7.264 10.485 -14.643 1.00 39.03 339 GLU A N 1
ATOM 2745 C CA . GLU A 1 339 ? -6.692 11.673 -15.320 1.00 39.03 339 GLU A CA 1
ATOM 2746 C C . GLU A 1 339 ? -5.530 12.343 -14.546 1.00 39.03 339 GLU A C 1
ATOM 2748 O O . GLU A 1 339 ? -5.069 13.438 -14.875 1.00 39.03 339 GLU A O 1
ATOM 2753 N N . LYS A 1 340 ? -5.007 11.711 -13.494 1.00 46.69 340 LYS A N 1
ATOM 2754 C CA . LYS A 1 340 ? -4.001 12.302 -12.623 1.00 46.69 340 LYS A CA 1
ATOM 2755 C C . LYS A 1 340 ? -2.595 11.951 -13.099 1.00 46.69 340 LYS A C 1
ATOM 2757 O O . LYS A 1 340 ? -1.955 11.065 -12.557 1.00 46.69 340 LYS A O 1
ATOM 2762 N N . ASN A 1 341 ? -2.126 12.736 -14.070 1.00 48.72 341 ASN A N 1
ATOM 2763 C CA . ASN A 1 341 ? -0.718 12.980 -14.393 1.00 48.72 341 ASN A CA 1
ATOM 2764 C C . ASN A 1 341 ? 0.168 11.725 -14.366 1.00 48.72 341 ASN A C 1
ATOM 2766 O O . ASN A 1 341 ? 0.850 11.492 -13.365 1.00 48.72 341 ASN A O 1
ATOM 2770 N N . SER A 1 342 ? 0.220 10.990 -15.488 1.00 56.44 342 SER A N 1
ATOM 2771 C CA . SER A 1 342 ? 1.320 10.056 -15.774 1.00 56.44 342 SER A CA 1
ATOM 2772 C C . SER A 1 342 ? 2.622 10.673 -15.277 1.00 56.44 342 SER A C 1
ATOM 2774 O O . SER A 1 342 ? 2.974 11.798 -15.653 1.00 56.44 342 SER A O 1
ATOM 2776 N N . SER A 1 343 ? 3.312 9.956 -14.399 1.00 71.25 343 SER A N 1
ATOM 2777 C CA . SER A 1 343 ? 4.562 10.423 -13.823 1.00 71.25 343 SER A CA 1
ATOM 2778 C C . SER A 1 343 ? 5.538 10.843 -14.924 1.00 71.25 343 SER A C 1
ATOM 2780 O O . SER A 1 343 ? 5.619 10.167 -15.955 1.00 71.25 343 SER A O 1
ATOM 2782 N N . PRO A 1 344 ? 6.313 11.929 -14.740 1.00 75.75 344 PRO A N 1
ATOM 2783 C CA . PRO A 1 344 ? 7.312 12.352 -15.719 1.00 75.75 344 PRO A CA 1
ATOM 2784 C C . PRO A 1 344 ? 8.309 11.244 -16.088 1.00 75.75 344 PRO A C 1
ATOM 2786 O O . PRO A 1 344 ? 8.855 11.254 -17.186 1.00 75.75 344 PRO A O 1
ATOM 2789 N N . LEU A 1 345 ? 8.545 10.297 -15.174 1.00 80.81 345 LEU A N 1
ATOM 2790 C CA . LEU A 1 345 ? 9.420 9.143 -15.373 1.00 80.81 345 LEU A CA 1
ATOM 2791 C C . LEU A 1 345 ? 8.756 8.037 -16.213 1.00 80.81 345 LEU A C 1
ATOM 2793 O O . LEU A 1 345 ? 9.403 7.506 -17.112 1.00 80.81 345 LEU A O 1
ATOM 2797 N N . ALA A 1 346 ? 7.472 7.743 -15.990 1.00 78.88 346 ALA A N 1
ATOM 2798 C CA . ALA A 1 346 ? 6.710 6.819 -16.837 1.00 78.88 346 ALA A CA 1
ATOM 2799 C C . ALA A 1 346 ? 6.544 7.379 -18.265 1.00 78.88 346 ALA A C 1
ATOM 2801 O O . ALA A 1 346 ? 6.784 6.684 -19.249 1.00 78.88 346 ALA A O 1
ATOM 2802 N N . ALA A 1 347 ? 6.263 8.680 -18.392 1.00 81.88 347 ALA A N 1
ATOM 2803 C CA . ALA A 1 347 ? 6.214 9.358 -19.690 1.00 81.88 347 ALA A CA 1
ATOM 2804 C C . ALA A 1 347 ? 7.578 9.348 -20.411 1.00 81.88 347 ALA A C 1
ATOM 2806 O O . ALA A 1 347 ? 7.644 9.209 -21.636 1.00 81.88 347 ALA A O 1
ATOM 2807 N N . LEU A 1 348 ? 8.680 9.460 -19.656 1.00 83.25 348 LEU A N 1
ATOM 2808 C CA . LEU A 1 348 ? 10.030 9.316 -20.199 1.00 83.25 348 LEU A CA 1
ATOM 2809 C C . LEU A 1 348 ? 10.268 7.902 -20.747 1.00 83.25 348 LEU A C 1
ATOM 2811 O O . LEU A 1 348 ? 10.892 7.784 -21.797 1.00 83.25 348 LEU A O 1
ATOM 2815 N N . ALA A 1 349 ? 9.751 6.853 -20.099 1.00 83.56 349 ALA A N 1
ATOM 2816 C CA . ALA A 1 349 ? 9.848 5.480 -20.600 1.00 83.56 349 ALA A CA 1
ATOM 2817 C C . ALA A 1 349 ? 9.215 5.341 -21.996 1.00 83.56 349 ALA A C 1
ATOM 2819 O O . ALA A 1 349 ? 9.887 4.885 -22.921 1.00 83.56 349 ALA A O 1
ATOM 2820 N N . ASN A 1 350 ? 7.986 5.839 -22.174 1.00 82.56 350 ASN A N 1
ATOM 2821 C CA . ASN A 1 350 ? 7.304 5.838 -23.475 1.00 82.56 350 ASN A CA 1
ATOM 2822 C C . ASN A 1 350 ? 8.110 6.610 -24.531 1.00 82.56 350 ASN A C 1
ATOM 2824 O O . ASN A 1 350 ? 8.372 6.100 -25.616 1.00 82.56 350 ASN A O 1
ATOM 2828 N N . THR A 1 351 ? 8.616 7.795 -24.170 1.00 84.25 351 THR A N 1
ATOM 2829 C CA . THR A 1 351 ? 9.445 8.617 -25.071 1.00 84.25 351 THR A CA 1
ATOM 2830 C C . THR A 1 351 ? 10.734 7.895 -25.494 1.00 84.25 351 THR A C 1
ATOM 2832 O O . THR A 1 351 ? 11.205 8.061 -26.619 1.00 84.25 351 THR A O 1
ATOM 2835 N N . LEU A 1 352 ? 11.349 7.114 -24.596 1.00 82.38 352 LEU A N 1
ATOM 2836 C CA . LEU A 1 352 ? 12.556 6.339 -24.898 1.00 82.38 352 LEU A CA 1
ATOM 2837 C C . LEU A 1 352 ? 12.264 5.201 -25.884 1.00 82.38 352 LEU A C 1
ATOM 2839 O O . LEU A 1 352 ? 13.067 4.979 -26.790 1.00 82.38 352 LEU A O 1
ATOM 2843 N N . VAL A 1 353 ? 11.130 4.513 -25.732 1.00 82.06 353 VAL A N 1
ATOM 2844 C CA . VAL A 1 353 ? 10.700 3.437 -26.642 1.00 82.06 353 VAL A CA 1
ATOM 2845 C C . VAL A 1 353 ? 10.345 3.993 -28.023 1.00 82.06 353 VAL A C 1
ATOM 2847 O O . VAL A 1 353 ? 10.824 3.466 -29.029 1.00 82.06 353 VAL A O 1
ATOM 2850 N N . GLU A 1 354 ? 9.592 5.095 -28.086 1.00 82.00 354 GLU A N 1
ATOM 2851 C CA . GLU A 1 354 ? 9.247 5.778 -29.341 1.00 82.00 354 GLU A CA 1
ATOM 2852 C C . GLU A 1 354 ? 10.507 6.208 -30.103 1.00 82.00 354 GLU A C 1
ATOM 2854 O O . GLU A 1 354 ? 10.702 5.825 -31.254 1.00 82.00 354 GLU A O 1
ATOM 2859 N N . ARG A 1 355 ? 11.435 6.908 -29.436 1.00 75.50 355 ARG A N 1
ATOM 2860 C CA . ARG A 1 355 ? 12.707 7.325 -30.051 1.00 75.50 355 ARG A CA 1
ATOM 2861 C C . ARG A 1 355 ? 13.588 6.152 -30.465 1.00 75.50 355 ARG A C 1
ATOM 2863 O O . ARG A 1 355 ? 14.290 6.245 -31.470 1.00 75.50 355 ARG A O 1
ATOM 2870 N N . GLY A 1 356 ? 13.593 5.072 -29.685 1.00 66.44 356 GLY A N 1
ATOM 2871 C CA . GLY A 1 356 ? 14.307 3.845 -30.034 1.00 66.44 356 GLY A CA 1
ATOM 2872 C C . GLY A 1 356 ? 13.759 3.215 -31.315 1.00 66.44 356 GLY A C 1
ATOM 2873 O O . GLY A 1 356 ? 14.536 2.778 -32.160 1.00 66.44 356 GLY A O 1
ATOM 2874 N N . SER A 1 357 ? 12.437 3.246 -31.482 1.00 68.19 357 SER A N 1
ATOM 2875 C CA . SER A 1 357 ? 11.733 2.726 -32.660 1.00 68.19 357 SER A CA 1
ATOM 2876 C C . SER A 1 357 ? 11.911 3.627 -33.890 1.00 68.19 357 SER A C 1
ATOM 2878 O O . SER A 1 357 ? 12.056 3.134 -35.001 1.00 68.19 357 SER A O 1
ATOM 2880 N N . GLU A 1 358 ? 11.972 4.950 -33.707 1.00 65.94 358 GLU A N 1
ATOM 2881 C CA . GLU A 1 358 ? 12.261 5.910 -34.785 1.00 65.94 358 GLU A CA 1
ATOM 2882 C C . GLU A 1 358 ? 13.713 5.824 -35.291 1.00 65.94 358 GLU A C 1
ATOM 2884 O O . GLU A 1 358 ? 13.976 6.058 -36.472 1.00 65.94 358 GLU A O 1
ATOM 2889 N N . MET A 1 359 ? 14.666 5.500 -34.407 1.00 58.03 359 MET A N 1
ATOM 2890 C CA . MET A 1 359 ? 16.085 5.350 -34.757 1.00 58.03 359 MET A CA 1
ATOM 2891 C C . MET A 1 359 ? 16.438 3.967 -35.328 1.00 58.03 359 MET A C 1
ATOM 2893 O O . MET A 1 359 ? 17.459 3.851 -36.007 1.00 58.03 359 MET A O 1
ATOM 2897 N N . GLY A 1 360 ? 15.627 2.936 -35.076 1.00 52.41 360 GLY A N 1
ATOM 2898 C CA . GLY A 1 360 ? 15.854 1.568 -35.541 1.00 52.41 360 GLY A CA 1
ATOM 2899 C C . GLY A 1 360 ? 14.879 1.160 -36.644 1.00 52.41 360 GLY A C 1
ATOM 2900 O O . GLY A 1 360 ? 13.721 0.873 -36.381 1.00 52.41 360 GLY A O 1
ATOM 2901 N N . THR A 1 361 ? 15.344 1.039 -37.889 1.00 43.44 361 THR A N 1
ATOM 2902 C CA . THR A 1 361 ? 14.528 0.485 -38.991 1.00 43.44 361 THR A CA 1
ATOM 2903 C C . THR A 1 361 ? 14.383 -1.049 -38.959 1.00 43.44 361 THR A C 1
ATOM 2905 O O . THR A 1 361 ? 13.834 -1.616 -39.900 1.00 43.44 361 THR A O 1
ATOM 2908 N N . LEU A 1 362 ? 14.854 -1.740 -37.913 1.00 50.72 362 LEU A N 1
ATOM 2909 C CA . LEU A 1 362 ? 14.660 -3.179 -37.688 1.00 50.72 362 LEU A CA 1
ATOM 2910 C C . LEU A 1 362 ? 14.624 -3.501 -36.179 1.00 50.72 362 LEU A C 1
ATOM 2912 O O . LEU A 1 362 ? 15.505 -3.065 -35.442 1.00 50.72 362 LEU A O 1
ATOM 2916 N N . ASP A 1 363 ? 13.686 -4.357 -35.749 1.00 55.31 363 ASP A N 1
ATOM 2917 C CA . ASP A 1 363 ? 13.506 -4.889 -34.374 1.00 55.31 363 ASP A CA 1
ATOM 2918 C C . ASP A 1 363 ? 14.792 -5.375 -33.671 1.00 55.31 363 ASP A C 1
ATOM 2920 O O . ASP A 1 363 ? 14.862 -5.457 -32.443 1.00 55.31 363 ASP A O 1
ATOM 2924 N N . ASN A 1 364 ? 15.840 -5.706 -34.431 1.00 53.78 364 ASN A N 1
ATOM 2925 C CA . ASN A 1 364 ? 17.117 -6.155 -33.881 1.00 53.78 364 ASN A CA 1
ATOM 2926 C C . ASN A 1 364 ? 17.915 -5.049 -33.165 1.00 53.78 364 ASN A C 1
ATOM 2928 O O . ASN A 1 364 ? 18.711 -5.382 -32.288 1.00 53.78 364 ASN A O 1
ATOM 2932 N N . ASP A 1 365 ? 17.700 -3.766 -33.470 1.00 57.75 365 ASP A N 1
ATOM 2933 C CA . ASP A 1 365 ? 18.516 -2.676 -32.909 1.00 57.75 365 ASP A CA 1
ATOM 2934 C C . ASP A 1 365 ? 18.071 -2.254 -31.493 1.00 57.75 365 ASP A C 1
ATOM 2936 O O . ASP A 1 365 ? 18.899 -1.854 -30.668 1.00 57.75 365 ASP A O 1
ATOM 2940 N N . LEU A 1 366 ? 16.790 -2.443 -31.143 1.00 58.88 366 LEU A N 1
ATOM 2941 C CA . LEU A 1 366 ? 16.257 -2.184 -29.792 1.00 58.88 366 LEU A CA 1
ATOM 2942 C C . LEU A 1 366 ? 16.904 -3.064 -28.709 1.00 58.88 366 LEU A C 1
ATOM 2944 O O . LEU A 1 366 ? 16.933 -2.685 -27.536 1.00 58.88 366 LEU A O 1
ATOM 2948 N N . LYS A 1 367 ? 17.467 -4.214 -29.101 1.00 59.91 367 LYS A N 1
ATOM 2949 C CA . LYS A 1 367 ? 18.221 -5.124 -28.224 1.00 59.91 367 LYS A CA 1
ATOM 2950 C C . LYS A 1 367 ? 19.571 -4.569 -27.796 1.00 59.91 367 LYS A C 1
ATOM 2952 O O . LYS A 1 367 ? 20.120 -5.028 -26.805 1.00 59.91 367 LYS A O 1
ATOM 2957 N N . HIS A 1 368 ? 20.132 -3.633 -28.555 1.00 66.19 368 HIS A N 1
ATOM 2958 C CA . HIS A 1 368 ? 21.438 -3.035 -28.273 1.00 66.19 368 HIS A CA 1
ATOM 2959 C C . HIS A 1 368 ? 21.308 -1.632 -27.675 1.00 66.19 368 HIS A C 1
ATOM 2961 O O . HIS A 1 368 ? 22.238 -1.133 -27.035 1.00 66.19 368 HIS A O 1
ATOM 2967 N N . LEU A 1 369 ? 20.142 -1.006 -27.843 1.00 74.50 369 LEU A N 1
ATOM 2968 C CA . LEU A 1 369 ? 19.819 0.275 -27.240 1.00 74.50 369 LEU A CA 1
ATOM 2969 C C . LEU A 1 369 ? 19.472 0.094 -25.760 1.00 74.50 369 LEU A C 1
ATOM 2971 O O . LEU A 1 369 ? 18.620 -0.709 -25.377 1.00 74.50 369 LEU A O 1
ATOM 2975 N N . ARG A 1 370 ? 20.144 0.870 -24.912 1.00 79.31 370 ARG A N 1
ATOM 2976 C CA . ARG A 1 370 ? 19.954 0.868 -23.459 1.00 79.31 370 ARG A CA 1
ATOM 2977 C C . ARG A 1 370 ? 19.303 2.165 -23.023 1.00 79.31 370 ARG A C 1
ATOM 2979 O O . ARG A 1 370 ? 19.584 3.221 -23.592 1.00 79.31 370 ARG A O 1
ATOM 2986 N N . CYS A 1 371 ? 18.472 2.092 -21.991 1.00 82.62 371 CYS A N 1
ATOM 2987 C CA . CYS A 1 371 ? 17.998 3.292 -21.337 1.00 82.62 371 CYS A CA 1
ATOM 2988 C C . CYS A 1 371 ? 19.183 4.009 -20.678 1.00 82.62 371 CYS A C 1
ATOM 2990 O O . CYS A 1 371 ? 20.081 3.364 -20.118 1.00 82.62 371 CYS A O 1
ATOM 2992 N N . PRO A 1 372 ? 19.223 5.344 -20.763 1.00 80.94 372 PRO A N 1
ATOM 2993 C CA . PRO A 1 372 ? 20.270 6.101 -20.110 1.00 80.94 372 PRO A CA 1
ATOM 2994 C C . PRO A 1 372 ? 20.123 6.008 -18.589 1.00 80.94 372 PRO A C 1
ATOM 2996 O O . PRO A 1 372 ? 19.077 5.622 -18.064 1.00 80.94 372 PRO A O 1
ATOM 2999 N N . TYR A 1 373 ? 21.168 6.394 -17.863 1.00 82.00 373 TYR A N 1
ATOM 3000 C CA . TYR A 1 373 ? 21.062 6.513 -16.415 1.00 82.00 373 TYR A CA 1
ATOM 3001 C C . TYR A 1 373 ? 20.256 7.758 -16.057 1.00 82.00 373 TYR A C 1
ATOM 3003 O O . TYR A 1 373 ? 20.485 8.835 -16.611 1.00 82.00 373 TYR A O 1
ATOM 3011 N N . VAL A 1 374 ? 19.323 7.612 -15.116 1.00 84.94 374 VAL A N 1
ATOM 3012 C CA . VAL A 1 374 ? 18.462 8.705 -14.664 1.00 84.94 374 VAL A CA 1
ATOM 3013 C C . VAL A 1 374 ? 18.709 8.992 -13.188 1.00 84.94 374 VAL A C 1
ATOM 3015 O O . VAL A 1 374 ? 18.674 8.101 -12.343 1.00 84.94 374 VAL A O 1
ATOM 3018 N N . LEU A 1 375 ? 18.964 10.261 -12.877 1.00 82.94 375 LEU A N 1
ATOM 3019 C CA . LEU A 1 375 ? 19.065 10.780 -11.514 1.00 82.94 375 LEU A CA 1
ATOM 3020 C C . LEU A 1 375 ? 17.853 11.649 -11.194 1.00 82.94 375 LEU A C 1
ATOM 3022 O O . LEU A 1 375 ? 17.285 12.280 -12.083 1.00 82.94 375 LEU A O 1
ATOM 3026 N N . VAL A 1 376 ? 17.493 11.748 -9.916 1.00 81.12 376 VAL A N 1
ATOM 3027 C CA . VAL A 1 376 ? 16.372 12.586 -9.475 1.00 81.12 376 VAL A CA 1
ATOM 3028 C C . VAL A 1 376 ? 16.896 13.826 -8.770 1.00 81.12 376 VAL A C 1
ATOM 3030 O O . VAL A 1 376 ? 17.608 13.750 -7.766 1.00 81.12 376 VAL A O 1
ATOM 3033 N N . LYS A 1 377 ? 16.554 15.002 -9.293 1.00 78.69 377 LYS A N 1
ATOM 3034 C CA . LYS A 1 377 ? 16.971 16.276 -8.707 1.00 78.69 377 LYS A CA 1
ATOM 3035 C C . LYS A 1 377 ? 16.257 16.533 -7.380 1.00 78.69 377 LYS A C 1
ATOM 3037 O O . LYS A 1 377 ? 15.041 16.436 -7.285 1.00 78.69 377 LYS A O 1
ATOM 3042 N N . ILE A 1 378 ? 16.996 16.959 -6.359 1.00 71.00 378 ILE A N 1
ATOM 3043 C CA . ILE A 1 378 ? 16.470 17.065 -4.979 1.00 71.00 378 ILE A CA 1
ATOM 3044 C C . ILE A 1 378 ? 15.382 18.134 -4.828 1.00 71.00 378 ILE A C 1
ATOM 3046 O O . ILE A 1 378 ? 14.488 18.009 -3.999 1.00 71.00 378 ILE A O 1
ATOM 3050 N N . ASN A 1 379 ? 15.478 19.222 -5.594 1.00 63.53 379 ASN A N 1
ATOM 3051 C CA . ASN A 1 379 ? 14.639 20.401 -5.365 1.00 63.53 379 ASN A CA 1
ATOM 3052 C C . ASN A 1 379 ? 13.276 20.327 -6.064 1.00 63.53 379 ASN A C 1
ATOM 3054 O O . ASN A 1 379 ? 12.334 20.972 -5.614 1.00 63.53 379 ASN A O 1
ATOM 3058 N N . ASP A 1 380 ? 13.188 19.618 -7.187 1.00 65.94 380 ASP A N 1
ATOM 3059 C CA . ASP A 1 380 ? 12.000 19.570 -8.046 1.00 65.94 380 ASP A CA 1
ATOM 3060 C C . ASP A 1 380 ? 11.653 18.156 -8.534 1.00 65.94 380 ASP A C 1
ATOM 3062 O O . ASP A 1 380 ? 10.721 18.019 -9.321 1.00 65.94 380 ASP A O 1
ATOM 3066 N N . GLU A 1 381 ? 12.373 17.126 -8.065 1.00 68.62 381 GLU A N 1
ATOM 3067 C CA . GLU A 1 381 ? 12.180 15.704 -8.405 1.00 68.62 381 GLU A CA 1
ATOM 3068 C C . GLU A 1 381 ? 12.176 15.423 -9.911 1.00 68.62 381 GLU A C 1
ATOM 3070 O O . GLU A 1 381 ? 11.662 14.409 -10.376 1.00 68.62 381 GLU A O 1
ATOM 3075 N N . LYS A 1 382 ? 12.761 16.326 -10.702 1.00 78.62 382 LYS A N 1
ATOM 3076 C CA . LYS A 1 382 ? 12.828 16.148 -12.147 1.00 78.62 382 LYS A CA 1
ATOM 3077 C C . LYS A 1 382 ? 13.900 15.118 -12.497 1.00 78.62 382 LYS A C 1
ATOM 3079 O O . LYS A 1 382 ? 14.989 15.173 -11.907 1.00 78.62 382 LYS A O 1
ATOM 3084 N N . PRO A 1 383 ? 13.623 14.228 -13.466 1.00 82.00 383 PRO A N 1
ATOM 3085 C CA . PRO A 1 383 ? 14.631 13.321 -13.980 1.00 82.00 383 PRO A CA 1
ATOM 3086 C C . PRO A 1 383 ? 15.733 14.104 -14.693 1.00 82.00 383 PRO A C 1
ATOM 3088 O O . PRO A 1 383 ? 15.465 15.047 -15.440 1.00 82.00 383 PRO A O 1
ATOM 3091 N N . ILE A 1 384 ? 16.976 13.696 -14.464 1.00 80.81 384 ILE A N 1
ATOM 3092 C CA . ILE A 1 384 ? 18.153 14.155 -15.192 1.00 80.81 384 ILE A CA 1
ATOM 3093 C C . ILE A 1 384 ? 18.779 12.937 -15.853 1.00 80.81 384 ILE A C 1
ATOM 3095 O O . ILE A 1 384 ? 19.157 11.985 -15.173 1.00 80.81 384 ILE A O 1
ATOM 3099 N N . ILE A 1 385 ? 18.868 12.987 -17.177 1.00 81.75 385 ILE A N 1
ATOM 3100 C CA . ILE A 1 385 ? 19.497 11.959 -18.002 1.00 81.75 385 ILE A CA 1
ATOM 3101 C C . ILE A 1 385 ? 21.010 12.176 -17.971 1.00 81.75 385 ILE A C 1
ATOM 3103 O O . ILE A 1 385 ? 21.469 13.309 -18.123 1.00 81.75 385 ILE A O 1
ATOM 3107 N N . VAL A 1 386 ? 21.774 11.105 -17.763 1.00 74.56 386 VAL A N 1
ATOM 3108 C CA . VAL A 1 386 ? 23.234 11.153 -17.646 1.00 74.56 386 VAL A CA 1
ATOM 3109 C C . VAL A 1 386 ? 23.875 10.108 -18.556 1.00 74.56 386 VAL A C 1
ATOM 3111 O O . VAL A 1 386 ? 23.492 8.938 -18.531 1.00 74.56 386 VAL A O 1
ATOM 3114 N N . ASP A 1 387 ? 24.880 10.533 -19.325 1.00 58.66 387 ASP A N 1
ATOM 3115 C CA . ASP A 1 387 ? 25.564 9.685 -20.312 1.00 58.66 387 ASP A CA 1
ATOM 3116 C C . ASP A 1 387 ? 26.577 8.720 -19.675 1.00 58.66 387 ASP A C 1
ATOM 3118 O O . ASP A 1 387 ? 26.792 7.615 -20.172 1.00 58.66 387 ASP A O 1
ATOM 3122 N N . ALA A 1 388 ? 27.200 9.115 -18.561 1.00 58.25 388 ALA A N 1
ATOM 3123 C CA . ALA A 1 388 ? 28.157 8.290 -17.834 1.00 58.25 388 ALA A CA 1
ATOM 3124 C C . ALA A 1 388 ? 28.091 8.561 -16.327 1.00 58.25 388 ALA A C 1
ATOM 3126 O O . ALA A 1 388 ? 28.110 9.709 -15.882 1.00 58.25 388 ALA A O 1
ATOM 3127 N N . LEU A 1 389 ? 28.058 7.489 -15.534 1.00 58.28 389 LEU A N 1
ATOM 3128 C CA . LEU A 1 389 ? 28.194 7.557 -14.083 1.00 58.28 389 LEU A CA 1
ATOM 3129 C C . LEU A 1 389 ? 29.668 7.385 -13.714 1.00 58.28 389 LEU A C 1
ATOM 3131 O O . LEU A 1 389 ? 30.269 6.351 -13.998 1.00 58.28 389 LEU A O 1
ATOM 3135 N N . HIS A 1 390 ? 30.250 8.393 -13.070 1.00 51.69 390 HIS A N 1
ATOM 3136 C CA . HIS A 1 390 ? 31.553 8.268 -12.425 1.00 51.69 390 HIS A CA 1
ATOM 3137 C C . HIS A 1 390 ? 31.328 8.034 -10.930 1.00 51.69 390 HIS A C 1
ATOM 3139 O O . HIS A 1 390 ? 30.979 8.957 -10.194 1.00 51.69 390 HIS A O 1
ATOM 3145 N N . GLU A 1 391 ? 31.481 6.789 -10.480 1.00 45.84 391 GLU A N 1
ATOM 3146 C CA . GLU A 1 391 ? 31.430 6.470 -9.054 1.00 45.84 391 GLU A CA 1
ATOM 3147 C C . GLU A 1 391 ? 32.794 6.744 -8.405 1.00 45.84 391 GLU A C 1
ATOM 3149 O O . GLU A 1 391 ? 33.806 6.197 -8.854 1.00 45.84 391 GLU A O 1
ATOM 3154 N N . PRO A 1 392 ? 32.865 7.558 -7.337 1.00 38.28 392 PRO A N 1
ATOM 3155 C CA . PRO A 1 392 ? 34.062 7.604 -6.515 1.00 38.28 392 PRO A CA 1
ATOM 3156 C C . PRO A 1 392 ? 34.226 6.255 -5.801 1.00 38.28 392 PRO A C 1
ATOM 3158 O O . PRO A 1 392 ? 33.308 5.770 -5.141 1.00 38.28 392 PRO A O 1
ATOM 3161 N N . ALA A 1 393 ? 35.402 5.640 -5.928 1.00 34.41 393 ALA A N 1
ATOM 3162 C CA . ALA A 1 393 ? 35.710 4.373 -5.278 1.00 34.41 393 ALA A CA 1
ATOM 3163 C C . ALA A 1 393 ? 35.660 4.518 -3.743 1.00 34.41 393 ALA A C 1
ATOM 3165 O O . ALA A 1 393 ? 36.505 5.183 -3.141 1.00 34.41 393 ALA A O 1
ATOM 3166 N N . GLY A 1 394 ? 34.674 3.882 -3.105 1.00 39.62 394 GLY A N 1
ATOM 3167 C CA . GLY A 1 394 ? 34.580 3.789 -1.648 1.00 39.62 394 GLY A CA 1
ATOM 3168 C C . GLY A 1 394 ? 33.198 3.359 -1.155 1.00 39.62 394 GLY A C 1
ATOM 3169 O O . GLY A 1 394 ? 32.203 4.036 -1.389 1.00 39.62 394 GLY A O 1
ATOM 3170 N N . LYS A 1 395 ? 33.129 2.241 -0.419 1.00 37.88 395 LYS A N 1
ATOM 3171 C CA . LYS A 1 395 ? 31.934 1.802 0.324 1.00 37.88 395 LYS A CA 1
ATOM 3172 C C . LYS A 1 395 ? 31.573 2.826 1.408 1.00 37.88 395 LYS A C 1
ATOM 3174 O O . LYS A 1 395 ? 32.019 2.691 2.546 1.00 37.88 395 LYS A O 1
ATOM 3179 N N . HIS A 1 396 ? 30.755 3.824 1.092 1.00 40.47 396 HIS A N 1
ATOM 3180 C CA . HIS A 1 396 ? 30.236 4.773 2.082 1.00 40.47 396 HIS A CA 1
ATOM 3181 C C . HIS A 1 396 ? 28.704 4.859 2.022 1.00 40.47 396 HIS A C 1
ATOM 3183 O O . HIS A 1 396 ? 28.127 5.884 1.683 1.00 40.47 396 HIS A O 1
ATOM 3189 N N . SER A 1 397 ? 28.024 3.777 2.425 1.00 40.81 397 SER A N 1
ATOM 3190 C CA . SER A 1 397 ? 26.556 3.725 2.564 1.00 40.81 397 SER A CA 1
ATOM 3191 C C . SER A 1 397 ? 26.015 4.444 3.818 1.00 40.81 397 SER A C 1
ATOM 3193 O O . SER A 1 397 ? 24.959 4.083 4.327 1.00 40.81 397 SER A O 1
ATOM 3195 N N . HIS A 1 398 ? 26.725 5.444 4.356 1.00 40.66 398 HIS A N 1
ATOM 3196 C CA . HIS A 1 398 ? 26.330 6.149 5.588 1.00 40.66 398 HIS A CA 1
ATOM 3197 C C . HIS A 1 398 ? 26.448 7.680 5.515 1.00 40.66 398 HIS A C 1
ATOM 3199 O O . HIS A 1 398 ? 26.513 8.354 6.545 1.00 40.66 398 HIS A O 1
ATOM 3205 N N . GLU A 1 399 ? 26.441 8.270 4.317 1.00 40.56 399 GLU A N 1
ATOM 3206 C CA . GLU A 1 399 ? 26.733 9.701 4.177 1.00 40.56 399 GLU A CA 1
ATOM 3207 C C . GLU A 1 399 ? 25.540 10.661 4.153 1.00 40.56 399 GLU A C 1
ATOM 3209 O O . GLU A 1 399 ? 25.771 11.850 4.326 1.00 40.56 399 GLU A O 1
ATOM 3214 N N . ILE A 1 400 ? 24.273 10.240 4.077 1.00 44.84 400 ILE A N 1
ATOM 3215 C CA . ILE A 1 400 ? 23.164 11.222 4.145 1.00 44.84 400 ILE A CA 1
ATOM 3216 C C . ILE A 1 400 ? 23.018 11.806 5.564 1.00 44.84 400 ILE A C 1
ATOM 3218 O O . ILE A 1 400 ? 22.892 13.023 5.734 1.00 44.84 400 ILE A O 1
ATOM 3222 N N . THR A 1 401 ? 23.162 10.978 6.604 1.00 41.53 401 THR A N 1
ATOM 3223 C CA . THR A 1 401 ? 23.176 11.432 8.008 1.00 41.53 401 THR A CA 1
ATOM 3224 C C . THR A 1 401 ? 24.460 12.202 8.343 1.00 41.53 401 THR A C 1
ATOM 3226 O O . THR A 1 401 ? 24.439 13.160 9.126 1.00 41.53 401 THR A O 1
ATOM 3229 N N . LEU A 1 402 ? 25.582 11.840 7.706 1.00 39.06 402 LEU A N 1
ATOM 3230 C CA . LEU A 1 402 ? 26.862 12.528 7.873 1.00 39.06 402 LEU A CA 1
ATOM 3231 C C . LEU A 1 402 ? 26.952 13.839 7.085 1.00 39.06 402 LEU A C 1
ATOM 3233 O O . LEU A 1 402 ? 27.532 14.773 7.605 1.00 39.06 402 LEU A O 1
ATOM 3237 N N . LEU A 1 403 ? 26.320 13.999 5.921 1.00 40.06 403 LEU A N 1
ATOM 3238 C CA . LEU A 1 403 ? 26.282 15.269 5.178 1.00 40.06 403 LEU A CA 1
ATOM 3239 C C . LEU A 1 403 ? 25.351 16.294 5.832 1.00 40.06 403 LEU A C 1
ATOM 3241 O O . LEU A 1 403 ? 25.680 17.482 5.884 1.00 40.06 403 LEU A O 1
ATOM 3245 N N . LEU A 1 404 ? 24.232 15.851 6.412 1.00 40.84 404 LEU A N 1
ATOM 3246 C CA . LEU A 1 404 ? 23.354 16.729 7.193 1.00 40.84 404 LEU A CA 1
ATOM 3247 C C . LEU A 1 404 ? 23.992 17.168 8.524 1.00 40.84 404 LEU A C 1
ATOM 3249 O O . LEU A 1 404 ? 23.700 18.262 9.007 1.00 40.84 404 LEU A O 1
ATOM 3253 N N . SER A 1 405 ? 24.924 16.384 9.078 1.00 35.03 405 SER A N 1
ATOM 3254 C CA . SER A 1 405 ? 25.760 16.794 10.219 1.00 35.03 405 SER A CA 1
ATOM 3255 C C . SER A 1 405 ? 27.071 17.494 9.807 1.00 35.03 405 SER A C 1
ATOM 3257 O O . SER A 1 405 ? 27.569 18.345 10.547 1.00 35.03 405 SER A O 1
ATOM 3259 N N . ALA A 1 406 ? 27.583 17.255 8.597 1.00 34.81 406 ALA A N 1
ATOM 3260 C CA . ALA A 1 406 ? 28.789 17.869 8.032 1.00 34.81 406 ALA A CA 1
ATOM 3261 C C . ALA A 1 406 ? 28.532 19.213 7.338 1.00 34.81 406 ALA A C 1
ATOM 3263 O O . ALA A 1 406 ? 29.485 19.932 7.045 1.00 34.81 406 ALA A O 1
ATOM 3264 N N . ALA A 1 407 ? 27.277 19.662 7.222 1.00 35.44 407 ALA A N 1
ATOM 3265 C CA . ALA A 1 407 ? 26.970 21.076 6.983 1.00 35.44 407 ALA A CA 1
ATOM 3266 C C . ALA A 1 407 ? 27.534 22.009 8.090 1.00 35.44 407 ALA A C 1
ATOM 3268 O O . ALA A 1 407 ? 27.563 23.227 7.919 1.00 35.44 407 ALA A O 1
ATOM 3269 N N . LYS A 1 408 ? 28.042 21.448 9.204 1.00 37.19 408 LYS A N 1
ATOM 3270 C CA . LYS A 1 408 ? 28.836 22.144 10.232 1.00 37.19 408 LYS A CA 1
ATOM 3271 C C . LYS A 1 408 ? 30.361 22.024 10.090 1.00 37.19 408 LYS A C 1
ATOM 3273 O O . LYS A 1 408 ? 31.066 22.726 10.812 1.00 37.19 408 LYS A O 1
ATOM 3278 N N . LEU A 1 409 ? 30.901 21.208 9.184 1.00 29.89 409 LEU A N 1
ATOM 3279 C CA . LEU A 1 409 ? 32.348 21.018 9.043 1.00 29.89 409 LEU A CA 1
ATOM 3280 C C . LEU A 1 409 ? 32.820 21.323 7.619 1.00 29.89 409 LEU A C 1
ATOM 3282 O O . LEU A 1 409 ? 32.798 20.497 6.714 1.00 29.89 409 LEU A O 1
ATOM 3286 N N . LYS A 1 410 ? 33.334 22.547 7.462 1.00 35.75 410 LYS A N 1
ATOM 3287 C CA . LYS A 1 410 ? 34.264 22.918 6.393 1.00 35.75 410 LYS A CA 1
ATOM 3288 C C . LYS A 1 410 ? 35.440 21.933 6.380 1.00 35.75 410 LYS A C 1
ATOM 3290 O O . LYS A 1 410 ? 36.315 22.039 7.233 1.00 35.75 410 LYS A O 1
ATOM 3295 N N . ALA A 1 411 ? 35.536 21.068 5.377 1.00 30.77 411 ALA A N 1
ATOM 3296 C CA . ALA A 1 411 ? 36.813 20.469 5.001 1.00 30.77 411 ALA A CA 1
ATOM 3297 C C . ALA A 1 411 ? 36.811 20.043 3.528 1.00 30.77 411 ALA A C 1
ATOM 3299 O O . ALA A 1 411 ? 36.222 19.042 3.142 1.00 30.77 411 ALA A O 1
ATOM 3300 N N . LYS A 1 412 ? 37.531 20.818 2.710 1.00 36.91 412 LYS A N 1
ATOM 3301 C CA . LYS A 1 412 ? 38.051 20.386 1.410 1.00 36.91 412 LYS A CA 1
ATOM 3302 C C . LYS A 1 412 ? 38.837 19.085 1.592 1.00 36.91 412 LYS A C 1
ATOM 3304 O O . LYS A 1 412 ? 39.821 19.107 2.329 1.00 36.91 412 LYS A O 1
ATOM 3309 N N . ARG A 1 413 ? 38.536 18.040 0.822 1.00 28.16 413 ARG A N 1
ATOM 3310 C CA . ARG A 1 413 ? 39.555 17.071 0.391 1.00 28.16 413 ARG A CA 1
ATOM 3311 C C . ARG A 1 413 ? 39.330 16.687 -1.071 1.00 28.16 413 ARG A C 1
ATOM 3313 O O . ARG A 1 413 ? 38.301 16.136 -1.425 1.00 28.16 413 ARG A O 1
ATOM 3320 N N . LYS A 1 414 ? 40.317 17.035 -1.903 1.00 38.19 414 LYS A N 1
ATOM 3321 C CA . LYS A 1 414 ? 40.570 16.427 -3.215 1.00 38.19 414 LYS A CA 1
ATOM 3322 C C . LYS A 1 414 ? 41.150 15.039 -2.955 1.00 38.19 414 LYS A C 1
ATOM 3324 O O . LYS A 1 414 ? 42.117 14.962 -2.198 1.00 38.19 414 LYS A O 1
ATOM 3329 N N . ILE A 1 415 ? 40.621 13.991 -3.579 1.00 30.27 415 ILE A N 1
ATOM 3330 C CA . ILE A 1 415 ? 41.255 12.668 -3.585 1.00 30.27 415 ILE A CA 1
ATOM 3331 C C . ILE A 1 415 ? 41.188 12.112 -5.012 1.00 30.27 415 ILE A C 1
ATOM 3333 O O . ILE A 1 415 ? 40.115 11.997 -5.590 1.00 30.27 415 ILE A O 1
ATOM 3337 N N . HIS A 1 416 ? 42.370 11.860 -5.579 1.00 33.53 416 HIS A N 1
ATOM 3338 C CA . HIS A 1 416 ? 42.610 10.962 -6.710 1.00 33.53 416 HIS A CA 1
ATOM 3339 C C . HIS A 1 416 ? 42.737 9.533 -6.157 1.00 33.53 416 HIS A C 1
ATOM 3341 O O . HIS A 1 416 ? 43.357 9.359 -5.107 1.00 33.53 416 HIS A O 1
ATOM 3347 N N . GLY A 1 417 ? 42.201 8.530 -6.853 1.00 25.38 417 GLY A N 1
ATOM 3348 C CA . GLY A 1 417 ? 42.350 7.115 -6.493 1.00 25.38 417 GLY A CA 1
ATOM 3349 C C . GLY A 1 417 ? 41.617 6.202 -7.477 1.00 25.38 417 GLY A C 1
ATOM 3350 O O . GLY A 1 417 ? 40.533 6.547 -7.929 1.00 25.38 417 GLY A O 1
ATOM 3351 N N . GLU A 1 418 ? 42.263 5.098 -7.840 1.00 28.19 418 GLU A N 1
ATOM 3352 C CA . GLU A 1 418 ? 42.096 4.295 -9.061 1.00 28.19 418 GLU A CA 1
ATOM 3353 C C . GLU A 1 418 ? 40.811 3.450 -9.177 1.00 28.19 418 GLU A C 1
ATOM 3355 O O . GLU A 1 418 ? 40.166 3.088 -8.193 1.00 28.19 418 GLU A O 1
ATOM 3360 N N . HIS A 1 419 ? 40.483 3.123 -10.435 1.00 36.47 419 HIS A N 1
ATOM 3361 C CA . HIS A 1 419 ? 39.351 2.317 -10.894 1.00 36.47 419 HIS A CA 1
ATOM 3362 C C . HIS A 1 419 ? 39.325 0.896 -10.322 1.00 36.47 419 HIS A C 1
ATOM 3364 O O . HIS A 1 419 ? 40.099 0.054 -10.769 1.00 36.47 419 HIS A O 1
ATOM 3370 N N . GLN A 1 420 ? 38.325 0.604 -9.488 1.00 33.41 420 GLN A N 1
ATOM 3371 C CA . GLN A 1 420 ? 37.588 -0.667 -9.510 1.00 33.41 420 GLN A CA 1
ATOM 3372 C C . GLN A 1 420 ? 36.123 -0.392 -9.125 1.00 33.41 420 GLN A C 1
ATOM 3374 O O . GLN A 1 420 ? 35.761 -0.416 -7.953 1.00 33.41 420 GLN A O 1
ATOM 3379 N N . SER A 1 421 ? 35.296 -0.068 -10.120 1.00 39.06 421 SER A N 1
ATOM 3380 C CA . SER A 1 421 ? 33.831 -0.148 -10.030 1.00 39.06 421 SER A CA 1
ATOM 3381 C C . SER A 1 421 ? 33.433 -1.449 -10.729 1.00 39.06 421 SER A C 1
ATOM 3383 O O . SER A 1 421 ? 33.991 -1.758 -11.785 1.00 39.06 421 SER A O 1
ATOM 3385 N N . GLU A 1 422 ? 32.534 -2.237 -10.136 1.00 41.12 422 GLU A N 1
ATOM 3386 C CA . GLU A 1 422 ? 31.847 -3.327 -10.836 1.00 41.12 422 GLU A CA 1
ATOM 3387 C C . GLU A 1 422 ? 31.046 -2.708 -11.988 1.00 41.12 422 GLU A C 1
ATOM 3389 O O . GLU A 1 422 ? 29.889 -2.319 -11.835 1.00 41.12 422 GLU A O 1
ATOM 3394 N N . VAL A 1 423 ? 31.683 -2.557 -13.150 1.00 53.66 423 VAL A N 1
ATOM 3395 C CA . VAL A 1 423 ? 30.998 -2.179 -14.382 1.00 53.66 423 VAL A CA 1
ATOM 3396 C C . VAL A 1 423 ? 30.102 -3.359 -14.735 1.00 53.66 423 VAL A C 1
ATOM 3398 O O . VAL A 1 423 ? 30.578 -4.334 -15.313 1.00 53.66 423 VAL A O 1
ATOM 3401 N N . GLN A 1 424 ? 28.826 -3.296 -14.339 1.00 63.34 424 GLN A N 1
ATOM 3402 C CA . GLN A 1 424 ? 27.816 -4.249 -14.799 1.00 63.34 424 GLN A CA 1
ATOM 3403 C C . GLN A 1 424 ? 27.914 -4.318 -16.320 1.00 63.34 424 GLN A C 1
ATOM 3405 O O . GLN A 1 424 ? 27.817 -3.299 -17.016 1.00 63.34 424 GLN A O 1
ATOM 3410 N N . THR A 1 425 ? 28.188 -5.512 -16.832 1.00 70.94 425 THR A N 1
ATOM 3411 C CA . THR A 1 425 ? 28.325 -5.702 -18.268 1.00 70.94 425 THR A CA 1
ATOM 3412 C C . THR A 1 425 ? 26.961 -5.509 -18.926 1.00 70.94 425 THR A C 1
ATOM 3414 O O . THR A 1 425 ? 25.911 -5.611 -18.286 1.00 70.94 425 THR A O 1
ATOM 3417 N N . SER A 1 426 ? 26.947 -5.231 -20.232 1.00 77.38 426 SER A N 1
ATOM 3418 C CA . SER A 1 426 ? 25.682 -5.186 -20.979 1.00 77.38 426 SER A CA 1
ATOM 3419 C C . SER A 1 426 ? 24.898 -6.494 -20.816 1.00 77.38 426 SER A C 1
ATOM 3421 O O . SER A 1 426 ? 23.677 -6.481 -20.734 1.00 77.38 426 SER A O 1
ATOM 3423 N N . GLU A 1 427 ? 25.597 -7.623 -20.706 1.00 81.00 427 GLU A N 1
ATOM 3424 C CA . GLU A 1 427 ? 24.984 -8.931 -20.501 1.00 81.00 427 GLU A CA 1
ATOM 3425 C C . GLU A 1 427 ? 24.279 -9.042 -19.141 1.00 81.00 427 GLU A C 1
ATOM 3427 O O . GLU A 1 427 ? 23.160 -9.552 -19.071 1.00 81.00 427 GLU A O 1
ATOM 3432 N N . ASP A 1 428 ? 24.878 -8.506 -18.073 1.00 83.81 428 ASP A N 1
ATOM 3433 C CA . ASP A 1 428 ? 24.278 -8.512 -16.732 1.00 83.81 428 ASP A CA 1
ATOM 3434 C C . ASP A 1 428 ? 22.969 -7.715 -16.700 1.00 83.81 428 ASP A C 1
ATOM 3436 O O . ASP A 1 428 ? 21.973 -8.161 -16.130 1.00 83.81 428 ASP A O 1
ATOM 3440 N N . LEU A 1 429 ? 22.944 -6.557 -17.366 1.00 85.12 429 LEU A N 1
ATOM 3441 C CA . LEU A 1 429 ? 21.760 -5.697 -17.462 1.00 85.12 429 LEU A CA 1
ATOM 3442 C C . LEU A 1 429 ? 20.659 -6.317 -18.337 1.00 85.12 429 LEU A C 1
ATOM 3444 O O . LEU A 1 429 ? 19.473 -6.150 -18.045 1.00 85.12 429 LEU A O 1
ATOM 3448 N N . TRP A 1 430 ? 21.028 -7.064 -19.383 1.00 87.19 430 TRP A N 1
ATOM 3449 C CA . TRP A 1 430 ? 20.081 -7.854 -20.178 1.00 87.19 430 TRP A CA 1
ATOM 3450 C C . TRP A 1 430 ? 19.455 -8.972 -19.344 1.00 87.19 430 TRP A C 1
ATOM 3452 O O . TRP A 1 430 ? 18.232 -9.038 -19.219 1.00 87.19 430 TRP A O 1
ATOM 3462 N N . LYS A 1 431 ? 20.289 -9.791 -18.691 1.00 89.31 431 LYS A N 1
ATOM 3463 C CA . LYS A 1 431 ? 19.845 -10.860 -17.783 1.00 89.31 431 LYS A CA 1
ATOM 3464 C C . LYS A 1 431 ? 18.959 -10.317 -16.668 1.00 89.31 431 LYS A C 1
ATOM 3466 O O . LYS A 1 431 ? 17.958 -10.941 -16.322 1.00 89.31 431 LYS A O 1
ATOM 3471 N N . LYS A 1 432 ? 19.288 -9.139 -16.129 1.00 90.94 432 LYS A N 1
ATOM 3472 C CA . LYS A 1 432 ? 18.475 -8.490 -15.101 1.00 90.94 432 LYS A CA 1
ATOM 3473 C C . LYS A 1 432 ? 17.092 -8.115 -15.624 1.00 90.94 432 LYS A C 1
ATOM 3475 O O . LYS A 1 432 ? 16.105 -8.483 -14.991 1.00 90.94 432 LYS A O 1
ATOM 3480 N N . GLY A 1 433 ? 17.017 -7.451 -16.776 1.00 90.69 433 GLY A N 1
ATOM 3481 C CA . GLY A 1 433 ? 15.746 -7.100 -17.406 1.00 90.69 433 GLY A CA 1
ATOM 3482 C C . GLY A 1 433 ? 14.886 -8.327 -17.727 1.00 90.69 433 GLY A C 1
ATOM 3483 O O . GLY A 1 433 ? 13.720 -8.373 -17.340 1.00 90.69 433 GLY A O 1
ATOM 3484 N N . LEU A 1 434 ? 15.482 -9.368 -18.321 1.00 91.06 434 LEU A N 1
ATOM 3485 C CA . LEU A 1 434 ? 14.798 -10.641 -18.575 1.00 91.06 434 LEU A CA 1
ATOM 3486 C C . LEU A 1 434 ? 14.304 -11.312 -17.290 1.00 91.06 434 LEU A C 1
ATOM 3488 O O . LEU A 1 434 ? 13.213 -11.876 -17.278 1.00 91.06 434 LEU A O 1
ATOM 3492 N N . SER A 1 435 ? 15.056 -11.213 -16.190 1.00 93.81 435 SER A N 1
ATOM 3493 C CA . SER A 1 435 ? 14.621 -11.778 -14.909 1.00 93.81 435 SER A CA 1
ATOM 3494 C C . SER A 1 435 ? 13.321 -11.151 -14.398 1.00 93.81 435 SER A C 1
ATOM 3496 O O . SER A 1 435 ? 12.539 -11.841 -13.754 1.00 93.81 435 SER A O 1
ATOM 3498 N N . TRP A 1 436 ? 13.051 -9.873 -14.695 1.00 95.12 436 TRP A N 1
ATOM 3499 C CA . TRP A 1 436 ? 11.783 -9.228 -14.336 1.00 95.12 436 TRP A CA 1
ATOM 3500 C C . TRP A 1 436 ? 10.630 -9.686 -15.220 1.00 95.12 436 TRP A C 1
ATOM 3502 O O . TRP A 1 436 ? 9.539 -9.918 -14.712 1.00 95.12 436 TRP A O 1
ATOM 3512 N N . VAL A 1 437 ? 10.880 -9.863 -16.517 1.00 93.50 437 VAL A N 1
ATOM 3513 C CA . VAL A 1 437 ? 9.892 -10.394 -17.465 1.00 93.50 437 VAL A CA 1
ATOM 3514 C C . VAL A 1 437 ? 9.479 -11.813 -17.071 1.00 93.50 437 VAL A C 1
ATOM 3516 O O . VAL A 1 437 ? 8.292 -12.100 -16.936 1.00 93.50 437 VAL A O 1
ATOM 3519 N N . GLN A 1 438 ? 10.457 -12.681 -16.801 1.00 92.31 438 GLN A N 1
ATOM 3520 C CA . GLN A 1 438 ? 10.216 -14.047 -16.327 1.00 92.31 438 GLN A CA 1
ATOM 3521 C C . GLN A 1 438 ? 9.519 -14.061 -14.965 1.00 92.31 438 GLN A C 1
ATOM 3523 O O . GLN A 1 438 ? 8.626 -14.869 -14.731 1.00 92.31 438 GLN A O 1
ATOM 3528 N N . PHE A 1 439 ? 9.904 -13.155 -14.062 1.00 92.94 439 PHE A N 1
ATOM 3529 C CA . PHE A 1 439 ? 9.253 -13.032 -12.763 1.00 92.94 439 PHE A CA 1
ATOM 3530 C C . PHE A 1 439 ? 7.778 -12.642 -12.906 1.00 92.94 439 PHE A C 1
ATOM 3532 O O . PHE A 1 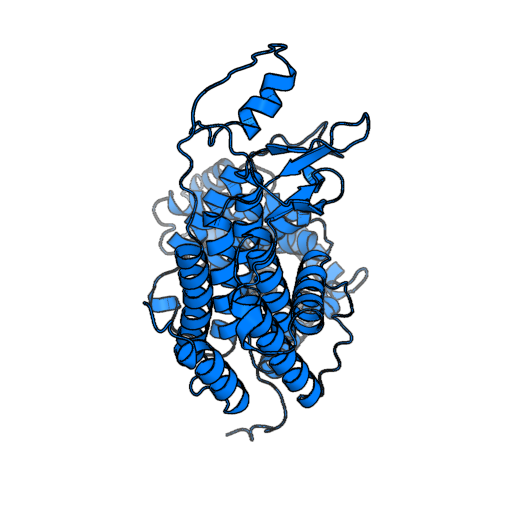439 ? 6.933 -13.295 -12.304 1.00 92.94 439 PHE A O 1
ATOM 3539 N N . TRP A 1 440 ? 7.457 -11.658 -13.754 1.00 94.00 440 TRP A N 1
ATOM 3540 C CA . TRP A 1 440 ? 6.069 -11.308 -14.063 1.00 94.00 440 TRP A CA 1
ATOM 3541 C C . TRP A 1 440 ? 5.312 -12.496 -14.652 1.00 94.00 440 TRP A C 1
ATOM 3543 O O . TRP A 1 440 ? 4.209 -12.784 -14.201 1.00 94.00 440 TRP A O 1
ATOM 3553 N N . GLN A 1 441 ? 5.916 -13.224 -15.597 1.00 91.75 441 GLN A N 1
ATOM 3554 C CA . GLN A 1 441 ? 5.285 -14.381 -16.235 1.00 91.75 441 GLN A CA 1
ATOM 3555 C C . GLN A 1 441 ? 4.910 -15.453 -15.208 1.00 91.75 441 GLN A C 1
ATOM 3557 O O . GLN A 1 441 ? 3.785 -15.945 -15.216 1.00 91.75 441 GLN A O 1
ATOM 3562 N N . ASN A 1 442 ? 5.836 -15.783 -14.306 1.00 89.75 442 ASN A N 1
ATOM 3563 C CA . ASN A 1 442 ? 5.603 -16.767 -13.254 1.00 89.75 442 ASN A CA 1
ATOM 3564 C C . ASN A 1 442 ? 4.503 -16.299 -12.295 1.00 89.75 442 ASN A C 1
ATOM 3566 O O . ASN A 1 442 ? 3.561 -17.040 -12.044 1.00 89.75 442 ASN A O 1
ATOM 3570 N N . CYS A 1 443 ? 4.568 -15.048 -11.828 1.00 89.44 443 CYS A N 1
ATOM 3571 C CA . CYS A 1 443 ? 3.541 -14.492 -10.949 1.00 89.44 443 CYS A CA 1
ATOM 3572 C C . CYS A 1 443 ? 2.160 -14.448 -11.619 1.00 89.44 443 CYS A C 1
ATOM 3574 O O . CYS A 1 443 ? 1.155 -14.721 -10.970 1.00 89.44 443 CYS A O 1
ATOM 3576 N N . TYR A 1 444 ? 2.092 -14.134 -12.915 1.00 89.56 444 TYR A N 1
ATOM 3577 C CA . TYR A 1 444 ? 0.837 -14.152 -13.658 1.00 89.56 444 TYR A CA 1
ATOM 3578 C C . TYR A 1 444 ? 0.267 -15.571 -13.739 1.00 89.56 444 TYR A C 1
ATOM 3580 O O . TYR A 1 444 ? -0.909 -15.768 -13.449 1.00 89.56 444 TYR A O 1
ATOM 3588 N N . LEU A 1 445 ? 1.091 -16.564 -14.087 1.00 88.69 445 LEU A N 1
ATOM 3589 C CA . LEU A 1 445 ? 0.664 -17.965 -14.153 1.00 88.69 445 LEU A CA 1
ATOM 3590 C C . LEU A 1 445 ? 0.145 -18.469 -12.802 1.00 88.69 445 LEU A C 1
ATOM 3592 O O . LEU A 1 445 ? -0.897 -19.121 -12.757 1.00 88.69 445 LEU A O 1
ATOM 3596 N N . ASP A 1 446 ? 0.839 -18.123 -11.717 1.00 85.31 446 ASP A N 1
ATOM 3597 C CA . ASP A 1 446 ? 0.471 -18.535 -10.362 1.00 85.31 446 ASP A CA 1
ATOM 3598 C C . ASP A 1 446 ? -0.845 -17.886 -9.893 1.00 85.31 446 ASP A C 1
ATOM 3600 O O . ASP A 1 446 ? -1.658 -18.547 -9.247 1.00 85.31 446 ASP A O 1
ATOM 3604 N N . ASN A 1 447 ? -1.084 -16.612 -10.236 1.00 84.44 447 ASN A N 1
ATOM 3605 C CA . ASN A 1 447 ? -2.182 -15.818 -9.663 1.00 84.44 447 ASN A CA 1
ATOM 3606 C C . ASN A 1 447 ? -3.402 -15.640 -10.583 1.00 84.44 447 ASN A C 1
ATOM 3608 O O . ASN A 1 447 ? -4.516 -15.428 -10.102 1.00 84.44 447 ASN A O 1
ATOM 3612 N N . LYS A 1 448 ? -3.204 -15.669 -11.904 1.00 84.25 448 LYS A N 1
ATOM 3613 C CA . LYS A 1 448 ? -4.240 -15.438 -12.930 1.00 84.25 448 LYS A CA 1
ATOM 3614 C C . LYS A 1 448 ? -4.488 -16.656 -13.818 1.00 84.25 448 LYS A C 1
ATOM 3616 O O . LYS A 1 448 ? -5.530 -16.725 -14.465 1.00 84.25 448 LYS A O 1
ATOM 3621 N N . GLY A 1 449 ? -3.579 -17.630 -13.824 1.00 85.62 449 GLY A N 1
ATOM 3622 C CA . GLY A 1 449 ? -3.691 -18.831 -14.644 1.00 85.62 449 GLY A CA 1
ATOM 3623 C C . GLY A 1 449 ? -3.177 -18.612 -16.066 1.00 85.62 449 GLY A C 1
ATOM 3624 O O . GLY A 1 449 ? -2.072 -18.119 -16.270 1.00 85.62 449 GLY A O 1
ATOM 3625 N N . GLU A 1 450 ? -3.940 -19.036 -17.073 1.00 88.31 450 GLU A N 1
ATOM 3626 C CA . GLU A 1 450 ? -3.463 -19.068 -18.460 1.00 88.31 450 GLU A CA 1
ATOM 3627 C C . GLU A 1 450 ? -3.203 -17.669 -19.041 1.00 88.31 450 GLU A C 1
ATOM 3629 O O . GLU A 1 450 ? -4.045 -16.776 -18.975 1.00 88.31 450 GLU A O 1
ATOM 3634 N N . ILE A 1 451 ? -2.038 -17.495 -19.673 1.00 86.06 451 ILE A N 1
ATOM 3635 C CA . ILE A 1 451 ? -1.645 -16.236 -20.317 1.00 86.06 451 ILE A CA 1
ATOM 3636 C C . ILE A 1 451 ? -2.465 -16.031 -21.605 1.00 86.06 451 ILE A C 1
ATOM 3638 O O . ILE A 1 451 ? -2.424 -16.891 -22.493 1.00 86.06 451 ILE A O 1
ATOM 3642 N N . PRO A 1 452 ? -3.149 -14.882 -21.775 1.00 86.06 452 PRO A N 1
ATOM 3643 C CA . PRO A 1 452 ? -3.855 -14.543 -23.005 1.00 86.06 452 PRO A CA 1
ATOM 3644 C C . PRO A 1 452 ? -2.949 -14.619 -24.237 1.00 86.06 452 PRO A C 1
ATOM 3646 O O . PRO A 1 452 ? -1.794 -14.202 -24.198 1.00 86.06 452 PRO A O 1
ATOM 3649 N N . ILE A 1 453 ? -3.490 -15.065 -25.376 1.00 82.94 453 ILE A N 1
ATOM 3650 C CA . ILE A 1 453 ? -2.720 -15.265 -26.622 1.00 82.94 453 ILE A CA 1
ATOM 3651 C C . ILE A 1 453 ? -1.943 -14.003 -27.034 1.00 82.94 453 ILE A C 1
ATOM 3653 O O . ILE A 1 453 ? -0.787 -14.108 -27.437 1.00 82.94 453 ILE A O 1
ATOM 3657 N N . LYS A 1 454 ? -2.551 -12.815 -26.887 1.00 80.19 454 LYS A N 1
ATOM 3658 C CA . LYS A 1 454 ? -1.904 -11.519 -27.172 1.00 80.19 454 LYS A CA 1
ATOM 3659 C C . LYS A 1 454 ? -0.648 -11.276 -26.323 1.00 80.19 454 LYS A C 1
ATOM 3661 O O . LYS A 1 454 ? 0.297 -10.659 -26.794 1.00 80.19 454 LYS A O 1
ATOM 3666 N N . LEU A 1 455 ? -0.638 -11.755 -25.080 1.00 82.69 455 LEU A N 1
ATOM 3667 C CA . LEU A 1 455 ? 0.521 -11.662 -24.195 1.00 82.69 455 LEU A CA 1
ATOM 3668 C C . LEU A 1 455 ? 1.521 -12.786 -24.481 1.00 82.69 455 LEU A C 1
ATOM 3670 O O . LEU A 1 455 ? 2.724 -12.554 -24.479 1.00 82.69 455 LEU A O 1
ATOM 3674 N N . ALA A 1 456 ? 1.042 -13.989 -24.809 1.00 81.12 456 ALA A N 1
ATOM 3675 C CA . ALA A 1 456 ? 1.894 -15.117 -25.180 1.00 81.12 456 ALA A CA 1
ATOM 3676 C C . ALA A 1 456 ? 2.780 -14.816 -26.405 1.00 81.12 456 ALA A C 1
ATOM 3678 O O . ALA A 1 456 ? 3.927 -15.259 -26.449 1.00 81.12 456 ALA A O 1
ATOM 3679 N N . THR A 1 457 ? 2.290 -14.037 -27.377 1.00 80.88 457 THR A N 1
ATOM 3680 C CA . THR A 1 457 ? 3.110 -13.569 -28.507 1.00 80.88 457 THR A CA 1
ATOM 3681 C C . THR A 1 457 ? 4.242 -12.652 -28.048 1.00 80.88 457 THR A C 1
ATOM 3683 O O . THR A 1 457 ? 5.382 -12.914 -28.412 1.00 80.88 457 THR A O 1
ATOM 3686 N N . LEU A 1 458 ? 3.976 -11.699 -27.142 1.00 79.62 458 LEU A N 1
ATOM 3687 C CA . LEU A 1 458 ? 5.012 -10.829 -26.559 1.00 79.62 458 LEU A CA 1
ATOM 3688 C C . LEU A 1 458 ? 6.111 -11.638 -25.841 1.00 79.62 458 LEU A C 1
ATOM 3690 O O . LEU A 1 458 ? 7.292 -11.301 -25.921 1.00 79.62 458 LEU A O 1
ATOM 3694 N N . PHE A 1 459 ? 5.749 -12.739 -25.170 1.00 78.44 459 PHE A N 1
ATOM 3695 C CA . PHE A 1 459 ? 6.722 -13.638 -24.533 1.00 78.44 459 PHE A CA 1
ATOM 3696 C C . PHE A 1 459 ? 7.559 -14.435 -25.525 1.00 78.44 459 PHE A C 1
ATOM 3698 O O . PHE A 1 459 ? 8.753 -14.635 -25.307 1.00 78.44 459 PHE A O 1
ATOM 3705 N N . ASN A 1 460 ? 6.948 -14.929 -26.596 1.00 75.12 460 ASN A N 1
ATOM 3706 C CA . ASN A 1 460 ? 7.689 -15.642 -27.631 1.00 75.12 460 ASN A CA 1
ATOM 3707 C C . ASN A 1 460 ? 8.653 -14.700 -28.351 1.00 75.12 460 ASN A C 1
ATOM 3709 O O . ASN A 1 460 ? 9.779 -15.098 -28.648 1.00 75.12 460 ASN A O 1
ATOM 3713 N N . ASP A 1 461 ? 8.244 -13.447 -28.540 1.00 72.50 461 ASP A N 1
ATOM 3714 C CA . ASP A 1 461 ? 9.065 -12.422 -29.167 1.00 72.50 461 ASP A CA 1
ATOM 3715 C C . ASP A 1 461 ? 10.262 -12.040 -28.297 1.00 72.50 461 ASP A C 1
ATOM 3717 O O . ASP A 1 461 ? 11.322 -11.810 -28.855 1.00 72.50 461 ASP A O 1
ATOM 3721 N N . ILE A 1 462 ? 10.159 -12.052 -26.958 1.00 73.12 462 ILE A N 1
ATOM 3722 C CA . ILE A 1 462 ? 11.301 -11.768 -26.066 1.00 73.12 462 ILE A CA 1
ATOM 3723 C C . ILE A 1 462 ? 12.186 -12.993 -25.779 1.00 73.12 462 ILE A C 1
ATOM 3725 O O . ILE A 1 462 ? 13.411 -12.870 -25.738 1.00 73.12 462 ILE A O 1
ATOM 3729 N N . ASN A 1 463 ? 11.593 -14.183 -25.624 1.00 65.12 463 ASN A N 1
ATOM 3730 C CA . ASN A 1 463 ? 12.316 -15.431 -25.341 1.00 65.12 463 ASN A CA 1
ATOM 3731 C C . ASN A 1 463 ? 12.972 -16.029 -26.596 1.00 65.12 463 ASN A C 1
ATOM 3733 O O . ASN A 1 463 ? 14.023 -16.658 -26.502 1.00 65.12 463 ASN A O 1
ATOM 3737 N N . GLY A 1 464 ? 12.411 -15.785 -27.785 1.00 58.59 464 GLY A N 1
ATOM 3738 C CA . GLY A 1 464 ? 13.018 -16.144 -29.072 1.00 58.59 464 GLY A CA 1
ATOM 3739 C C . GLY A 1 464 ? 14.299 -15.364 -29.400 1.00 58.59 464 GLY A C 1
ATOM 3740 O O . GLY A 1 464 ? 14.920 -15.608 -30.434 1.00 58.59 464 GLY A O 1
ATOM 3741 N N . LEU A 1 465 ? 14.702 -14.432 -28.528 1.00 55.25 465 LEU A N 1
ATOM 3742 C CA . LEU A 1 465 ? 15.889 -13.584 -28.653 1.00 55.25 465 LEU A CA 1
ATOM 3743 C C . LEU A 1 465 ? 17.023 -14.013 -27.719 1.00 55.25 465 LEU A C 1
ATOM 3745 O O . LEU A 1 465 ? 17.932 -13.208 -27.493 1.00 55.25 465 LEU A O 1
ATOM 3749 N N . GLU A 1 466 ? 16.999 -15.244 -27.184 1.00 48.38 466 GLU A N 1
ATOM 3750 C CA . GLU A 1 466 ? 18.189 -15.822 -26.550 1.00 48.38 466 GLU A CA 1
ATOM 3751 C C . GLU A 1 466 ? 19.401 -15.579 -27.466 1.00 48.38 466 GLU A C 1
ATOM 3753 O O . GLU A 1 466 ? 19.351 -15.896 -28.660 1.00 48.38 466 GLU A O 1
ATOM 3758 N N . PRO A 1 467 ? 20.473 -14.942 -26.967 1.00 43.88 467 PRO A N 1
ATOM 3759 C CA . PRO A 1 467 ? 21.586 -14.579 -27.819 1.00 43.88 467 PRO A CA 1
ATOM 3760 C C . PRO A 1 467 ? 22.215 -15.856 -28.378 1.00 43.88 467 PRO A C 1
ATOM 3762 O O . PRO A 1 467 ? 22.782 -16.660 -27.639 1.00 43.88 467 PRO A O 1
ATOM 3765 N N . TYR A 1 468 ? 22.167 -16.012 -29.703 1.00 37.28 468 TYR A N 1
ATOM 3766 C CA . TYR A 1 468 ? 23.184 -16.772 -30.420 1.00 37.28 468 TYR A CA 1
ATOM 3767 C C . TYR A 1 468 ? 24.523 -16.079 -30.144 1.00 37.28 468 TYR A C 1
ATOM 3769 O O . TYR A 1 468 ? 24.886 -15.094 -30.787 1.00 37.28 468 TYR A O 1
ATOM 3777 N N . LEU A 1 469 ? 25.198 -16.554 -29.101 1.00 34.12 469 LEU A N 1
ATOM 3778 C CA . LEU A 1 469 ? 26.548 -16.166 -28.721 1.00 34.12 469 LEU A CA 1
ATOM 3779 C C . LEU A 1 469 ? 27.528 -16.590 -29.833 1.00 34.12 469 LEU A C 1
ATOM 3781 O O . LEU A 1 469 ? 27.433 -17.728 -30.304 1.00 34.12 469 LEU A O 1
ATOM 3785 N N . PRO A 1 470 ? 28.470 -15.728 -30.253 1.00 32.62 470 PRO A N 1
ATOM 3786 C CA . PRO A 1 470 ? 29.753 -16.178 -30.781 1.00 32.62 470 PRO A CA 1
ATOM 3787 C C . PRO A 1 470 ? 30.603 -16.862 -29.703 1.00 32.62 470 PRO A C 1
ATOM 3789 O O . PRO A 1 470 ? 30.570 -16.397 -28.538 1.00 32.62 470 PRO A O 1
#

Secondary structure (DSSP, 8-state):
-PPP-TTS-HHHHHHHHHHHHHHHHHHHTTTS-HHHHHHHHHHHHHTT--GGGGHHHHSTT-HHHHHHHHHHHHHHHH-TTS-TTS-HHHHHHHHHH-TTS-HHHHHHHHHHHHHHHHHHHHHHHHTT-HHHHHHHHHHHHHHHHHHHTSTT-TT-HHHH-HHHHHHHHHHHHHHHHHHTTGGGGGTSS-SSS----HHHHHHHHHHHHHHT--GGGGS--SHHHHHHHHHHHHHHHHHHHHHHHHHSPEEEE--SSSS-EEEEPPPHHHHHHHHHHHHHHHHHPPTT-THHHHHHHHHHHHHHHH-S-BHHHHHHHHHHHHHHHHHHHHTT---TT--S---HHHHHHHHHHHHHHHH-SSTTGGGT-BPPEEEEETTT--EEEES-----SS--TTHHHHHHHHTT-----------------HHHHHHHHHHHHHHHHHHHHHHH-SPPHHHHHHHHHHHTT-----

Radius of gyration: 25.16 Å; chains: 1; bounding box: 71×49×79 Å

Organism: NCBI:txid1245769